Protein AF-A0A536M2X9-F1 (afdb_monomer_lite)

pLDDT: mean 80.7, std 12.83, range [34.94, 98.06]

Foldseek 3Di:
DQQWKWKWFAQPVPRDIDTDTFRWFDAPQWIKGFCPDDCPPRRLVRQQVVQWIWIQTPNDIFIWGHKDKDFCVRCVVRDDPVVSVVCVVVPGGIMIITGTDPVVVVVCPVVVVVCVVVVVVPQDQFPDLVLLLVLLLLLLLLLLLLLQLVVLQLVQCCVQQVDDPVLSCLLNLLLVLLQQLCLLVLLQCCQAAPLLVLLLVLLVQLLQLLLQLLVDNHSVSNSVSSNSNSNSNSNNNNSSLVQLPVNFDPDPRSLLSVLSSVLSNVVSNVVSNVVSVVCCVPPNSSVSSVVSNVSSVCSNVVSVNGTGTDHHDDDDDPPLLSVLSSQLRSLCSVLVVVCVPPNPPDPVSVVSNVSSVVSVVVSVVCQVVDPGHSDNCVLCVDVVSVVVVVVVVVVVVCVVVCLVVQLCCCCVVVVDDPVRSVVVCVVVSVCSNVVSVD

Secondary structure (DSSP, 8-state):
--EEEEEEEE-TTT--EEEEEEEEEEETTEEEEE--S-TT-HHHHHHHHHSEEEEEETTEEEEEE--EEE-HHHHGGGS-HHHHHHHHHTT---EEEEEBPGGGHHHHHHHHHHHHHHHT-S----S-HHHHHHHHHHHHHHHHHHHHHHHHHHHHHHHHHT--TTTTTHHHHHHHHHHHHHHHHHHHHHHHH-HHHHHHHHHHHHHHHHHHHHT--SHHHHHHHHHHHHHHHHHHHHHHHHHHHHHSPTTHHHHHHHHHHHHHHHHHHHHHHHHHHHHHHHT-HHHHHHTHHHHHHHHHHHHHHHS--PPPPS----HHHHHHHHHHHHHHHHHHHHHHHHTTT-HHHHHHHHHHHHHHHHHHHHHHH-SS-SS-GGGGGSHHHHHHHHHHHHHHHHHHHHHHHHHHIIIIIS---HHHHHHHTHHHHHHHHHHHH-

Structure (mmCIF, N/CA/C/O backbone):
data_AF-A0A536M2X9-F1
#
_entry.id   AF-A0A536M2X9-F1
#
loop_
_atom_site.group_PDB
_atom_site.id
_atom_site.type_symbol
_atom_site.label_atom_id
_atom_site.label_alt_id
_atom_site.label_comp_id
_atom_site.label_asym_id
_atom_site.label_entity_id
_atom_site.label_seq_id
_atom_site.pdbx_PDB_ins_code
_atom_site.Cartn_x
_atom_site.Cartn_y
_atom_site.Cartn_z
_atom_site.occupancy
_atom_site.B_iso_or_equiv
_atom_site.auth_seq_id
_atom_site.auth_comp_id
_atom_site.auth_asym_id
_atom_site.auth_atom_id
_atom_site.pdbx_PDB_model_num
ATOM 1 N N . MET A 1 1 ? -20.686 11.736 20.371 1.00 42.91 1 MET A N 1
ATOM 2 C CA . MET A 1 1 ? -21.160 10.499 21.026 1.00 42.91 1 MET A CA 1
ATOM 3 C C . MET A 1 1 ? -21.413 10.802 22.491 1.00 42.91 1 MET A C 1
ATOM 5 O O . MET A 1 1 ? -20.477 11.269 23.144 1.00 42.91 1 MET A O 1
ATOM 9 N N . PRO A 1 2 ? -22.636 10.567 23.000 1.00 50.44 2 PRO A N 1
ATOM 10 C CA . PRO A 1 2 ? -22.889 10.549 24.434 1.00 50.44 2 PRO A CA 1
ATOM 11 C C . PRO A 1 2 ? -22.000 9.481 25.067 1.00 50.44 2 PRO A C 1
ATOM 13 O O . PRO A 1 2 ? -21.793 8.410 24.492 1.00 50.44 2 PRO A O 1
ATOM 16 N N . VAL A 1 3 ? -21.418 9.792 26.217 1.00 57.34 3 VAL A N 1
ATOM 17 C CA . VAL A 1 3 ? -20.686 8.784 26.977 1.00 57.34 3 VAL A CA 1
ATOM 18 C C . VAL A 1 3 ? -21.724 7.786 27.485 1.00 57.34 3 VAL A C 1
ATOM 20 O O . VAL A 1 3 ? -22.757 8.167 28.034 1.00 57.34 3 VAL A O 1
ATOM 23 N N . VAL A 1 4 ? -21.484 6.502 27.237 1.00 66.81 4 VAL A N 1
ATOM 24 C CA . VAL A 1 4 ? -22.377 5.436 27.690 1.00 66.81 4 VAL A CA 1
ATOM 25 C C . VAL A 1 4 ? -22.178 5.272 29.193 1.00 66.81 4 VAL A C 1
ATOM 27 O O . VAL A 1 4 ? -21.093 4.888 29.629 1.00 66.81 4 VAL A O 1
ATOM 30 N N . GLY A 1 5 ? -23.208 5.577 29.978 1.00 74.94 5 GLY A N 1
ATOM 31 C CA . GLY A 1 5 ? -23.272 5.178 31.380 1.00 74.94 5 GLY A CA 1
ATOM 32 C C . GLY A 1 5 ? -24.003 3.843 31.519 1.00 74.94 5 GLY A C 1
ATOM 33 O O . GLY A 1 5 ? -24.807 3.471 30.666 1.00 74.94 5 GLY A O 1
ATOM 34 N N . ILE A 1 6 ? -23.722 3.103 32.584 1.00 79.81 6 ILE A N 1
ATOM 35 C CA . ILE A 1 6 ? -24.387 1.839 32.907 1.00 79.81 6 ILE A CA 1
ATOM 36 C C . ILE A 1 6 ? -25.404 2.109 34.012 1.00 79.81 6 ILE A C 1
ATOM 38 O O . ILE A 1 6 ? -25.020 2.357 35.152 1.00 79.81 6 ILE A O 1
ATOM 42 N N . LEU A 1 7 ? -26.692 2.037 33.686 1.00 81.69 7 LEU A N 1
ATOM 43 C CA . LEU A 1 7 ? -27.772 2.106 34.664 1.00 81.69 7 LEU A CA 1
ATOM 44 C C . LEU A 1 7 ? -28.045 0.708 35.228 1.00 81.69 7 LEU A C 1
ATOM 46 O O . LEU A 1 7 ? -28.453 -0.197 34.498 1.00 81.69 7 LEU A O 1
ATOM 50 N N . ARG A 1 8 ? -27.833 0.538 36.529 1.00 80.00 8 ARG A N 1
ATOM 51 C CA . ARG A 1 8 ? -28.183 -0.656 37.296 1.00 80.00 8 ARG A CA 1
ATOM 52 C C . ARG A 1 8 ? -29.549 -0.465 37.949 1.00 80.00 8 ARG A C 1
ATOM 54 O O . ARG A 1 8 ? -29.772 0.525 38.647 1.00 80.00 8 ARG A O 1
ATOM 61 N N . HIS A 1 9 ? -30.454 -1.409 37.707 1.00 79.56 9 HIS A N 1
ATOM 62 C CA . HIS A 1 9 ? -31.827 -1.405 38.224 1.00 79.56 9 HIS A CA 1
ATOM 63 C C . HIS A 1 9 ? -32.268 -2.817 38.614 1.00 79.56 9 HIS A C 1
ATOM 65 O O . HIS A 1 9 ? -31.752 -3.809 38.095 1.00 79.56 9 HIS A O 1
ATOM 71 N N . ARG A 1 10 ? -33.218 -2.921 39.546 1.00 77.00 10 ARG A N 1
ATOM 72 C CA . ARG A 1 10 ? -33.734 -4.204 40.036 1.00 77.00 10 ARG A CA 1
ATOM 73 C C . ARG A 1 10 ? -35.059 -4.536 39.357 1.00 77.00 10 ARG A C 1
ATOM 75 O O . ARG A 1 10 ? -35.979 -3.727 39.357 1.00 77.00 10 ARG A O 1
ATOM 82 N N . GLY A 1 11 ? -35.172 -5.733 38.789 1.00 76.12 11 GLY A N 1
ATOM 83 C CA . GLY A 1 11 ? -36.380 -6.187 38.106 1.00 76.12 11 GLY A CA 1
ATOM 84 C C . GLY A 1 11 ? -37.560 -6.335 39.054 1.00 76.12 11 GLY A C 1
ATOM 85 O O . GLY A 1 11 ? -37.517 -7.184 39.940 1.00 76.12 11 GLY A O 1
ATOM 86 N N . ARG A 1 12 ? -38.650 -5.594 38.818 1.00 75.00 12 ARG A N 1
ATOM 87 C CA . ARG A 1 12 ? -39.857 -5.648 39.662 1.00 75.00 12 ARG A CA 1
ATOM 88 C C . ARG A 1 12 ? -40.470 -7.052 39.764 1.00 75.00 12 ARG A C 1
ATOM 90 O O . ARG A 1 12 ? -40.949 -7.428 40.823 1.00 75.00 12 ARG A O 1
ATOM 97 N N . ARG A 1 13 ? -40.463 -7.826 38.668 1.00 72.94 13 ARG A N 1
ATOM 98 C CA . ARG A 1 13 ? -41.035 -9.191 38.621 1.00 72.94 13 ARG A CA 1
ATOM 99 C C . ARG A 1 13 ? -40.038 -10.295 38.976 1.00 72.94 13 ARG A C 1
ATOM 101 O O . ARG A 1 13 ? -40.445 -11.331 39.478 1.00 72.94 13 ARG A O 1
ATOM 108 N N . SER A 1 14 ? -38.754 -10.104 38.674 1.00 75.00 14 SER A N 1
ATOM 109 C CA . SER A 1 14 ? -37.731 -11.151 38.813 1.00 75.00 14 SER A CA 1
ATOM 110 C C . SER A 1 14 ? -36.857 -11.000 40.057 1.00 75.00 14 SER A C 1
ATOM 112 O O . SER A 1 14 ? -36.111 -11.919 40.382 1.00 75.00 14 SER A O 1
ATOM 114 N N . GLY A 1 15 ? -36.864 -9.834 40.709 1.00 71.38 15 GLY A N 1
ATOM 115 C CA . GLY A 1 15 ? -36.002 -9.510 41.847 1.00 71.38 15 GLY A CA 1
ATOM 116 C C . GLY A 1 15 ? -34.504 -9.409 41.524 1.00 71.38 15 GLY A C 1
ATOM 117 O O . GLY A 1 15 ? -33.731 -9.026 42.405 1.00 71.38 15 GLY A O 1
ATOM 118 N N . ARG A 1 16 ? -34.091 -9.724 40.286 1.00 75.44 16 ARG A N 1
ATOM 119 C CA . ARG A 1 16 ? -32.698 -9.732 39.810 1.00 75.44 16 ARG A CA 1
ATOM 120 C C . ARG A 1 16 ? -32.207 -8.329 39.457 1.00 75.44 16 ARG A C 1
ATOM 122 O O . ARG A 1 16 ? -32.993 -7.477 39.051 1.00 75.44 16 ARG A O 1
ATOM 129 N N . GLU A 1 17 ? -30.905 -8.105 39.583 1.00 77.69 17 GLU A N 1
ATOM 130 C CA . GLU A 1 17 ? -30.248 -6.866 39.159 1.00 77.69 17 GLU A CA 1
ATOM 131 C C . GLU A 1 17 ? -29.912 -6.923 37.660 1.00 77.69 17 GLU A C 1
ATOM 133 O O . GLU A 1 17 ? -29.415 -7.931 37.158 1.00 77.69 17 GLU A O 1
ATOM 138 N N . TYR A 1 18 ? -30.181 -5.835 36.942 1.00 73.69 18 TYR A N 1
ATOM 139 C CA . TYR A 1 18 ? -29.918 -5.684 35.514 1.00 73.69 18 TYR A CA 1
ATOM 140 C C . TYR A 1 18 ? -29.049 -4.454 35.272 1.00 73.69 18 TYR A C 1
ATOM 142 O O . TYR A 1 18 ? -29.246 -3.416 35.897 1.00 73.69 18 TYR A O 1
ATOM 150 N N . ALA A 1 19 ? -28.123 -4.552 34.317 1.00 79.81 19 ALA A N 1
ATOM 151 C CA . ALA A 1 19 ? -27.268 -3.454 33.879 1.00 79.81 19 ALA A CA 1
ATOM 152 C C . ALA A 1 19 ? -27.635 -3.053 32.444 1.00 79.81 19 ALA A C 1
ATOM 154 O O . ALA A 1 19 ? -27.534 -3.859 31.522 1.00 79.81 19 ALA A O 1
ATOM 155 N N . THR A 1 20 ? -28.084 -1.813 32.254 1.00 78.50 20 THR A N 1
ATOM 156 C CA . THR A 1 20 ? -28.528 -1.283 30.959 1.00 78.50 20 THR A CA 1
ATOM 157 C C . THR A 1 20 ? -27.600 -0.147 30.524 1.00 78.50 20 THR A C 1
ATOM 159 O O . THR A 1 20 ? -27.529 0.867 31.219 1.00 78.50 20 THR A O 1
ATOM 162 N N . PRO A 1 21 ? -26.860 -0.287 29.412 1.00 77.62 21 PRO A N 1
ATOM 163 C CA . PRO A 1 21 ? -26.055 0.802 28.871 1.00 77.62 21 PRO A CA 1
ATOM 164 C C . PRO A 1 21 ? -26.965 1.870 28.254 1.00 77.62 21 PRO A C 1
ATOM 166 O O . PRO A 1 21 ? -27.775 1.570 27.379 1.00 77.62 21 PRO A O 1
ATOM 169 N N . ILE A 1 22 ? -26.828 3.116 28.704 1.00 78.06 22 ILE A N 1
ATOM 170 C CA . ILE A 1 22 ? -27.657 4.243 28.271 1.00 78.06 22 ILE A CA 1
ATOM 171 C C . ILE A 1 22 ? -26.754 5.421 27.895 1.00 78.06 22 ILE A C 1
ATOM 173 O O . ILE A 1 22 ? -25.825 5.780 28.622 1.00 78.06 22 ILE A O 1
ATOM 177 N N . GLY A 1 23 ? -27.022 6.026 26.736 1.00 78.44 23 GLY A N 1
ATOM 178 C CA . GLY A 1 23 ? -26.368 7.265 26.324 1.00 78.44 23 GLY A CA 1
ATOM 179 C C . GLY A 1 23 ? -26.892 8.424 27.162 1.00 78.44 23 GLY A C 1
ATOM 180 O O . GLY A 1 23 ? -28.024 8.850 26.969 1.00 78.44 23 GLY A O 1
ATOM 181 N N . MET A 1 24 ? -26.074 8.924 28.084 1.00 82.12 24 MET A N 1
ATOM 182 C CA . MET A 1 24 ? -26.460 9.976 29.023 1.00 82.12 24 MET A CA 1
ATOM 183 C C . MET A 1 24 ? -25.430 11.107 29.027 1.00 82.12 24 MET A C 1
ATOM 185 O O . MET A 1 24 ? -24.272 10.919 28.639 1.00 82.12 24 MET A O 1
ATOM 189 N N . ARG A 1 25 ? -25.848 12.301 29.444 1.00 82.56 25 ARG A N 1
ATOM 190 C CA . ARG A 1 25 ? -24.980 13.473 29.605 1.00 82.56 25 ARG A CA 1
ATOM 191 C C . ARG A 1 25 ? -25.232 14.133 30.954 1.00 82.56 25 ARG A C 1
ATOM 193 O O . ARG A 1 25 ? -26.386 14.188 31.358 1.00 82.56 25 ARG A O 1
ATOM 200 N N . PRO A 1 26 ? -24.202 14.648 31.636 1.00 81.62 26 PRO A N 1
ATOM 201 C CA . PRO A 1 26 ? -24.413 15.442 32.837 1.00 81.62 26 PRO A CA 1
ATOM 202 C C . PRO A 1 26 ? -25.154 16.742 32.489 1.00 81.62 26 PRO A C 1
ATOM 204 O O . PRO A 1 26 ? -24.856 17.376 31.474 1.00 81.62 26 PRO A O 1
ATOM 207 N N . LEU A 1 27 ? -26.116 17.123 33.326 1.00 81.75 27 LEU A N 1
ATOM 208 C CA . LEU A 1 27 ? -26.873 18.371 33.240 1.00 81.75 27 LEU A CA 1
ATOM 209 C C . LEU A 1 27 ? -27.245 18.822 34.660 1.00 81.75 27 LEU A C 1
ATOM 211 O O . LEU A 1 27 ? -28.139 18.246 35.280 1.00 81.75 27 LEU A O 1
ATOM 215 N N . GLY A 1 28 ? -26.560 19.852 35.165 1.00 80.38 28 GLY A N 1
ATOM 216 C CA . GLY A 1 28 ? -26.766 20.367 36.522 1.00 80.38 28 GLY A CA 1
ATOM 217 C C . GLY A 1 28 ? -26.421 19.333 37.599 1.00 80.38 28 GLY A C 1
ATOM 218 O O . GLY A 1 28 ? -25.320 18.792 37.614 1.00 80.38 28 GLY A O 1
ATOM 219 N N . ASP A 1 29 ? -27.386 19.054 38.469 1.00 79.56 29 ASP A N 1
ATOM 220 C CA . ASP A 1 29 ? -27.359 18.066 39.558 1.00 79.56 29 ASP A CA 1
ATOM 221 C C . ASP A 1 29 ? -27.699 16.635 39.096 1.00 79.56 29 ASP A C 1
ATOM 223 O O . ASP A 1 29 ? -28.050 15.779 39.905 1.00 79.56 29 ASP A O 1
ATOM 227 N N . GLY A 1 30 ? -27.668 16.362 37.791 1.00 83.69 30 GLY A N 1
ATOM 228 C CA . GLY A 1 30 ? -28.224 15.134 37.241 1.00 83.69 30 GLY A CA 1
ATOM 229 C C . GLY A 1 30 ? -27.645 14.707 35.903 1.00 83.69 30 GLY A C 1
ATOM 230 O O . GLY A 1 30 ? -26.648 15.233 35.405 1.00 83.69 30 GLY A O 1
ATOM 231 N N . PHE A 1 31 ? -28.326 13.743 35.297 1.00 85.56 31 PHE A N 1
ATOM 232 C CA . PHE A 1 31 ? -28.067 13.247 33.956 1.00 85.56 31 PHE A CA 1
ATOM 233 C C . PHE A 1 31 ? -29.295 13.447 33.075 1.00 85.56 31 PHE A C 1
ATOM 235 O O . PHE A 1 31 ? -30.423 13.307 33.537 1.00 85.56 31 PHE A O 1
ATOM 242 N N . VAL A 1 32 ? -29.078 13.733 31.795 1.00 86.19 32 VAL A N 1
ATOM 243 C CA . VAL A 1 32 ? -30.119 13.803 30.771 1.00 86.19 32 VAL A CA 1
ATOM 244 C C . VAL A 1 32 ? -29.879 12.758 29.686 1.00 86.19 32 VAL A C 1
ATOM 246 O O . VAL A 1 32 ? -28.742 12.493 29.281 1.00 86.19 32 VAL A O 1
ATOM 249 N N . ILE A 1 33 ? -30.964 12.144 29.230 1.00 87.88 33 ILE A N 1
ATOM 250 C CA . ILE A 1 33 ? -30.994 11.025 28.291 1.00 87.88 33 ILE A CA 1
ATOM 251 C C . ILE A 1 33 ? -32.016 11.358 27.192 1.00 87.88 33 ILE A C 1
ATOM 253 O O . ILE A 1 33 ? -33.126 11.774 27.520 1.00 87.88 33 ILE A O 1
ATOM 257 N N . PRO A 1 34 ? -31.699 11.192 25.895 1.00 83.19 34 PRO A N 1
ATOM 258 C CA . PRO A 1 34 ? -32.703 11.315 24.840 1.00 83.19 34 PRO A CA 1
ATOM 259 C C . PRO A 1 34 ? -33.749 10.203 24.983 1.00 83.19 34 PRO A C 1
ATOM 261 O O . PRO A 1 34 ? -33.394 9.035 25.167 1.00 83.19 34 PRO A O 1
ATOM 264 N N . ARG A 1 35 ? -35.041 10.538 24.896 1.00 82.56 35 ARG A N 1
ATOM 265 C CA . ARG A 1 35 ? -36.128 9.563 25.064 1.00 82.56 35 ARG A CA 1
ATOM 266 C C . ARG A 1 35 ? -36.262 8.693 23.810 1.00 82.56 35 ARG A C 1
ATOM 268 O O . ARG A 1 35 ? -37.104 8.917 22.954 1.00 82.56 35 ARG A O 1
ATOM 275 N N . THR A 1 36 ? -35.402 7.685 23.697 1.00 72.50 36 THR A N 1
ATOM 276 C CA . THR A 1 36 ? -35.399 6.701 22.598 1.00 72.50 36 THR A CA 1
ATOM 277 C C . THR A 1 36 ? -36.269 5.475 22.876 1.00 72.50 36 THR A C 1
ATOM 279 O O . THR A 1 36 ? -36.295 4.547 22.072 1.00 72.50 36 THR A O 1
ATOM 282 N N . PHE A 1 37 ? -36.930 5.420 24.033 1.00 71.12 37 PHE A N 1
ATOM 283 C CA . PHE A 1 37 ? -37.656 4.244 24.504 1.00 71.12 37 PHE A CA 1
ATOM 284 C C . PHE A 1 37 ? -39.073 4.622 24.939 1.00 71.12 37 PHE A C 1
ATOM 286 O O . PHE A 1 37 ? -39.286 5.700 25.491 1.00 71.12 37 PHE A O 1
ATOM 293 N N . SER A 1 38 ? -40.030 3.718 24.718 1.00 68.94 38 SER A N 1
ATOM 294 C CA . SER A 1 38 ? -41.401 3.859 25.220 1.00 68.94 38 SER A CA 1
ATOM 295 C C . SER A 1 38 ? -41.457 3.781 26.748 1.00 68.94 38 SER A C 1
ATOM 297 O O . SER A 1 38 ? -40.594 3.142 27.353 1.00 68.94 38 SER A O 1
ATOM 299 N N . ASP A 1 39 ? -42.549 4.254 27.349 1.00 71.88 39 ASP A N 1
ATOM 300 C CA . ASP A 1 39 ? -42.816 4.112 28.793 1.00 71.88 39 ASP A CA 1
ATOM 301 C C . ASP A 1 39 ? -42.829 2.663 29.281 1.00 71.88 39 ASP A C 1
ATOM 303 O O . ASP A 1 39 ? -42.610 2.395 30.457 1.00 71.88 39 ASP A O 1
ATOM 307 N N . ASN A 1 40 ? -42.984 1.698 28.378 1.00 74.56 40 ASN A N 1
ATOM 308 C CA . ASN A 1 40 ? -42.920 0.273 28.692 1.00 74.56 40 ASN A CA 1
ATOM 309 C C . ASN A 1 40 ? -41.487 -0.280 28.817 1.00 74.56 40 ASN A C 1
ATOM 311 O O . ASN A 1 40 ? -41.309 -1.484 29.001 1.00 74.56 40 ASN A O 1
ATOM 315 N N . ALA A 1 41 ? -40.450 0.557 28.701 1.00 78.81 41 ALA A N 1
ATOM 316 C CA . ALA A 1 41 ? -39.071 0.108 28.839 1.00 78.81 41 ALA A CA 1
ATOM 317 C C . ALA A 1 41 ? -38.829 -0.500 30.230 1.00 78.81 41 ALA A C 1
ATOM 319 O O . ALA A 1 41 ? -39.082 0.129 31.257 1.00 78.81 41 ALA A O 1
ATOM 320 N N . ALA A 1 42 ? -38.292 -1.724 30.263 1.00 77.44 42 ALA A N 1
ATOM 321 C CA . ALA A 1 42 ? -38.127 -2.485 31.502 1.00 77.44 42 ALA A CA 1
ATOM 322 C C . ALA A 1 42 ? -37.301 -1.731 32.557 1.00 77.44 42 ALA A C 1
ATOM 324 O O . ALA A 1 42 ? -37.676 -1.703 33.723 1.00 77.44 42 ALA A O 1
ATOM 325 N N . TRP A 1 43 ? -36.209 -1.074 32.150 1.00 80.62 43 TRP A N 1
ATOM 326 C CA . TRP A 1 43 ? -35.385 -0.281 33.063 1.00 80.62 43 TRP A CA 1
ATOM 327 C C . TRP A 1 43 ? -36.147 0.918 33.642 1.00 80.62 43 TRP A C 1
ATOM 329 O O . TRP A 1 43 ? -36.006 1.203 34.826 1.00 80.62 43 TRP A O 1
ATOM 339 N N . TYR A 1 44 ? -36.978 1.585 32.834 1.00 82.06 44 TYR A N 1
ATOM 340 C CA . TYR A 1 44 ? -37.736 2.769 33.242 1.00 82.06 44 TYR A CA 1
ATOM 341 C C . TYR A 1 44 ? -38.774 2.396 34.303 1.00 82.06 44 TYR A C 1
ATOM 343 O O . TYR A 1 44 ? -38.804 2.987 35.378 1.00 82.06 44 TYR A O 1
ATOM 351 N N . GLN A 1 45 ? -39.539 1.332 34.052 1.00 82.69 45 GLN A N 1
ATOM 352 C CA . GLN A 1 45 ? -40.521 0.803 35.003 1.00 82.69 45 GLN A CA 1
ATOM 353 C C . GLN A 1 45 ? -39.876 0.282 36.292 1.00 82.69 45 GLN A C 1
ATOM 355 O O . GLN A 1 45 ? -40.445 0.428 37.372 1.00 82.69 45 GLN A O 1
ATOM 360 N N . ASN A 1 46 ? -38.684 -0.308 36.196 1.00 82.81 46 ASN A N 1
ATOM 361 C CA . ASN A 1 46 ? -37.954 -0.807 37.358 1.00 82.81 46 ASN A CA 1
ATOM 362 C C . ASN A 1 46 ? -37.425 0.328 38.242 1.00 82.81 46 ASN A C 1
ATOM 364 O O . ASN A 1 46 ? -37.599 0.268 39.454 1.00 82.81 46 ASN A O 1
ATOM 368 N N . VAL A 1 47 ? -36.821 1.367 37.653 1.00 81.69 47 VAL A N 1
ATOM 369 C CA . VAL A 1 47 ? -36.347 2.541 38.409 1.00 81.69 47 VAL A CA 1
ATOM 370 C C . VAL A 1 47 ? -37.525 3.307 39.007 1.00 81.69 47 VAL A C 1
ATOM 372 O O . VAL A 1 47 ? -37.487 3.660 40.180 1.00 81.69 47 VAL A O 1
ATOM 375 N N . LYS A 1 48 ? -38.609 3.487 38.243 1.00 82.50 48 LYS A N 1
ATOM 376 C CA . LYS A 1 48 ? -39.833 4.139 38.720 1.00 82.50 48 LYS A CA 1
ATOM 377 C C . LYS A 1 48 ? -40.476 3.400 39.897 1.00 82.50 48 LYS A C 1
ATOM 379 O O . LYS A 1 48 ? -40.862 4.021 40.875 1.00 82.50 48 LYS A O 1
ATOM 384 N N . ALA A 1 49 ? -40.557 2.069 39.835 1.00 80.19 49 ALA A N 1
ATOM 385 C CA . ALA A 1 49 ? -41.123 1.266 40.920 1.00 80.19 49 ALA A CA 1
ATOM 386 C C . ALA A 1 49 ? -40.226 1.202 42.169 1.00 80.19 49 ALA A C 1
ATOM 388 O O . ALA A 1 49 ? -40.740 1.030 43.269 1.00 80.19 49 ALA A O 1
ATOM 389 N N . ALA A 1 50 ? -38.905 1.296 42.000 1.00 76.69 50 ALA A N 1
ATOM 390 C CA . ALA A 1 50 ? -37.950 1.284 43.106 1.00 76.69 50 ALA A CA 1
ATOM 391 C C . ALA A 1 50 ? -37.771 2.662 43.766 1.00 76.69 50 ALA A C 1
ATOM 393 O O . ALA A 1 50 ? -37.251 2.728 44.873 1.00 76.69 50 ALA A O 1
ATOM 394 N N . GLY A 1 51 ? -38.153 3.751 43.089 1.00 75.19 51 GLY A N 1
ATOM 395 C CA . GLY A 1 51 ? -37.915 5.131 43.532 1.00 75.19 51 GLY A CA 1
ATOM 396 C C . GLY A 1 51 ? -36.455 5.592 43.400 1.00 75.19 51 GLY A C 1
ATOM 397 O O . GLY A 1 51 ? -36.172 6.781 43.523 1.00 75.19 51 GLY A O 1
ATOM 398 N N . GLU A 1 52 ? -35.533 4.674 43.099 1.00 77.19 52 GLU A N 1
ATOM 399 C CA . GLU A 1 52 ? -34.107 4.939 42.931 1.00 77.19 52 GLU A CA 1
ATOM 400 C C . GLU A 1 52 ? -33.465 4.047 41.852 1.00 77.19 52 GLU A C 1
ATOM 402 O O . GLU A 1 52 ? -33.914 2.937 41.548 1.00 77.19 52 GLU A O 1
ATOM 407 N N . GLY A 1 53 ? -32.370 4.535 41.270 1.00 79.38 53 GLY A N 1
ATOM 408 C CA . GLY A 1 53 ? -31.507 3.804 40.345 1.00 79.38 53 GLY A CA 1
ATOM 409 C C . GLY A 1 53 ? -30.032 4.079 40.624 1.00 79.38 53 GLY A C 1
ATOM 410 O O . GLY A 1 53 ? -29.682 5.061 41.275 1.00 79.38 53 GLY A O 1
ATOM 411 N N . ARG A 1 54 ? -29.134 3.220 40.125 1.00 81.69 54 ARG A N 1
ATOM 412 C CA . ARG A 1 54 ? -27.682 3.440 40.243 1.00 81.69 54 ARG A CA 1
ATOM 413 C C . ARG A 1 54 ? -27.054 3.606 38.874 1.00 81.69 54 ARG A C 1
ATOM 415 O O . ARG A 1 54 ? -27.098 2.693 38.057 1.00 81.69 54 ARG A O 1
ATOM 422 N N . ILE A 1 55 ? -26.427 4.741 38.621 1.00 80.62 55 ILE A N 1
ATOM 423 C CA . ILE A 1 55 ? -25.725 5.023 37.373 1.00 80.62 55 ILE A CA 1
ATOM 424 C C . ILE A 1 55 ? -24.231 4.851 37.591 1.00 80.62 55 ILE A C 1
ATOM 426 O O . ILE A 1 55 ? -23.667 5.405 38.520 1.00 80.62 55 ILE A O 1
ATOM 430 N N . THR A 1 56 ? -23.569 4.119 36.703 1.00 76.25 56 THR A N 1
ATOM 431 C CA . THR A 1 56 ? -22.111 4.137 36.584 1.00 76.25 56 THR A CA 1
ATOM 432 C C . THR A 1 56 ? -21.734 4.951 35.357 1.00 76.25 56 THR A C 1
ATOM 434 O O . THR A 1 56 ? -21.984 4.511 34.237 1.00 76.25 56 THR A O 1
ATOM 437 N N . TYR A 1 57 ? -21.142 6.124 35.534 1.00 73.56 57 TYR A N 1
ATOM 438 C CA . TYR A 1 57 ? -20.756 7.009 34.436 1.00 73.56 57 TYR A CA 1
ATOM 439 C C . TYR A 1 57 ? -19.278 7.368 34.566 1.00 73.56 57 TYR A C 1
ATOM 441 O O . TYR A 1 57 ? -18.842 7.832 35.614 1.00 73.56 57 TYR A O 1
ATOM 449 N N . LEU A 1 58 ? -18.490 7.097 33.518 1.00 71.00 58 LEU A N 1
ATOM 450 C CA . LEU A 1 58 ? -17.026 7.266 33.528 1.00 71.00 58 LEU A CA 1
ATOM 451 C C . LEU A 1 58 ? -16.333 6.603 34.740 1.00 71.00 58 LEU A C 1
ATOM 453 O O . LEU A 1 58 ? -15.379 7.142 35.287 1.00 71.00 58 LEU A O 1
ATOM 457 N N . GLY A 1 59 ? -16.823 5.432 35.163 1.00 60.72 59 GLY A N 1
ATOM 458 C CA . GLY A 1 59 ? -16.265 4.679 36.295 1.00 60.72 59 GLY A CA 1
ATOM 459 C C . GLY A 1 59 ? -16.717 5.152 37.681 1.00 60.72 59 GLY A C 1
ATOM 460 O O . GLY A 1 59 ? -16.338 4.529 38.665 1.00 60.72 59 GLY A O 1
ATOM 461 N N . ARG A 1 60 ? -17.549 6.199 37.772 1.00 61.25 60 ARG A N 1
ATOM 462 C CA . ARG A 1 60 ? -18.113 6.710 39.033 1.00 61.25 60 ARG A CA 1
ATOM 463 C C . ARG A 1 60 ? -19.552 6.247 39.222 1.00 61.25 60 ARG A C 1
ATOM 465 O O . ARG A 1 60 ? -20.293 6.169 38.243 1.00 61.25 60 ARG A O 1
ATOM 472 N N . HIS A 1 61 ? -19.935 5.943 40.459 1.00 76.44 61 HIS A N 1
ATOM 473 C CA . HIS A 1 61 ? -21.271 5.469 40.815 1.00 76.44 61 HIS A CA 1
ATOM 474 C C . HIS A 1 61 ? -22.110 6.611 41.394 1.00 76.44 61 HIS A C 1
ATOM 476 O O . HIS A 1 61 ? -21.657 7.310 42.288 1.00 76.44 61 HIS A O 1
ATOM 482 N N . TYR A 1 62 ? -23.328 6.773 40.890 1.00 78.50 62 TYR A N 1
ATOM 483 C CA . TYR A 1 62 ? -24.282 7.797 41.297 1.00 78.50 62 TYR A CA 1
ATOM 484 C C . TYR A 1 62 ? -25.591 7.124 41.672 1.00 78.50 62 TYR A C 1
ATOM 486 O O . TYR A 1 62 ? -26.088 6.289 40.908 1.00 78.50 62 TYR A O 1
ATOM 494 N N . ARG A 1 63 ? -26.183 7.499 42.803 1.00 80.19 63 ARG A N 1
ATOM 495 C CA . ARG A 1 63 ? -27.590 7.184 43.058 1.00 80.19 63 ARG A CA 1
ATOM 496 C C . ARG A 1 63 ? -28.460 8.277 42.460 1.00 80.19 63 ARG A C 1
ATOM 498 O O . ARG A 1 63 ? -28.215 9.460 42.682 1.00 80.19 63 ARG A O 1
ATOM 505 N N . VAL A 1 64 ? -29.448 7.867 41.677 1.00 82.69 64 VAL A N 1
ATOM 506 C CA . VAL A 1 64 ? -30.375 8.772 41.005 1.00 82.69 64 VAL A CA 1
ATOM 507 C C . VAL A 1 64 ? -31.810 8.503 41.413 1.00 82.69 64 VAL A C 1
ATOM 509 O O . VAL A 1 64 ? -32.183 7.355 41.653 1.00 82.69 64 VAL A O 1
ATOM 512 N N . VAL A 1 65 ? -32.602 9.567 41.468 1.00 81.75 65 VAL A N 1
ATOM 513 C CA . VAL A 1 65 ? -34.042 9.507 41.741 1.00 81.75 65 VAL A CA 1
ATOM 514 C C . VAL A 1 65 ? -34.845 9.275 40.461 1.00 81.75 65 VAL A C 1
ATOM 516 O O . VAL A 1 65 ? -34.285 9.196 39.361 1.00 81.75 65 VAL A O 1
ATOM 519 N N . GLU A 1 66 ? -36.162 9.149 40.623 1.00 76.50 66 GLU A N 1
ATOM 520 C CA . GLU A 1 66 ? -37.111 8.871 39.549 1.00 76.50 66 GLU A CA 1
ATOM 521 C C . GLU A 1 66 ? -36.877 9.745 38.295 1.00 76.50 66 GLU A C 1
ATOM 523 O O . GLU A 1 66 ? -36.702 10.964 38.402 1.00 76.50 66 GLU A O 1
ATOM 528 N N . PRO A 1 67 ? -36.859 9.135 37.095 1.00 81.81 67 PRO A N 1
ATOM 529 C CA . PRO A 1 67 ? -36.695 9.859 35.844 1.00 81.81 67 PRO A CA 1
ATOM 530 C C . PRO A 1 67 ? -37.888 10.768 35.513 1.00 81.81 67 PRO A C 1
ATOM 532 O O . PRO A 1 67 ? -39.021 10.307 35.380 1.00 81.81 67 PRO A O 1
ATOM 535 N N . GLU A 1 68 ? -37.599 12.040 35.255 1.00 84.19 68 GLU A N 1
ATOM 536 C CA . GLU A 1 68 ? -38.559 13.084 34.888 1.00 84.19 68 GLU A CA 1
ATOM 537 C C . GLU A 1 68 ? -38.457 13.407 33.390 1.00 84.19 68 GLU A C 1
ATOM 539 O O . GLU A 1 68 ? -37.354 13.520 32.847 1.00 84.19 68 GLU A O 1
ATOM 544 N N . VAL A 1 69 ? -39.588 13.549 32.694 1.00 84.50 69 VAL A N 1
ATOM 545 C CA . VAL A 1 69 ? -39.589 13.950 31.277 1.00 84.50 69 VAL A CA 1
ATOM 546 C C . VAL A 1 69 ? -39.360 15.455 31.194 1.00 84.50 69 VAL A C 1
ATOM 548 O O . VAL A 1 69 ? -40.094 16.229 31.798 1.00 84.50 69 VAL A O 1
ATOM 551 N N . VAL A 1 70 ? -38.345 15.866 30.437 1.00 84.88 70 VAL A N 1
ATOM 552 C CA . VAL A 1 70 ? -37.989 17.270 30.222 1.00 84.88 70 VAL A CA 1
ATOM 553 C C . VAL A 1 70 ? -38.025 17.618 28.740 1.00 84.88 70 VAL A C 1
ATOM 555 O O . VAL A 1 70 ? -37.794 16.780 27.861 1.00 84.88 70 VAL A O 1
ATOM 558 N N . ASP A 1 71 ? -38.318 18.882 28.467 1.00 83.06 71 ASP A N 1
ATOM 559 C CA . ASP A 1 71 ? -38.430 19.397 27.114 1.00 83.06 71 ASP A CA 1
ATOM 560 C C . ASP A 1 71 ? -37.060 19.626 26.450 1.00 83.06 71 ASP A C 1
ATOM 562 O O . ASP A 1 71 ? -35.981 19.572 27.057 1.00 83.06 71 ASP A O 1
ATOM 566 N N . TYR A 1 72 ? -37.106 19.902 25.149 1.00 79.44 72 TYR A N 1
ATOM 567 C CA . TYR A 1 72 ? -35.920 20.216 24.363 1.00 79.44 72 TYR A CA 1
ATOM 568 C C . TYR A 1 72 ? -35.161 21.434 24.904 1.00 79.44 72 TYR A C 1
ATOM 570 O O . TYR A 1 72 ? -33.929 21.440 24.887 1.00 79.44 72 TYR A O 1
ATOM 578 N N . ALA A 1 73 ? -35.868 22.470 25.369 1.00 80.38 73 ALA A N 1
ATOM 579 C CA . ALA A 1 73 ? -35.242 23.698 25.851 1.00 80.38 73 ALA A CA 1
ATOM 580 C C . ALA A 1 73 ? -34.344 23.425 27.068 1.00 80.38 73 ALA A C 1
ATOM 582 O O . ALA A 1 73 ? -33.217 23.923 27.118 1.00 80.38 73 ALA A O 1
ATOM 583 N N . THR A 1 74 ? -34.804 22.557 27.970 1.00 80.81 74 THR A N 1
ATOM 584 C CA . THR A 1 74 ? -34.084 22.125 29.172 1.00 80.81 74 THR A CA 1
ATOM 585 C C . THR A 1 74 ? -32.897 21.217 28.839 1.00 80.81 74 THR A C 1
ATOM 587 O O . THR A 1 74 ? -31.842 21.330 29.459 1.00 80.81 74 THR A O 1
ATOM 590 N N . ALA A 1 75 ? -33.021 20.338 27.838 1.00 80.19 75 ALA A N 1
ATOM 591 C CA . ALA A 1 75 ? -31.952 19.413 27.441 1.00 80.19 75 ALA A CA 1
ATOM 592 C C . ALA A 1 75 ? -30.878 20.046 26.536 1.00 80.19 75 ALA A C 1
ATOM 594 O O . ALA A 1 75 ? -29.737 19.576 26.501 1.00 80.19 75 ALA A O 1
ATOM 595 N N . LYS A 1 76 ? -31.217 21.125 25.817 1.00 81.12 76 LYS A N 1
ATOM 596 C CA . LYS A 1 76 ? -30.350 21.820 24.849 1.00 81.12 76 LYS A CA 1
ATOM 597 C C . LYS A 1 76 ? -28.922 22.115 25.346 1.00 81.12 76 LYS A C 1
ATOM 599 O O . LYS A 1 76 ? -28.008 21.954 24.538 1.00 81.12 76 LYS A O 1
ATOM 604 N N . PRO A 1 77 ? -28.670 22.510 26.612 1.00 83.00 77 PRO A N 1
ATOM 605 C CA . PRO A 1 77 ? -27.313 22.782 27.096 1.00 83.00 77 PRO A CA 1
ATOM 606 C C . PRO A 1 77 ? -26.412 21.540 27.175 1.00 83.00 77 PRO A C 1
ATOM 608 O O . PRO A 1 77 ? -25.193 21.667 27.096 1.00 83.00 77 PRO A O 1
ATOM 611 N N . ALA A 1 78 ? -26.985 20.340 27.318 1.00 80.56 78 ALA A N 1
ATOM 612 C CA . ALA A 1 78 ? -26.221 19.106 27.513 1.00 80.56 78 ALA A CA 1
ATOM 613 C C . ALA A 1 78 ? -25.704 18.475 26.208 1.00 80.56 78 ALA A C 1
ATOM 615 O O . ALA A 1 78 ? -24.831 17.600 26.246 1.00 80.56 78 ALA A O 1
ATOM 616 N N . PHE A 1 79 ? -26.239 18.890 25.054 1.00 78.88 79 PHE A N 1
ATOM 617 C CA . PHE A 1 79 ? -25.968 18.265 23.761 1.00 78.88 79 PHE A CA 1
ATOM 618 C C . PHE A 1 79 ? -25.412 19.266 22.733 1.00 78.88 79 PHE A C 1
ATOM 620 O O . PHE A 1 79 ? -25.890 20.396 22.628 1.00 78.88 79 PHE A O 1
ATOM 627 N N . PRO A 1 80 ? -24.431 18.863 21.905 1.00 78.62 80 PRO A N 1
ATOM 628 C CA . PRO A 1 80 ? -23.997 19.657 20.760 1.00 78.62 80 PRO A CA 1
ATOM 629 C C . PRO A 1 80 ? -25.138 19.885 19.755 1.00 78.62 80 PRO A C 1
ATOM 631 O O . PRO A 1 80 ? -25.942 18.986 19.508 1.00 78.62 80 PRO A O 1
ATOM 634 N N . ARG A 1 81 ? -25.143 21.046 19.079 1.00 76.88 81 ARG A N 1
ATOM 635 C CA . ARG A 1 81 ? -26.185 21.423 18.096 1.00 76.88 81 ARG A CA 1
ATOM 636 C C . ARG A 1 81 ? -26.435 20.362 17.013 1.00 76.88 81 ARG A C 1
ATOM 638 O O . ARG A 1 81 ? -27.576 20.177 16.610 1.00 76.88 81 ARG A O 1
ATOM 645 N N . TYR A 1 82 ? -25.396 19.659 16.563 1.00 76.50 82 TYR A N 1
ATOM 646 C CA . TYR A 1 82 ? -25.530 18.620 15.536 1.00 76.50 82 TYR A CA 1
ATOM 647 C C . TYR A 1 82 ? -26.214 17.340 16.050 1.00 76.50 82 TYR A C 1
ATOM 649 O O . TYR A 1 82 ? -26.959 16.723 15.296 1.00 76.50 82 TYR A O 1
ATOM 657 N N . GLU A 1 83 ? -26.011 16.947 17.318 1.00 75.25 83 GLU A N 1
ATOM 658 C CA . GLU A 1 83 ? -26.689 15.771 17.899 1.00 75.25 83 GLU A CA 1
ATOM 659 C C . GLU A 1 83 ? -28.182 16.075 18.087 1.00 75.25 83 GLU A C 1
ATOM 661 O O . GLU A 1 83 ? -29.025 15.263 17.726 1.00 75.25 83 GLU A O 1
ATOM 666 N N . LEU A 1 84 ? -28.514 17.288 18.545 1.00 79.25 84 LEU A N 1
ATOM 667 C CA . LEU A 1 84 ? -29.899 17.757 18.660 1.00 79.25 84 LEU A CA 1
ATOM 668 C C . LEU A 1 84 ? -30.625 17.778 17.305 1.00 79.25 84 LEU A C 1
ATOM 670 O O . LEU A 1 84 ? -31.783 17.372 17.217 1.00 79.25 84 LEU A O 1
ATOM 674 N N . ALA A 1 85 ? -29.941 18.206 16.238 1.00 78.69 85 ALA A N 1
ATOM 675 C CA . ALA A 1 85 ? -30.483 18.156 14.881 1.00 78.69 85 ALA A CA 1
ATOM 676 C C . ALA A 1 85 ? -30.724 16.710 14.414 1.00 78.69 85 ALA A C 1
ATOM 678 O O . ALA A 1 85 ? -31.773 16.412 13.846 1.00 78.69 85 ALA A O 1
ATOM 679 N N . GLN A 1 86 ? -29.789 15.800 14.704 1.00 79.25 86 GLN A N 1
ATOM 680 C CA . GLN A 1 86 ? -29.936 14.381 14.388 1.00 79.25 86 GLN A CA 1
ATOM 681 C C . GLN A 1 86 ? -31.118 13.748 15.132 1.00 79.25 86 GLN A C 1
ATOM 683 O O . GLN A 1 86 ? -31.898 13.037 14.507 1.00 79.25 86 GLN A O 1
ATOM 688 N N . PHE A 1 87 ? -31.280 14.025 16.431 1.00 82.25 87 PHE A N 1
ATOM 689 C CA . PHE A 1 87 ? -32.409 13.543 17.235 1.00 82.25 87 PHE A CA 1
ATOM 690 C C . PHE A 1 87 ? -33.749 14.021 16.679 1.00 82.25 87 PHE A C 1
ATOM 692 O O . PHE A 1 87 ? -34.668 13.219 16.518 1.00 82.25 87 PHE A O 1
ATOM 699 N N . ARG A 1 88 ? -33.828 15.291 16.277 1.00 80.00 88 ARG A N 1
ATOM 700 C CA . ARG A 1 88 ? -35.036 15.865 15.681 1.00 80.00 88 ARG A CA 1
ATOM 701 C C . ARG A 1 88 ? -35.399 15.219 14.341 1.00 80.00 88 ARG A C 1
ATOM 703 O O . ARG A 1 88 ? -36.571 14.955 14.097 1.00 80.00 88 ARG A O 1
ATOM 710 N N . LEU A 1 89 ? -34.404 14.918 13.502 1.00 78.25 89 LEU A N 1
ATOM 711 C CA . LEU A 1 89 ? -34.604 14.238 12.213 1.00 78.25 89 LEU A CA 1
ATOM 712 C C . LEU A 1 89 ? -35.154 12.813 12.362 1.00 78.25 89 LEU A C 1
ATOM 714 O O . LEU A 1 89 ? -35.854 12.339 11.475 1.00 78.25 89 LEU A O 1
ATOM 718 N N . ILE A 1 90 ? -34.860 12.143 13.478 1.00 75.06 90 ILE A N 1
ATOM 719 C CA . ILE A 1 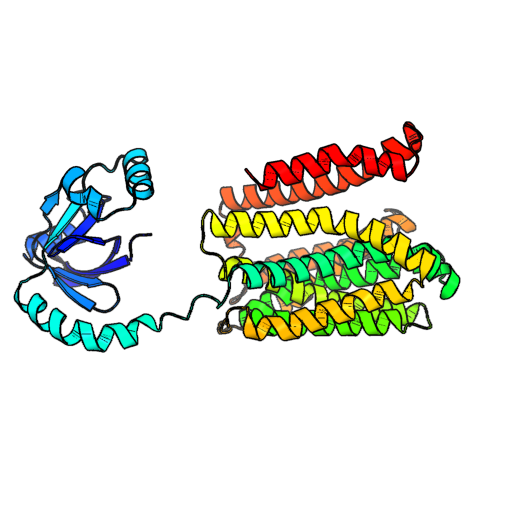90 ? -35.377 10.802 13.791 1.00 75.06 90 ILE A CA 1
ATOM 720 C C . ILE A 1 90 ? -36.581 10.834 14.748 1.00 75.06 90 ILE A C 1
ATOM 722 O O . ILE A 1 90 ? -36.954 9.800 15.294 1.00 75.06 90 ILE A O 1
ATOM 726 N N . GLY A 1 91 ? -37.193 12.008 14.951 1.00 77.19 91 GLY A N 1
ATOM 727 C CA . GLY A 1 91 ? -38.437 12.174 15.710 1.00 77.19 91 GLY A CA 1
ATOM 728 C C . GLY A 1 91 ? -38.293 12.249 17.235 1.00 77.19 91 GLY A C 1
ATOM 729 O O . GLY A 1 91 ? -39.300 12.225 17.935 1.00 77.19 91 GLY A O 1
ATOM 730 N N . ILE A 1 92 ? -37.077 12.364 17.776 1.00 80.50 92 ILE A N 1
ATOM 731 C CA . ILE A 1 92 ? -36.841 12.476 19.223 1.00 80.50 92 ILE A CA 1
ATOM 732 C C . ILE A 1 92 ? -36.873 13.954 19.625 1.00 80.50 92 ILE A C 1
ATOM 734 O O . ILE A 1 92 ? -35.914 14.694 19.399 1.00 80.50 92 ILE A O 1
ATOM 738 N N . ASN A 1 93 ? -37.976 14.371 20.248 1.00 78.50 93 ASN A N 1
ATOM 739 C CA . ASN A 1 93 ? -38.178 15.744 20.730 1.00 78.50 93 ASN A CA 1
ATOM 740 C C . ASN A 1 93 ? -38.253 15.855 22.262 1.00 78.50 93 ASN A C 1
ATOM 742 O O . ASN A 1 93 ? -38.269 16.963 22.794 1.00 78.50 93 ASN A O 1
ATOM 746 N N . GLU A 1 94 ? -38.252 14.721 22.960 1.00 83.06 94 GLU A N 1
ATOM 747 C CA . GLU A 1 94 ? -38.362 14.639 24.414 1.00 83.06 94 GLU A CA 1
ATOM 748 C C . GLU A 1 94 ? -37.108 14.014 25.024 1.00 83.06 94 GLU A C 1
ATOM 750 O O . GLU A 1 94 ? -36.439 13.161 24.427 1.00 83.06 94 GLU A O 1
ATOM 755 N N . TYR A 1 95 ? -36.800 14.438 26.244 1.00 85.12 95 TYR A N 1
ATOM 756 C CA . TYR A 1 95 ? -35.631 14.002 26.989 1.00 85.12 95 TYR A CA 1
ATOM 757 C C . TYR A 1 95 ? -36.055 13.573 28.385 1.00 85.12 95 TYR A C 1
ATOM 759 O O . TYR A 1 95 ? -37.151 13.865 28.850 1.00 85.12 95 TYR A O 1
ATOM 767 N N . MET A 1 96 ? -35.180 12.846 29.058 1.00 85.88 96 MET A N 1
ATOM 768 C CA . MET A 1 96 ? -35.428 12.325 30.387 1.00 85.88 96 MET A CA 1
ATOM 769 C C . MET A 1 96 ? -34.287 12.736 31.298 1.00 85.88 96 MET A C 1
ATOM 771 O O . MET A 1 96 ? -33.125 12.484 30.979 1.00 85.88 96 MET A O 1
ATOM 775 N N . ARG A 1 97 ? -34.615 13.381 32.413 1.00 86.62 97 ARG A N 1
ATOM 776 C CA . ARG A 1 97 ? -33.665 13.839 33.421 1.00 86.62 97 ARG A CA 1
ATOM 777 C C . ARG A 1 97 ? -33.732 12.940 34.648 1.00 86.62 97 ARG A C 1
ATOM 779 O O . ARG A 1 97 ? -34.808 12.600 35.118 1.00 86.62 97 ARG A O 1
ATOM 786 N N . MET A 1 98 ? -32.573 12.587 35.182 1.00 86.38 98 MET A N 1
ATOM 787 C CA . MET A 1 98 ? -32.403 11.851 36.432 1.00 86.38 98 MET A CA 1
ATOM 788 C C . MET A 1 98 ? -31.548 12.699 37.368 1.00 86.38 98 MET A C 1
ATOM 790 O O . MET A 1 98 ? -30.412 13.017 37.017 1.00 86.38 98 MET A O 1
ATOM 794 N N . ARG A 1 99 ? -32.070 13.091 38.532 1.00 85.06 99 ARG A N 1
ATOM 795 C CA . ARG A 1 99 ? -31.322 13.888 39.522 1.00 85.06 99 ARG A CA 1
ATOM 796 C C . ARG A 1 99 ? -30.483 12.980 40.426 1.00 85.06 99 ARG A C 1
ATOM 798 O O . ARG A 1 99 ? -30.923 11.878 40.745 1.00 85.06 99 ARG A O 1
ATOM 805 N N . VAL A 1 100 ? -29.284 13.416 40.803 1.00 82.62 100 VAL A N 1
ATOM 806 C CA . VAL A 1 100 ? -28.380 12.712 41.731 1.00 82.62 100 VAL A CA 1
ATOM 807 C C . VAL A 1 100 ? -28.751 13.065 43.175 1.00 82.62 100 VAL A C 1
ATOM 809 O O . VAL A 1 100 ? -29.126 14.202 43.456 1.00 82.62 100 VAL A O 1
ATOM 812 N N . LEU A 1 101 ? -28.669 12.097 44.094 1.00 73.62 101 LEU A N 1
ATOM 813 C CA . LEU A 1 101 ? -28.969 12.325 45.512 1.00 73.62 101 LEU A CA 1
ATOM 814 C C . LEU A 1 101 ? -27.898 13.210 46.207 1.00 73.62 101 LEU A C 1
ATOM 816 O O . LEU A 1 101 ? -26.708 13.038 45.931 1.00 73.62 101 LEU A O 1
ATOM 820 N N . PRO A 1 102 ? -28.286 14.118 47.131 1.00 56.44 102 PRO A N 1
ATOM 821 C CA . PRO A 1 102 ? -27.392 15.127 47.722 1.00 56.44 102 PRO A CA 1
ATOM 822 C C . PRO A 1 102 ? -26.176 14.591 48.499 1.00 56.44 102 PRO A C 1
ATOM 824 O O . PRO A 1 102 ? -25.136 15.248 48.504 1.00 56.44 102 PRO A O 1
ATOM 827 N N . ASP A 1 103 ? -26.271 13.405 49.114 1.00 57.00 103 ASP A N 1
ATOM 828 C CA . ASP A 1 103 ? -25.197 12.827 49.948 1.00 57.00 103 ASP A CA 1
ATOM 829 C C . ASP A 1 103 ? -23.888 12.570 49.173 1.00 57.00 103 ASP A C 1
ATOM 831 O O . ASP A 1 103 ? -22.803 12.605 49.752 1.00 57.00 103 ASP A O 1
ATOM 835 N N . ASP A 1 104 ? -23.969 12.376 47.851 1.00 52.50 104 ASP A N 1
ATOM 836 C CA . ASP A 1 104 ? -22.811 12.091 46.992 1.00 52.50 104 ASP A CA 1
ATOM 837 C C . ASP A 1 104 ? -22.162 13.386 46.432 1.00 52.50 104 ASP A C 1
ATOM 839 O O . ASP A 1 104 ? -21.071 13.354 45.855 1.00 52.50 104 ASP A O 1
ATOM 843 N N . VAL A 1 105 ? -22.789 14.559 46.606 1.00 50.47 105 VAL A N 1
ATOM 844 C CA . VAL A 1 105 ? -22.333 15.832 46.007 1.00 50.47 105 VAL A CA 1
ATOM 845 C C . VAL A 1 105 ? -21.103 16.404 46.730 1.00 50.47 105 VAL A C 1
ATOM 847 O O . VAL A 1 105 ? -20.202 16.934 46.076 1.00 50.47 105 VAL A O 1
ATOM 850 N N . ASN A 1 106 ? -21.002 16.234 48.054 1.00 41.47 106 ASN A N 1
ATOM 851 C CA . ASN A 1 106 ? -19.924 16.825 48.862 1.00 41.47 106 ASN A CA 1
ATOM 852 C C . ASN A 1 106 ? -18.599 16.041 48.810 1.00 41.47 106 ASN A C 1
ATOM 854 O O . ASN A 1 106 ? -17.540 16.662 48.752 1.00 41.47 106 ASN A O 1
ATOM 858 N N . GLN A 1 107 ? -18.623 14.705 48.701 1.00 46.75 107 GLN A N 1
ATOM 859 C CA . GLN A 1 107 ? -17.399 13.909 48.459 1.00 46.75 107 GLN A CA 1
ATOM 860 C C . GLN A 1 107 ? -16.757 14.226 47.097 1.00 46.75 107 GLN A C 1
ATOM 862 O O . GLN A 1 107 ? -15.551 14.064 46.899 1.00 46.75 107 GLN A O 1
ATOM 867 N N . THR A 1 108 ? -17.562 14.737 46.161 1.00 45.44 108 THR A N 1
ATOM 868 C CA . THR A 1 108 ? -17.132 15.055 44.803 1.00 45.44 108 THR A CA 1
ATOM 869 C C . THR A 1 108 ? -16.199 16.274 44.763 1.00 45.44 108 THR A C 1
ATOM 871 O O . THR A 1 108 ? -15.294 16.298 43.934 1.00 45.44 108 THR A O 1
ATOM 874 N N . GLN A 1 109 ? -16.342 17.273 45.648 1.00 42.78 109 GLN A N 1
ATOM 875 C CA . GLN A 1 109 ? -15.537 18.507 45.575 1.00 42.78 109 GLN A CA 1
ATOM 876 C C . GLN A 1 109 ? -14.092 18.352 46.082 1.00 42.78 109 GLN A C 1
ATOM 878 O O . GLN A 1 109 ? -13.187 18.908 45.460 1.00 42.78 109 GLN A O 1
ATOM 883 N N . GLU A 1 110 ? -13.835 17.557 47.123 1.00 38.66 110 GLU A N 1
ATOM 884 C CA . GLU A 1 110 ? -12.464 17.321 47.618 1.00 38.66 110 GLU A CA 1
ATOM 885 C C . GLU A 1 110 ? -11.685 16.319 46.747 1.00 38.66 110 GLU A C 1
ATOM 887 O O . GLU A 1 110 ? -10.499 16.517 46.470 1.00 38.66 110 GLU A O 1
ATOM 892 N N . GLN A 1 111 ? -12.352 15.295 46.198 1.00 41.72 111 GLN A N 1
ATOM 893 C CA . GLN A 1 111 ? -11.737 14.380 45.224 1.00 41.72 111 GLN A CA 1
ATOM 894 C C . GLN A 1 111 ? -11.520 15.028 43.846 1.00 41.72 111 GLN A C 1
ATOM 896 O O . GLN A 1 111 ? -10.635 14.600 43.102 1.00 41.72 111 GLN A O 1
ATOM 901 N N . ASN A 1 112 ? -12.249 16.101 43.509 1.00 42.12 112 ASN A N 1
ATOM 902 C CA . ASN A 1 112 ? -12.073 16.828 42.248 1.00 42.12 112 ASN A CA 1
ATOM 903 C C . ASN A 1 112 ? -10.662 17.425 42.074 1.00 42.12 112 ASN A C 1
ATOM 905 O O . ASN A 1 112 ? -10.206 17.540 40.938 1.00 42.12 112 ASN A O 1
ATOM 909 N N . VAL A 1 113 ? -9.930 17.774 43.140 1.00 43.06 113 VAL A N 1
ATOM 910 C CA . VAL A 1 113 ? -8.580 18.372 43.010 1.00 43.06 113 VAL A CA 1
ATOM 911 C C . VAL A 1 113 ? -7.492 17.306 42.817 1.00 43.06 113 VAL A C 1
ATOM 913 O O . VAL A 1 113 ? -6.537 17.516 42.065 1.00 43.06 113 VAL A O 1
ATOM 916 N N . VAL A 1 114 ? -7.654 16.137 43.442 1.00 40.47 114 VAL A N 1
ATOM 917 C CA . VAL A 1 114 ? -6.666 15.044 43.406 1.00 40.47 114 VAL A CA 1
ATOM 918 C C . VAL A 1 114 ? -6.808 14.205 42.131 1.00 40.47 114 VAL A C 1
ATOM 920 O O . VAL A 1 114 ? -5.814 13.848 41.499 1.00 40.47 114 VAL A O 1
ATOM 923 N N . ASP A 1 115 ? -8.042 13.956 41.692 1.00 42.12 115 ASP A N 1
ATOM 924 C CA . ASP A 1 115 ? -8.355 13.008 40.617 1.00 42.12 115 ASP A CA 1
ATOM 925 C C . ASP A 1 115 ? -8.273 13.643 39.210 1.00 42.12 115 ASP A C 1
ATOM 927 O O . ASP A 1 115 ? -8.016 12.964 38.213 1.00 42.12 115 ASP A O 1
ATOM 931 N N . THR A 1 116 ? -8.375 14.978 39.117 1.00 40.72 116 THR A N 1
ATOM 932 C CA . THR A 1 116 ? -8.176 15.724 37.857 1.00 40.72 116 THR A CA 1
ATOM 933 C C . THR A 1 116 ? -6.743 15.586 37.329 1.00 40.72 116 THR A C 1
ATOM 935 O O . THR A 1 116 ? -6.534 15.536 36.117 1.00 40.72 116 THR A O 1
ATOM 938 N N . LYS A 1 117 ? -5.739 15.434 38.205 1.00 37.72 117 LYS A N 1
ATOM 939 C CA . LYS A 1 117 ? -4.352 15.165 37.779 1.00 37.72 117 LYS A CA 1
ATOM 940 C C . LYS A 1 117 ? -4.151 13.731 37.267 1.00 37.72 117 LYS A C 1
ATOM 942 O O . LYS A 1 117 ? -3.288 13.515 36.418 1.00 37.72 117 LYS A O 1
ATOM 947 N N . SER A 1 118 ? -4.966 12.783 37.727 1.00 34.94 118 SER A N 1
ATOM 948 C CA . SER A 1 118 ? -4.820 11.347 37.445 1.00 34.94 118 SER A CA 1
ATOM 949 C C . SER A 1 118 ? -5.651 10.890 36.239 1.00 34.94 118 SER A C 1
ATOM 951 O O . SER A 1 118 ? -5.164 10.133 35.404 1.00 34.94 118 SER A O 1
ATOM 953 N N . ALA A 1 119 ? -6.872 11.405 36.065 1.00 39.56 119 ALA A N 1
ATOM 954 C CA . ALA A 1 119 ? -7.769 11.021 34.968 1.00 39.56 119 ALA A CA 1
ATOM 955 C C . ALA A 1 119 ? -7.462 11.722 33.625 1.00 39.56 119 ALA A C 1
ATOM 957 O O . ALA A 1 119 ? -7.846 11.227 32.562 1.00 39.56 119 ALA A O 1
ATOM 958 N N . ILE A 1 120 ? -6.716 12.837 33.633 1.00 43.78 120 ILE A N 1
ATOM 959 C CA . ILE A 1 120 ? -6.212 13.490 32.406 1.00 43.78 120 ILE A CA 1
ATOM 960 C C . ILE A 1 120 ? -5.025 12.712 31.790 1.00 43.78 120 ILE A C 1
ATOM 962 O O . ILE A 1 120 ? -4.643 12.972 30.650 1.00 43.78 120 ILE A O 1
ATOM 966 N N . GLN A 1 121 ? -4.532 11.638 32.427 1.00 36.53 121 GLN A N 1
ATOM 967 C CA . GLN A 1 121 ? -3.685 10.627 31.764 1.00 36.53 121 GLN A CA 1
ATOM 968 C C . GLN A 1 121 ? -4.449 9.740 30.753 1.00 36.53 121 GLN A C 1
ATOM 970 O O . GLN A 1 121 ? -4.021 8.638 30.406 1.00 36.53 121 GLN A O 1
ATOM 975 N N . LEU A 1 122 ? -5.552 10.233 30.186 1.00 39.34 122 LEU A N 1
ATOM 976 C CA . LEU A 1 122 ? -6.072 9.765 28.906 1.00 39.34 122 LEU A CA 1
ATOM 977 C C . LEU A 1 122 ? -5.012 10.011 27.825 1.00 39.34 122 LEU A C 1
ATOM 979 O O . LEU A 1 122 ? -4.924 11.103 27.270 1.00 39.34 122 LEU A O 1
ATOM 983 N N . LYS A 1 123 ? -4.195 8.975 27.582 1.00 43.62 123 LYS A N 1
ATOM 984 C CA . LYS A 1 123 ? -3.307 8.733 26.432 1.00 43.62 123 LYS A CA 1
ATOM 985 C C . LYS A 1 123 ? -3.129 9.983 25.566 1.00 43.62 123 LYS A C 1
ATOM 987 O O . LYS A 1 123 ? -3.944 10.232 24.678 1.00 43.62 123 LYS A O 1
ATOM 992 N N . SER A 1 124 ? -2.091 10.762 25.878 1.00 40.72 124 SER A N 1
ATOM 993 C CA . SER A 1 124 ? -1.830 12.078 25.296 1.00 40.72 124 SER A CA 1
ATOM 994 C C . SER A 1 124 ? -2.153 12.088 23.796 1.00 40.72 124 SER A C 1
ATOM 996 O O . SER A 1 124 ? -1.647 11.212 23.079 1.00 40.72 124 SER A O 1
ATOM 998 N N . PRO A 1 125 ? -2.986 13.027 23.297 1.00 46.47 125 PRO A N 1
ATOM 999 C CA . PRO A 1 125 ? -3.141 13.200 21.860 1.00 46.47 125 PRO A CA 1
ATOM 1000 C C . PRO A 1 125 ? -1.740 13.334 21.247 1.00 46.47 125 PRO A C 1
ATOM 1002 O O . PRO A 1 125 ? -0.848 13.889 21.900 1.00 46.47 125 PRO A O 1
ATOM 1005 N N . PRO A 1 126 ? -1.493 12.774 20.049 1.00 52.88 126 PRO A N 1
ATOM 1006 C CA . PRO A 1 126 ? -0.173 12.840 19.439 1.00 52.88 126 PRO A CA 1
ATOM 1007 C C . PRO A 1 126 ? 0.299 14.291 19.453 1.00 52.88 126 PRO A C 1
ATOM 1009 O O . PRO A 1 126 ? -0.452 15.199 19.096 1.00 52.88 126 PRO A O 1
ATOM 1012 N N . ARG A 1 127 ? 1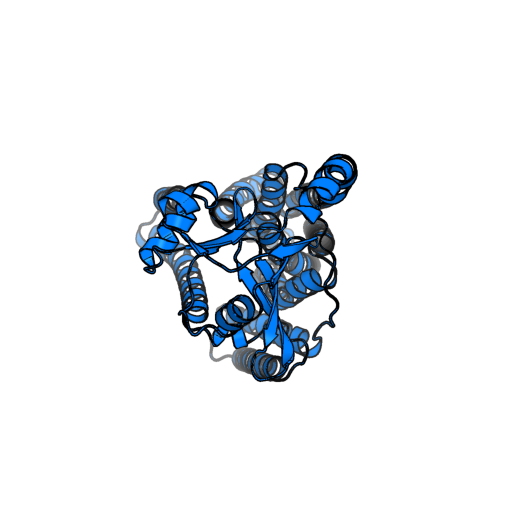.546 14.482 19.892 1.00 58.53 127 ARG A N 1
ATOM 1013 C CA . ARG A 1 127 ? 2.165 15.778 20.213 1.00 58.53 127 ARG A CA 1
ATOM 1014 C C . ARG A 1 127 ? 2.134 16.779 19.040 1.00 58.53 127 ARG A C 1
ATOM 1016 O O . ARG A 1 127 ? 2.420 17.946 19.255 1.00 58.53 127 ARG A O 1
ATOM 1023 N N . ASN A 1 128 ? 1.759 16.327 17.831 1.00 77.12 128 ASN A N 1
ATOM 1024 C CA . ASN A 1 128 ? 1.287 17.127 16.695 1.00 77.12 128 ASN A CA 1
ATOM 1025 C C . ASN A 1 128 ? 0.524 16.254 15.667 1.00 77.12 128 ASN A C 1
ATOM 1027 O O . ASN A 1 128 ? 1.142 15.492 14.922 1.00 77.12 128 ASN A O 1
ATOM 1031 N N . LEU A 1 129 ? -0.808 16.390 15.567 1.00 83.81 129 LEU A N 1
ATOM 1032 C CA . LEU A 1 129 ? -1.642 15.683 14.568 1.00 83.81 129 LEU A CA 1
ATOM 1033 C C . LEU A 1 129 ? -1.203 15.961 13.119 1.00 83.81 129 LEU A C 1
ATOM 1035 O O . LEU A 1 129 ? -1.240 15.066 12.277 1.00 83.81 129 LEU A O 1
ATOM 1039 N N . ASN A 1 130 ? -0.736 17.179 12.844 1.00 86.69 130 ASN A N 1
ATOM 1040 C CA . ASN A 1 130 ? -0.256 17.573 11.519 1.00 86.69 130 ASN A CA 1
ATOM 1041 C C . ASN A 1 130 ? 1.015 16.813 11.128 1.00 86.69 130 ASN A C 1
ATOM 1043 O O . ASN A 1 130 ? 1.105 16.306 10.016 1.00 86.69 130 ASN A O 1
ATOM 1047 N N . LEU A 1 131 ? 1.966 16.654 12.056 1.00 89.62 131 LEU A N 1
ATOM 1048 C CA . LEU A 1 131 ? 3.168 15.855 11.805 1.00 89.62 131 LEU A CA 1
ATOM 1049 C C . LEU A 1 131 ? 2.811 14.385 11.569 1.00 89.62 131 LEU A C 1
ATOM 1051 O O . LEU A 1 131 ? 3.427 13.738 10.728 1.00 89.62 131 LEU A O 1
ATOM 1055 N N . ALA A 1 132 ? 1.805 13.853 12.272 1.00 90.88 132 ALA A N 1
ATOM 1056 C CA . ALA A 1 132 ? 1.352 12.481 12.051 1.00 90.88 132 ALA A CA 1
ATOM 1057 C C . ALA A 1 132 ? 0.769 12.306 10.648 1.00 90.88 132 ALA A C 1
ATOM 1059 O O . ALA A 1 132 ? 1.082 11.321 9.981 1.00 90.88 132 ALA A O 1
ATOM 1060 N N . LEU A 1 133 ? -0.014 13.285 10.180 1.00 91.81 133 LEU A N 1
ATOM 1061 C CA . LEU A 1 133 ? -0.501 13.300 8.804 1.00 91.81 133 LEU A CA 1
ATOM 1062 C C . LEU A 1 133 ? 0.656 13.338 7.808 1.00 91.81 133 LEU A C 1
ATOM 1064 O O . LEU A 1 133 ? 0.649 12.544 6.879 1.00 91.81 133 LEU A O 1
ATOM 1068 N N . VAL A 1 134 ? 1.651 14.205 8.020 1.00 93.38 134 VAL A N 1
ATOM 1069 C CA . VAL A 1 134 ? 2.825 14.327 7.140 1.00 93.38 134 VAL A CA 1
ATOM 1070 C C . VAL A 1 134 ? 3.601 13.016 7.066 1.00 93.38 134 VAL A C 1
ATOM 1072 O O . VAL A 1 134 ? 3.903 12.568 5.970 1.00 93.38 134 VAL A O 1
ATOM 1075 N N . VAL A 1 135 ? 3.875 12.357 8.195 1.00 94.88 135 VAL A N 1
ATOM 1076 C CA . VAL A 1 135 ? 4.588 11.065 8.214 1.00 94.88 135 VAL A CA 1
ATOM 1077 C C . VAL A 1 135 ? 3.801 9.988 7.463 1.00 94.88 135 VAL A C 1
ATOM 1079 O O . VAL A 1 135 ? 4.373 9.233 6.681 1.00 94.88 135 VAL A O 1
ATOM 1082 N N . ILE A 1 136 ? 2.485 9.916 7.667 1.00 94.69 136 ILE A N 1
ATOM 1083 C CA . ILE A 1 136 ? 1.642 8.920 6.994 1.00 94.69 136 ILE A CA 1
ATOM 1084 C C . ILE A 1 136 ? 1.511 9.223 5.495 1.00 94.69 136 ILE A C 1
ATOM 1086 O O . ILE A 1 136 ? 1.605 8.316 4.672 1.00 94.69 136 ILE A O 1
ATOM 1090 N N . ALA A 1 137 ? 1.311 10.490 5.140 1.00 93.81 137 ALA A N 1
ATOM 1091 C CA . ALA A 1 137 ? 1.248 10.951 3.762 1.00 93.81 137 ALA A CA 1
ATOM 1092 C C . ALA A 1 137 ? 2.575 10.703 3.040 1.00 93.81 137 ALA A C 1
ATOM 1094 O O . ALA A 1 137 ? 2.571 10.215 1.921 1.00 93.81 137 ALA A O 1
ATOM 1095 N N . LEU A 1 138 ? 3.709 10.955 3.692 1.00 95.44 138 LEU A N 1
ATOM 1096 C CA . LEU A 1 138 ? 5.032 10.711 3.129 1.00 95.44 138 LEU A CA 1
ATOM 1097 C C . LEU A 1 138 ? 5.297 9.215 2.908 1.00 95.44 138 LEU A C 1
ATOM 1099 O O . LEU A 1 138 ? 5.878 8.853 1.892 1.00 95.44 138 LEU A O 1
ATOM 1103 N N . ALA A 1 139 ? 4.822 8.341 3.801 1.00 96.31 139 ALA A N 1
ATOM 1104 C CA . ALA A 1 139 ? 4.867 6.895 3.575 1.00 96.31 139 ALA A CA 1
ATOM 1105 C C . ALA A 1 139 ? 4.041 6.474 2.354 1.00 96.31 139 ALA A C 1
ATOM 1107 O O . ALA A 1 139 ? 4.492 5.655 1.558 1.00 96.31 139 ALA A O 1
ATOM 1108 N N . GLN A 1 140 ? 2.855 7.060 2.179 1.00 94.88 140 GLN A N 1
ATOM 1109 C CA . GLN A 1 140 ? 2.028 6.798 1.005 1.00 94.88 140 GLN A CA 1
ATOM 1110 C C . GLN A 1 140 ? 2.665 7.331 -0.278 1.00 94.88 140 GLN A C 1
ATOM 1112 O O . GLN A 1 140 ? 2.681 6.631 -1.288 1.00 94.88 140 GLN A O 1
ATOM 1117 N N . LEU A 1 141 ? 3.219 8.544 -0.221 1.00 92.69 141 LEU A N 1
ATOM 1118 C CA . LEU A 1 141 ? 3.953 9.145 -1.324 1.00 92.69 141 LEU A CA 1
ATOM 1119 C C . LEU A 1 141 ? 5.106 8.236 -1.729 1.00 92.69 141 LEU A C 1
ATOM 1121 O O . LEU A 1 141 ? 5.193 7.896 -2.891 1.00 92.69 141 LEU A O 1
ATOM 1125 N N . MET A 1 142 ? 5.930 7.789 -0.781 1.00 94.88 142 MET A N 1
ATOM 1126 C CA . MET A 1 142 ? 7.064 6.893 -1.026 1.00 94.88 142 MET A CA 1
ATOM 1127 C C . MET A 1 142 ? 6.662 5.619 -1.784 1.00 94.88 142 MET A C 1
ATOM 1129 O O . MET A 1 142 ? 7.318 5.256 -2.755 1.00 94.88 142 MET A O 1
ATOM 1133 N N . VAL A 1 143 ? 5.567 4.963 -1.383 1.00 93.50 143 VAL A N 1
ATOM 1134 C CA . VAL A 1 143 ? 5.084 3.733 -2.039 1.00 93.50 143 VAL A CA 1
ATOM 1135 C C . VAL A 1 143 ? 4.597 4.002 -3.466 1.00 93.50 143 VAL A C 1
ATOM 1137 O O . VAL A 1 143 ? 4.934 3.252 -4.376 1.00 93.50 143 VAL A O 1
ATOM 1140 N N . VAL A 1 144 ? 3.819 5.066 -3.680 1.00 88.38 144 VAL A N 1
ATOM 1141 C CA . VAL A 1 144 ? 3.272 5.397 -5.009 1.00 88.38 144 VAL A CA 1
ATOM 1142 C C . VAL A 1 144 ? 4.349 5.945 -5.947 1.00 88.38 144 VAL A C 1
ATOM 1144 O O . VAL A 1 144 ? 4.396 5.586 -7.124 1.00 88.38 144 VAL A O 1
ATOM 1147 N N . LEU A 1 145 ? 5.222 6.798 -5.415 1.00 88.69 145 LEU A N 1
ATOM 1148 C CA . LEU A 1 145 ? 6.347 7.402 -6.115 1.00 88.69 145 LEU A CA 1
ATOM 1149 C C . LEU A 1 145 ? 7.274 6.319 -6.676 1.00 88.69 145 LEU A C 1
ATOM 1151 O O . LEU A 1 145 ? 7.638 6.387 -7.845 1.00 88.69 145 LEU A O 1
ATOM 1155 N N . ASP A 1 146 ? 7.604 5.300 -5.879 1.00 93.75 146 ASP A N 1
ATOM 1156 C CA . ASP A 1 146 ? 8.465 4.189 -6.296 1.00 93.75 146 ASP A CA 1
ATOM 1157 C C . ASP A 1 146 ? 7.954 3.484 -7.557 1.00 93.75 146 ASP A C 1
ATOM 1159 O O . ASP A 1 146 ? 8.702 3.307 -8.518 1.00 93.75 146 ASP A O 1
ATOM 1163 N N . VAL A 1 147 ? 6.663 3.141 -7.587 1.00 87.56 147 VAL A N 1
ATOM 1164 C CA . VAL A 1 147 ? 6.058 2.473 -8.745 1.00 87.56 147 VAL A CA 1
ATOM 1165 C C . VAL A 1 147 ? 6.176 3.349 -9.991 1.00 87.56 147 VAL A C 1
ATOM 1167 O O . VAL A 1 147 ? 6.571 2.864 -11.050 1.00 87.56 147 VAL A O 1
ATOM 1170 N N . ALA A 1 148 ? 5.867 4.640 -9.879 1.00 82.00 148 ALA A N 1
ATOM 1171 C CA . ALA A 1 148 ? 5.902 5.556 -11.014 1.00 82.00 148 ALA A CA 1
ATOM 1172 C C . ALA A 1 148 ? 7.328 5.802 -11.531 1.00 82.00 148 ALA A C 1
ATOM 1174 O O . ALA A 1 148 ? 7.569 5.698 -12.734 1.00 82.00 148 ALA A O 1
ATOM 1175 N N . ILE A 1 149 ? 8.280 6.085 -10.635 1.00 87.50 149 ILE A N 1
ATOM 1176 C CA . ILE A 1 149 ? 9.662 6.384 -11.016 1.00 87.50 149 ILE A CA 1
ATOM 1177 C C . ILE A 1 149 ? 10.317 5.161 -11.688 1.00 87.50 149 ILE A C 1
ATOM 1179 O O . ILE A 1 149 ? 10.980 5.311 -12.714 1.00 87.50 149 ILE A O 1
ATOM 1183 N N . VAL A 1 150 ? 10.110 3.946 -11.160 1.00 89.25 150 VAL A N 1
ATOM 1184 C CA . VAL A 1 150 ? 10.702 2.722 -11.732 1.00 89.25 150 VAL A CA 1
ATOM 1185 C C . VAL A 1 150 ? 10.199 2.458 -13.152 1.00 89.25 150 VAL A C 1
ATOM 1187 O O . VAL A 1 150 ? 11.003 2.085 -14.000 1.00 89.25 150 VAL A O 1
ATOM 1190 N N . ASN A 1 151 ? 8.916 2.708 -13.443 1.00 84.31 151 ASN A N 1
ATOM 1191 C CA . ASN A 1 151 ? 8.363 2.542 -14.794 1.00 84.31 151 ASN A CA 1
ATOM 1192 C C . ASN A 1 151 ? 9.056 3.445 -15.829 1.00 84.31 151 ASN A C 1
ATOM 1194 O O . ASN A 1 151 ? 9.369 2.989 -16.926 1.00 84.31 151 ASN A O 1
ATOM 1198 N N . VAL A 1 152 ? 9.360 4.697 -15.471 1.00 79.88 152 VAL A N 1
ATOM 1199 C CA . VAL A 1 152 ? 10.105 5.624 -16.349 1.00 79.88 152 VAL A CA 1
ATOM 1200 C C . VAL A 1 152 ? 11.542 5.153 -16.576 1.00 79.88 152 VAL A C 1
ATOM 1202 O O . VAL A 1 152 ? 12.117 5.371 -17.640 1.00 79.88 152 VAL A O 1
ATOM 1205 N N . ALA A 1 153 ? 12.119 4.481 -15.584 1.00 83.88 153 ALA A N 1
ATOM 1206 C CA . ALA A 1 153 ? 13.501 4.030 -15.602 1.00 83.88 153 ALA A CA 1
ATOM 1207 C C . ALA A 1 153 ? 13.733 2.729 -16.379 1.00 83.88 153 ALA A C 1
ATOM 1209 O O . ALA A 1 153 ? 14.887 2.422 -16.687 1.00 83.88 153 ALA A O 1
ATOM 1210 N N . LEU A 1 154 ? 12.677 1.956 -16.672 1.00 86.06 154 LEU A N 1
ATOM 1211 C CA . LEU A 1 154 ? 12.783 0.616 -17.265 1.00 86.06 154 LEU A CA 1
ATOM 1212 C C . LEU A 1 154 ? 13.689 0.566 -18.507 1.00 86.06 154 LEU A C 1
ATOM 1214 O O . LEU A 1 154 ? 14.564 -0.299 -18.537 1.00 86.06 154 LEU A O 1
ATOM 1218 N N . PRO A 1 155 ? 13.603 1.494 -19.483 1.00 83.81 155 PRO A N 1
ATOM 1219 C CA . PRO A 1 155 ? 14.489 1.457 -20.650 1.00 83.81 155 PRO A CA 1
ATOM 1220 C C . PRO A 1 155 ? 15.973 1.648 -20.296 1.00 83.81 155 PRO A C 1
ATOM 1222 O O . PRO A 1 155 ? 16.856 1.070 -20.930 1.00 83.81 155 PRO A O 1
ATOM 1225 N N . SER A 1 156 ? 16.281 2.456 -19.279 1.00 84.56 156 SER A N 1
ATOM 1226 C CA . SER A 1 156 ? 17.658 2.664 -18.812 1.00 84.56 156 SER A CA 1
ATOM 1227 C C . SER A 1 156 ? 18.167 1.474 -17.997 1.00 84.56 156 SER A C 1
ATOM 1229 O O . SER A 1 156 ? 19.291 1.033 -18.221 1.00 84.56 156 SER A O 1
ATOM 1231 N N . ILE A 1 157 ? 17.319 0.893 -17.140 1.00 88.31 157 ILE A N 1
ATOM 1232 C CA . ILE A 1 157 ? 17.599 -0.364 -16.427 1.00 88.31 157 ILE A CA 1
ATOM 1233 C C . ILE A 1 157 ? 17.924 -1.475 -17.428 1.00 88.31 157 ILE A C 1
ATOM 1235 O O . ILE A 1 157 ? 18.899 -2.204 -17.248 1.00 88.31 157 ILE A O 1
ATOM 1239 N N . GLN A 1 158 ? 17.134 -1.581 -18.500 1.00 86.31 158 GLN A N 1
ATOM 1240 C CA . GLN A 1 158 ? 17.321 -2.607 -19.514 1.00 86.31 158 GLN A CA 1
ATOM 1241 C C . GLN A 1 158 ? 18.687 -2.508 -20.186 1.00 86.31 158 GLN A C 1
ATOM 1243 O O . GLN A 1 158 ? 19.390 -3.511 -20.295 1.00 86.31 158 GLN A O 1
ATOM 1248 N N . ARG A 1 159 ? 19.061 -1.296 -20.615 1.00 86.56 159 ARG A N 1
ATOM 1249 C CA . ARG A 1 159 ? 20.329 -1.039 -21.306 1.00 86.56 159 ARG A CA 1
ATOM 1250 C C . ARG A 1 159 ? 21.538 -1.273 -20.405 1.00 86.56 159 ARG A C 1
ATOM 1252 O O . ARG A 1 159 ? 22.492 -1.894 -20.853 1.00 86.56 159 ARG A O 1
ATOM 1259 N N . GLU A 1 160 ? 21.499 -0.801 -19.160 1.00 87.25 160 GLU A N 1
ATOM 1260 C CA . GLU A 1 160 ? 22.651 -0.879 -18.251 1.00 87.25 160 GLU A CA 1
ATOM 1261 C C . GLU A 1 160 ? 22.853 -2.254 -17.600 1.00 87.25 160 GLU A C 1
ATOM 1263 O O . GLU A 1 160 ? 23.983 -2.609 -17.280 1.00 87.25 160 GLU A O 1
ATOM 1268 N N . LEU A 1 161 ? 21.784 -3.020 -17.367 1.00 88.94 161 LEU A N 1
ATOM 1269 C CA . LEU A 1 161 ? 21.873 -4.371 -16.792 1.00 88.94 161 LEU A CA 1
ATOM 1270 C C . LEU A 1 161 ? 21.743 -5.479 -17.844 1.00 88.94 161 LEU A C 1
ATOM 1272 O O . LEU A 1 161 ? 21.683 -6.652 -17.480 1.00 88.94 161 LEU A O 1
ATOM 1276 N N . HIS A 1 162 ? 21.687 -5.109 -19.128 1.00 85.31 162 HIS A N 1
ATOM 1277 C CA . HIS A 1 162 ? 21.523 -6.020 -20.261 1.00 85.31 162 HIS A CA 1
ATOM 1278 C C . HIS A 1 162 ? 20.361 -7.011 -20.069 1.00 85.31 162 HIS A C 1
ATOM 1280 O O . HIS A 1 162 ? 20.493 -8.205 -20.336 1.00 85.31 162 HIS A O 1
ATOM 1286 N N . PHE A 1 163 ? 19.215 -6.521 -19.581 1.00 80.69 163 PHE A N 1
ATOM 1287 C CA . PHE A 1 163 ? 18.022 -7.354 -19.416 1.00 80.69 163 PHE A CA 1
ATOM 1288 C C . PHE A 1 163 ? 17.571 -7.919 -20.763 1.00 80.69 163 PHE A C 1
ATOM 1290 O O . PHE A 1 163 ? 17.424 -7.179 -21.743 1.00 80.69 163 PHE A O 1
ATOM 1297 N N . ALA A 1 164 ? 17.236 -9.209 -20.779 1.00 79.69 164 ALA A N 1
ATOM 1298 C CA . ALA A 1 164 ? 16.424 -9.764 -21.848 1.00 79.69 164 ALA A CA 1
ATOM 1299 C C . ALA A 1 164 ? 15.081 -9.016 -21.906 1.00 79.69 164 ALA A C 1
ATOM 1301 O O . ALA A 1 164 ? 14.516 -8.652 -20.872 1.00 79.69 164 ALA A O 1
ATOM 1302 N N . ALA A 1 165 ? 14.559 -8.781 -23.112 1.00 68.75 165 ALA A N 1
ATOM 1303 C CA . ALA A 1 165 ? 13.318 -8.025 -23.302 1.00 68.75 165 ALA A CA 1
ATOM 1304 C C . ALA A 1 165 ? 12.123 -8.655 -22.562 1.00 68.75 165 ALA A C 1
ATOM 1306 O O . ALA A 1 165 ? 11.281 -7.940 -22.030 1.00 68.75 165 ALA A O 1
ATOM 1307 N N . THR A 1 166 ? 12.099 -9.986 -22.460 1.00 71.31 166 THR A N 1
ATOM 1308 C CA . THR A 1 166 ? 11.089 -10.757 -21.721 1.00 71.31 166 THR A CA 1
ATOM 1309 C C . THR A 1 166 ? 11.216 -10.634 -20.204 1.00 71.31 166 THR A C 1
ATOM 1311 O O . THR A 1 166 ? 10.246 -10.859 -19.485 1.00 71.31 166 THR A O 1
ATOM 1314 N N . ASP A 1 167 ? 12.400 -10.273 -19.705 1.00 78.81 167 ASP A N 1
ATOM 1315 C CA . ASP A 1 167 ? 12.696 -10.281 -18.274 1.00 78.81 167 ASP A CA 1
ATOM 1316 C C . ASP A 1 167 ? 12.500 -8.908 -17.624 1.00 78.81 167 ASP A C 1
ATOM 1318 O O . ASP A 1 167 ? 12.364 -8.808 -16.406 1.00 78.81 167 ASP A O 1
ATOM 1322 N N . LEU A 1 168 ? 12.464 -7.835 -18.418 1.00 80.94 168 LEU A N 1
ATOM 1323 C CA . LEU A 1 168 ? 12.378 -6.466 -17.911 1.00 80.94 168 LEU A CA 1
ATOM 1324 C C . LEU A 1 168 ? 11.098 -6.217 -17.099 1.00 80.94 168 LEU A C 1
ATOM 1326 O O . LEU A 1 168 ? 11.130 -5.538 -16.070 1.00 80.94 168 LEU A O 1
ATOM 1330 N N . GLU A 1 169 ? 9.980 -6.815 -17.512 1.00 80.56 169 GLU A N 1
ATOM 1331 C CA . GLU A 1 169 ? 8.701 -6.698 -16.805 1.00 80.56 169 GLU A CA 1
ATOM 1332 C C . GLU A 1 169 ? 8.756 -7.279 -15.385 1.00 80.56 169 GLU A C 1
ATOM 1334 O O . GLU A 1 169 ? 8.019 -6.836 -14.497 1.00 80.56 169 GLU A O 1
ATOM 1339 N N . TRP A 1 170 ? 9.673 -8.215 -15.112 1.00 87.62 170 TRP A N 1
ATOM 1340 C CA . TRP A 1 170 ? 9.840 -8.784 -13.775 1.00 87.62 170 TRP A CA 1
ATOM 1341 C C . TRP A 1 170 ? 10.313 -7.774 -12.733 1.00 87.62 170 TRP A C 1
ATOM 1343 O O . TRP A 1 170 ? 10.041 -7.970 -11.549 1.00 87.62 170 TRP A O 1
ATOM 1353 N N . VAL A 1 171 ? 10.928 -6.660 -13.139 1.00 89.00 171 VAL A N 1
ATOM 1354 C CA . VAL A 1 171 ? 11.283 -5.559 -12.226 1.00 89.00 171 VAL A CA 1
ATOM 1355 C C . VAL A 1 171 ? 10.029 -4.966 -11.564 1.00 89.00 171 VAL A C 1
ATOM 1357 O O . VAL A 1 171 ? 10.038 -4.627 -10.374 1.00 89.00 171 VAL A O 1
ATOM 1360 N N . VAL A 1 172 ? 8.926 -4.878 -12.312 1.00 87.44 172 VAL A N 1
ATOM 1361 C CA . VAL A 1 172 ? 7.633 -4.386 -11.815 1.00 87.44 172 VAL A CA 1
ATOM 1362 C C . VAL A 1 172 ? 6.823 -5.530 -11.208 1.00 87.44 172 VAL A C 1
ATOM 1364 O O . VAL A 1 172 ? 6.320 -5.402 -10.088 1.00 87.44 172 VAL A O 1
ATOM 1367 N N . ASN A 1 173 ? 6.750 -6.671 -11.896 1.00 85.62 173 ASN A N 1
ATOM 1368 C CA . ASN A 1 173 ? 5.914 -7.796 -11.482 1.00 85.62 173 ASN A CA 1
ATOM 1369 C C . ASN A 1 173 ? 6.383 -8.426 -10.166 1.00 85.62 173 ASN A C 1
ATOM 1371 O O . ASN A 1 173 ? 5.547 -8.716 -9.315 1.00 85.62 173 ASN A O 1
ATOM 1375 N N . ALA A 1 174 ? 7.690 -8.582 -9.929 1.00 90.69 174 ALA A N 1
ATOM 1376 C CA . ALA A 1 174 ? 8.186 -9.150 -8.672 1.00 90.69 174 ALA A CA 1
ATOM 1377 C C . ALA A 1 174 ? 7.804 -8.291 -7.457 1.00 90.69 174 ALA A C 1
ATOM 1379 O O . ALA A 1 174 ? 7.388 -8.819 -6.423 1.00 90.69 174 ALA A O 1
ATOM 1380 N N . TYR A 1 175 ? 7.873 -6.963 -7.603 1.00 92.75 175 TYR A N 1
ATOM 1381 C CA . TYR A 1 175 ? 7.379 -6.032 -6.593 1.00 92.75 175 TYR A CA 1
ATOM 1382 C C . TYR A 1 175 ? 5.864 -6.167 -6.403 1.00 92.75 175 TYR A C 1
ATOM 1384 O O . TYR A 1 175 ? 5.408 -6.307 -5.272 1.00 92.75 175 TYR A O 1
ATOM 1392 N N . ALA A 1 176 ? 5.087 -6.149 -7.491 1.00 87.44 176 ALA A N 1
ATOM 1393 C CA . ALA A 1 176 ? 3.626 -6.189 -7.436 1.00 87.44 176 ALA A CA 1
ATOM 1394 C C . ALA A 1 176 ? 3.098 -7.494 -6.821 1.00 87.44 176 ALA A C 1
ATOM 1396 O O . ALA A 1 176 ? 2.186 -7.461 -5.995 1.00 87.44 176 ALA A O 1
ATOM 1397 N N . ILE A 1 177 ? 3.705 -8.631 -7.171 1.00 86.94 177 ILE A N 1
ATOM 1398 C CA . ILE A 1 177 ? 3.385 -9.954 -6.626 1.00 86.94 177 ILE A CA 1
ATOM 1399 C C . ILE A 1 177 ? 3.668 -9.984 -5.121 1.00 86.94 177 ILE A C 1
ATOM 1401 O O . ILE A 1 177 ? 2.786 -10.336 -4.338 1.00 86.94 177 ILE A O 1
ATOM 1405 N N . ALA A 1 178 ? 4.864 -9.563 -4.694 1.00 91.00 178 ALA A N 1
ATOM 1406 C CA . ALA A 1 178 ? 5.211 -9.523 -3.275 1.00 91.00 178 ALA A CA 1
ATOM 1407 C C . ALA A 1 178 ? 4.310 -8.550 -2.494 1.00 91.00 178 ALA A C 1
ATOM 1409 O O . ALA A 1 178 ? 3.806 -8.896 -1.426 1.00 91.00 178 ALA A O 1
ATOM 1410 N N . PHE A 1 179 ? 4.065 -7.359 -3.044 1.00 89.88 179 PHE A N 1
ATOM 1411 C CA . PHE A 1 179 ? 3.242 -6.331 -2.419 1.00 89.88 179 PHE A CA 1
ATOM 1412 C C . PHE A 1 179 ? 1.778 -6.766 -2.281 1.00 89.88 179 PHE A C 1
ATOM 1414 O O . PHE A 1 179 ? 1.231 -6.757 -1.178 1.00 89.88 179 PHE A O 1
ATOM 1421 N N . GLY A 1 180 ? 1.150 -7.173 -3.385 1.00 83.56 180 GLY A N 1
ATOM 1422 C CA . GLY A 1 180 ? -0.254 -7.573 -3.424 1.00 83.56 180 GLY A CA 1
ATOM 1423 C C . GLY A 1 180 ? -0.516 -8.864 -2.655 1.00 83.56 180 GLY A C 1
ATOM 1424 O O . GLY A 1 180 ? -1.445 -8.919 -1.848 1.00 83.56 180 GLY A O 1
ATOM 1425 N N . GLY A 1 181 ? 0.335 -9.878 -2.837 1.00 83.69 181 GLY A N 1
ATOM 1426 C CA . GLY A 1 181 ? 0.199 -11.165 -2.159 1.00 83.69 181 GLY A CA 1
ATOM 1427 C C . GLY A 1 181 ? 0.315 -11.039 -0.641 1.00 83.69 181 GLY A C 1
ATOM 1428 O O . GLY A 1 181 ? -0.475 -11.620 0.102 1.00 83.69 181 GLY A O 1
ATOM 1429 N N . LEU A 1 182 ? 1.265 -10.247 -0.141 1.00 88.12 182 LEU A N 1
ATOM 1430 C CA . LEU A 1 182 ? 1.503 -10.126 1.301 1.00 88.12 182 LEU A CA 1
ATOM 1431 C C . LEU A 1 182 ? 0.698 -9.001 1.962 1.00 88.12 182 LEU A C 1
ATOM 1433 O O . LEU A 1 182 ? 0.819 -8.809 3.170 1.00 88.12 182 LEU A O 1
ATOM 1437 N N . LEU A 1 183 ? -0.141 -8.270 1.222 1.00 87.38 183 LEU A N 1
ATOM 1438 C CA . LEU A 1 183 ? -0.861 -7.097 1.729 1.00 87.38 183 LEU A CA 1
ATOM 1439 C C . LEU A 1 183 ? -1.738 -7.425 2.951 1.00 87.38 183 LEU A C 1
ATOM 1441 O O . LEU A 1 183 ? -1.701 -6.734 3.972 1.00 87.38 183 LEU A O 1
ATOM 1445 N N . LEU A 1 184 ? -2.514 -8.511 2.867 1.00 84.69 184 LEU A N 1
ATOM 1446 C CA . LEU A 1 184 ? -3.380 -8.962 3.963 1.00 84.69 184 LEU A CA 1
ATOM 1447 C C . LEU A 1 184 ? -2.560 -9.445 5.163 1.00 84.69 184 LEU A C 1
ATOM 1449 O O . LEU A 1 184 ? -2.893 -9.137 6.311 1.00 84.69 184 LEU A O 1
ATOM 1453 N N . PHE A 1 185 ? -1.456 -10.146 4.897 1.00 85.38 185 PHE A N 1
ATOM 1454 C CA . PHE A 1 185 ? -0.513 -10.577 5.922 1.00 85.38 185 PHE A CA 1
ATOM 1455 C C . PHE A 1 185 ? 0.102 -9.374 6.657 1.00 85.38 185 PHE A C 1
ATOM 1457 O O . PHE A 1 185 ? 0.088 -9.325 7.889 1.00 85.38 185 PHE A O 1
ATOM 1464 N N . GLY A 1 186 ? 0.569 -8.359 5.928 1.00 86.50 186 GLY A N 1
ATOM 1465 C CA . GLY A 1 186 ? 1.120 -7.124 6.486 1.00 86.50 186 GLY A CA 1
ATOM 1466 C C . GLY A 1 186 ? 0.103 -6.323 7.306 1.00 86.50 186 GLY A C 1
ATOM 1467 O O . GLY A 1 186 ? 0.414 -5.842 8.398 1.00 86.50 186 GLY A O 1
ATOM 1468 N N . GLY A 1 187 ? -1.151 -6.251 6.852 1.00 85.81 187 GLY A N 1
ATOM 1469 C CA . GLY A 1 187 ? -2.238 -5.654 7.632 1.00 85.81 187 GLY A CA 1
ATOM 1470 C C . GLY A 1 187 ? -2.480 -6.385 8.956 1.00 85.81 187 GLY A C 1
ATOM 1471 O O . GLY A 1 187 ? -2.562 -5.757 10.017 1.00 85.81 187 GLY A O 1
ATOM 1472 N N . ARG A 1 188 ? -2.517 -7.724 8.922 1.00 85.44 188 ARG A N 1
ATOM 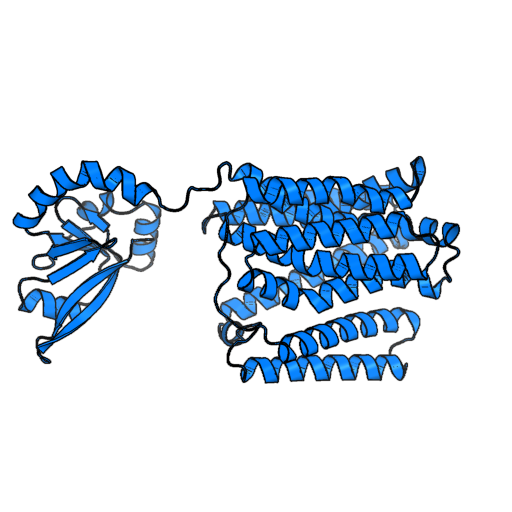1473 C CA . ARG A 1 188 ? -2.743 -8.545 10.118 1.00 85.44 188 ARG A CA 1
ATOM 1474 C C . ARG A 1 188 ? -1.593 -8.469 11.115 1.00 85.44 188 ARG A C 1
ATOM 1476 O O . ARG A 1 188 ? -1.844 -8.355 12.316 1.00 85.44 188 ARG A O 1
ATOM 1483 N N . THR A 1 189 ? -0.346 -8.532 10.650 1.00 87.06 189 THR A N 1
ATOM 1484 C CA . THR A 1 189 ? 0.826 -8.391 11.528 1.00 87.06 189 THR A CA 1
ATOM 1485 C C . THR A 1 189 ? 0.818 -7.032 12.226 1.00 87.06 189 THR A C 1
ATOM 1487 O O . THR A 1 189 ? 1.114 -6.959 13.419 1.00 87.06 189 THR A O 1
ATOM 1490 N N . GLY A 1 190 ? 0.373 -5.970 11.546 1.00 85.00 190 GLY A N 1
ATOM 1491 C CA . GLY A 1 190 ? 0.138 -4.656 12.146 1.00 85.00 190 GLY A CA 1
ATOM 1492 C C . GLY A 1 190 ? -0.857 -4.666 13.310 1.00 85.00 190 GLY A C 1
ATOM 1493 O O . GLY A 1 190 ? -0.617 -4.028 14.338 1.00 85.00 190 GLY A O 1
ATOM 1494 N N . ASP A 1 191 ? -1.957 -5.404 13.187 1.00 84.31 191 ASP A N 1
ATOM 1495 C CA . ASP A 1 191 ? -2.963 -5.519 14.248 1.00 84.31 191 ASP A CA 1
ATOM 1496 C C . ASP A 1 191 ? -2.501 -6.383 15.437 1.00 84.31 191 ASP A C 1
ATOM 1498 O O . ASP A 1 191 ? -2.877 -6.104 16.580 1.00 84.31 191 ASP A O 1
ATOM 1502 N N . LEU A 1 192 ? -1.675 -7.406 15.187 1.00 84.75 192 LEU A N 1
ATOM 1503 C CA . LEU A 1 192 ? -1.176 -8.336 16.210 1.00 84.75 192 LEU A CA 1
ATOM 1504 C C . LEU A 1 192 ? 0.049 -7.812 16.963 1.00 84.75 192 LEU A C 1
ATOM 1506 O O . LEU A 1 192 ? 0.120 -7.928 18.180 1.00 84.75 192 LEU A O 1
ATOM 1510 N N . PHE A 1 193 ? 1.016 -7.230 16.255 1.00 86.44 193 PHE A N 1
ATOM 1511 C CA . PHE A 1 193 ? 2.305 -6.820 16.824 1.00 86.44 193 PHE A CA 1
ATOM 1512 C C . PHE A 1 193 ? 2.410 -5.308 17.070 1.00 86.44 193 PHE A C 1
ATOM 1514 O O . PHE A 1 193 ? 3.427 -4.822 17.574 1.00 86.44 193 PHE A O 1
ATOM 1521 N N . GLY A 1 194 ? 1.355 -4.563 16.732 1.00 89.31 194 GLY A N 1
ATOM 1522 C CA . GLY A 1 194 ? 1.258 -3.121 16.917 1.00 89.31 194 GLY A CA 1
ATOM 1523 C C . GLY A 1 194 ? 1.599 -2.344 15.645 1.00 89.31 194 GLY A C 1
ATOM 1524 O O . GLY A 1 194 ? 2.701 -2.425 15.097 1.00 89.31 194 GLY A O 1
ATOM 1525 N N . ARG A 1 195 ? 0.651 -1.502 15.220 1.00 89.75 195 ARG A N 1
ATOM 1526 C CA . ARG A 1 195 ? 0.685 -0.799 13.927 1.00 89.75 195 ARG A CA 1
ATOM 1527 C C . ARG A 1 195 ? 1.908 0.101 13.762 1.00 89.75 195 ARG A C 1
ATOM 1529 O O . ARG A 1 195 ? 2.510 0.110 12.701 1.00 89.75 195 ARG A O 1
ATOM 1536 N N . ARG A 1 196 ? 2.328 0.803 14.823 1.00 93.19 196 ARG A N 1
ATOM 1537 C CA . ARG A 1 196 ? 3.525 1.665 14.795 1.00 93.19 196 ARG A CA 1
ATOM 1538 C C . ARG A 1 196 ? 4.820 0.873 14.623 1.00 93.19 196 ARG A C 1
ATOM 1540 O O . ARG A 1 196 ? 5.709 1.320 13.912 1.00 93.19 196 ARG A O 1
ATOM 1547 N N . ARG A 1 197 ? 4.938 -0.283 15.285 1.00 93.38 197 ARG A N 1
ATOM 1548 C CA . ARG A 1 197 ? 6.129 -1.136 15.178 1.00 93.38 197 ARG A CA 1
ATOM 1549 C C . ARG A 1 197 ? 6.237 -1.704 13.768 1.00 93.38 197 ARG A C 1
ATOM 1551 O O . ARG A 1 197 ? 7.300 -1.623 13.167 1.00 93.38 197 ARG A O 1
ATOM 1558 N N . MET A 1 198 ? 5.128 -2.215 13.241 1.00 95.19 198 MET A N 1
ATOM 1559 C CA . MET A 1 198 ? 5.092 -2.776 11.892 1.00 95.19 198 MET A CA 1
ATOM 1560 C C . MET A 1 198 ? 5.249 -1.713 10.805 1.00 95.19 198 MET A C 1
ATOM 1562 O O . MET A 1 198 ? 5.936 -1.974 9.831 1.00 95.19 198 MET A O 1
ATOM 1566 N N . PHE A 1 199 ? 4.754 -0.491 11.009 1.00 96.19 199 PHE A N 1
ATOM 1567 C CA . PHE A 1 199 ? 5.055 0.641 10.128 1.00 96.19 199 PHE A CA 1
ATOM 1568 C C . PHE A 1 199 ? 6.565 0.896 10.009 1.00 96.19 199 PHE A C 1
ATOM 1570 O O . PHE A 1 199 ? 7.082 1.027 8.906 1.00 96.19 199 PHE A O 1
ATOM 1577 N N . ILE A 1 200 ? 7.291 0.913 11.135 1.00 96.88 200 ILE A N 1
ATOM 1578 C CA . ILE A 1 200 ? 8.750 1.115 11.138 1.00 96.88 200 ILE A CA 1
ATOM 1579 C C . ILE A 1 200 ? 9.465 -0.060 10.461 1.00 96.88 200 ILE A C 1
ATOM 1581 O O . ILE A 1 200 ? 10.351 0.163 9.645 1.00 96.88 200 ILE A O 1
ATOM 1585 N N . ILE A 1 201 ? 9.070 -1.300 10.766 1.00 97.00 201 ILE A N 1
ATOM 1586 C CA . ILE A 1 201 ? 9.648 -2.499 10.138 1.00 97.00 201 ILE A CA 1
ATOM 1587 C C . ILE A 1 201 ? 9.415 -2.480 8.623 1.00 97.00 201 ILE A C 1
ATOM 1589 O O . ILE A 1 201 ? 10.356 -2.693 7.867 1.00 97.00 201 ILE A O 1
ATOM 1593 N N . GLY A 1 202 ? 8.193 -2.174 8.182 1.00 97.06 202 GLY A N 1
ATOM 1594 C CA . GLY A 1 202 ? 7.847 -2.057 6.768 1.00 97.06 202 GLY A CA 1
ATOM 1595 C C . GLY A 1 202 ? 8.650 -0.963 6.066 1.00 97.06 202 GLY A C 1
ATOM 1596 O O . GLY A 1 202 ? 9.201 -1.214 5.000 1.00 97.06 202 GLY A O 1
ATOM 1597 N N . ALA A 1 203 ? 8.794 0.213 6.690 1.00 97.81 203 ALA A N 1
ATOM 1598 C CA . ALA A 1 203 ? 9.612 1.306 6.162 1.00 97.81 203 ALA A CA 1
ATOM 1599 C C . ALA A 1 203 ? 11.087 0.903 6.018 1.00 97.81 203 ALA A C 1
ATOM 1601 O O . ALA A 1 203 ? 11.668 1.089 4.954 1.00 97.81 203 ALA A O 1
ATOM 1602 N N . LEU A 1 204 ? 11.678 0.293 7.049 1.00 98.00 204 LEU A N 1
ATOM 1603 C CA . LEU A 1 204 ? 13.071 -0.159 7.011 1.00 98.00 204 LEU A CA 1
ATOM 1604 C C . LEU A 1 204 ? 13.289 -1.273 5.984 1.00 98.00 204 LEU A C 1
ATOM 1606 O O . LEU A 1 204 ? 14.286 -1.250 5.270 1.00 98.00 204 LEU A O 1
ATOM 1610 N N . MET A 1 205 ? 12.359 -2.224 5.877 1.00 97.75 205 MET A N 1
ATOM 1611 C CA . MET A 1 205 ? 12.442 -3.316 4.908 1.00 97.75 205 MET A CA 1
ATOM 1612 C C . MET A 1 205 ? 12.301 -2.806 3.471 1.00 97.75 205 MET A C 1
ATOM 1614 O O . MET A 1 205 ? 13.066 -3.212 2.599 1.00 97.75 205 MET A O 1
ATOM 1618 N N . PHE A 1 206 ? 11.381 -1.867 3.234 1.00 98.06 206 PHE A N 1
ATOM 1619 C CA . PHE A 1 206 ? 11.254 -1.188 1.947 1.00 98.06 206 PHE A CA 1
ATOM 1620 C C . PHE A 1 206 ? 12.541 -0.432 1.609 1.00 98.06 206 PHE A C 1
ATOM 1622 O O . PHE A 1 206 ? 13.072 -0.579 0.513 1.00 98.06 206 PHE A O 1
ATOM 1629 N N . THR A 1 207 ? 13.079 0.343 2.553 1.00 97.81 207 THR A N 1
ATOM 1630 C CA . THR A 1 207 ? 14.333 1.085 2.378 1.00 97.81 207 THR A CA 1
ATOM 1631 C C . THR A 1 207 ? 15.516 0.170 2.101 1.00 97.81 207 THR A C 1
ATOM 1633 O O . THR A 1 207 ? 16.300 0.476 1.210 1.00 97.81 207 THR A O 1
ATOM 1636 N N . ALA A 1 208 ? 15.641 -0.951 2.810 1.00 97.88 208 ALA A N 1
ATOM 1637 C CA . ALA A 1 208 ? 16.706 -1.921 2.580 1.00 97.88 208 ALA A CA 1
ATOM 1638 C C . ALA A 1 208 ? 16.595 -2.559 1.187 1.00 97.88 208 ALA A C 1
ATOM 1640 O O . ALA A 1 208 ? 17.595 -2.641 0.478 1.00 97.88 208 ALA A O 1
ATOM 1641 N N . GLY A 1 209 ? 15.383 -2.940 0.764 1.00 97.44 209 GLY A N 1
ATOM 1642 C CA . GLY A 1 209 ? 15.132 -3.442 -0.590 1.00 97.44 209 GLY A CA 1
ATOM 1643 C C . GLY A 1 209 ? 15.462 -2.403 -1.664 1.00 97.44 209 GLY A C 1
ATOM 1644 O O . GLY A 1 209 ? 16.142 -2.714 -2.636 1.00 97.44 209 GLY A O 1
ATOM 1645 N N . SER A 1 210 ? 15.078 -1.146 -1.441 1.00 96.75 210 SER A N 1
ATOM 1646 C CA . SER A 1 210 ? 15.397 -0.038 -2.343 1.00 96.75 210 SER A CA 1
ATOM 1647 C C . SER A 1 210 ? 16.906 0.234 -2.397 1.00 96.75 210 SER A C 1
ATOM 1649 O O . SER A 1 210 ? 17.482 0.368 -3.468 1.00 96.75 210 SER A O 1
ATOM 1651 N N . MET A 1 211 ? 17.600 0.229 -1.258 1.00 97.62 211 MET A N 1
ATOM 1652 C CA . MET A 1 211 ? 19.057 0.370 -1.217 1.00 97.62 211 MET A CA 1
ATOM 1653 C C . MET A 1 211 ? 19.757 -0.771 -1.969 1.00 97.62 211 MET A C 1
ATOM 1655 O O . MET A 1 211 ? 20.655 -0.511 -2.765 1.00 97.62 211 MET A O 1
ATOM 1659 N N . ALA A 1 212 ? 19.315 -2.017 -1.770 1.00 97.12 212 ALA A N 1
ATOM 1660 C CA . ALA A 1 212 ? 19.825 -3.173 -2.503 1.00 97.12 212 ALA A CA 1
ATOM 1661 C C . ALA A 1 212 ? 19.569 -3.053 -4.015 1.00 97.12 212 ALA A C 1
ATOM 1663 O O . ALA A 1 212 ? 20.460 -3.340 -4.808 1.00 97.12 212 ALA A O 1
ATOM 1664 N N . GLY A 1 213 ? 18.393 -2.560 -4.417 1.00 95.25 213 GLY A N 1
ATOM 1665 C CA . GLY A 1 213 ? 18.049 -2.322 -5.820 1.00 95.25 213 GLY A CA 1
ATOM 1666 C C . GLY A 1 213 ? 18.936 -1.267 -6.482 1.00 95.25 213 GLY A C 1
ATOM 1667 O O . GLY A 1 213 ? 19.354 -1.446 -7.621 1.00 95.25 213 GLY A O 1
ATOM 1668 N N . GLY A 1 214 ? 19.291 -0.198 -5.764 1.00 94.56 214 GLY A N 1
ATOM 1669 C CA . GLY A 1 214 ? 20.230 0.815 -6.264 1.00 94.56 214 GLY A CA 1
ATOM 1670 C C . GLY A 1 214 ? 21.663 0.295 -6.414 1.00 94.56 214 GLY A C 1
ATOM 1671 O O . GLY A 1 214 ? 22.409 0.773 -7.266 1.00 94.56 214 GLY A O 1
ATOM 1672 N N . LEU A 1 215 ? 22.038 -0.715 -5.626 1.00 96.19 215 LEU A N 1
ATOM 1673 C CA . LEU A 1 215 ? 23.332 -1.400 -5.703 1.00 96.19 215 LEU A CA 1
ATOM 1674 C C . LEU A 1 215 ? 23.331 -2.576 -6.691 1.00 96.19 215 LEU A C 1
ATOM 1676 O O . LEU A 1 215 ? 24.342 -3.268 -6.813 1.00 96.19 215 LEU A O 1
ATOM 1680 N N . ALA A 1 216 ? 22.223 -2.819 -7.395 1.00 94.81 216 ALA A N 1
ATOM 1681 C CA . ALA A 1 216 ? 22.111 -3.973 -8.266 1.00 94.81 216 ALA A CA 1
ATOM 1682 C C . ALA A 1 216 ? 23.096 -3.906 -9.446 1.00 94.81 216 ALA A C 1
ATOM 1684 O O . ALA A 1 216 ? 23.205 -2.907 -10.169 1.00 94.81 216 ALA A O 1
ATOM 1685 N N . THR A 1 217 ? 23.808 -5.016 -9.636 1.00 92.38 217 THR A N 1
ATOM 1686 C CA . THR A 1 217 ? 24.781 -5.243 -10.715 1.00 92.38 217 THR A CA 1
ATOM 1687 C C . THR A 1 217 ? 24.292 -6.259 -11.746 1.00 92.38 217 THR A C 1
ATOM 1689 O O . THR A 1 217 ? 24.912 -6.402 -12.792 1.00 92.38 217 THR A O 1
ATOM 1692 N N . SER A 1 218 ? 23.180 -6.950 -11.478 1.00 91.88 218 SER A N 1
ATOM 1693 C CA . SER A 1 218 ? 22.569 -7.923 -12.386 1.00 91.88 218 SER A CA 1
ATOM 1694 C C . SER A 1 218 ? 21.043 -7.854 -12.345 1.00 91.88 218 SER A C 1
ATOM 1696 O O . SER A 1 218 ? 20.450 -7.374 -11.371 1.00 91.88 218 SER A O 1
ATOM 1698 N N . SER A 1 219 ? 20.403 -8.366 -13.397 1.00 90.38 219 SER A N 1
ATOM 1699 C CA . SER A 1 219 ? 18.945 -8.446 -13.522 1.00 90.38 219 SER A CA 1
ATOM 1700 C C . SER A 1 219 ? 18.302 -9.225 -12.374 1.00 90.38 219 SER A C 1
ATOM 1702 O O . SER A 1 219 ? 17.403 -8.717 -11.704 1.00 90.38 219 SER A O 1
ATOM 1704 N N . THR A 1 220 ? 18.820 -10.416 -12.073 1.00 91.44 220 THR A N 1
ATOM 1705 C CA . THR A 1 220 ? 18.334 -11.265 -10.977 1.00 91.44 220 THR A CA 1
ATOM 1706 C C . THR A 1 220 ? 18.456 -10.577 -9.622 1.00 91.44 220 THR A C 1
ATOM 1708 O O . THR A 1 220 ? 17.537 -10.656 -8.805 1.00 91.44 220 THR A O 1
ATOM 1711 N N . PHE A 1 221 ? 19.563 -9.866 -9.378 1.00 95.19 221 PHE A N 1
ATOM 1712 C CA . PHE A 1 221 ? 19.742 -9.134 -8.127 1.00 95.19 221 PHE A CA 1
ATOM 1713 C C . PHE A 1 221 ? 18.711 -8.002 -8.002 1.00 95.19 221 PHE A C 1
ATOM 1715 O O . PHE A 1 221 ? 18.069 -7.871 -6.958 1.00 95.19 221 PHE A O 1
ATOM 1722 N N . LEU A 1 222 ? 18.466 -7.250 -9.079 1.00 95.00 222 LEU A N 1
ATOM 1723 C CA . LEU A 1 222 ? 17.434 -6.214 -9.084 1.00 95.00 222 LEU A CA 1
ATOM 1724 C C . LEU A 1 222 ? 16.035 -6.798 -8.830 1.00 95.00 222 LEU A C 1
ATOM 1726 O O . LEU A 1 222 ? 15.303 -6.275 -7.994 1.00 95.00 222 LEU A O 1
ATOM 1730 N N . ILE A 1 223 ? 15.673 -7.902 -9.491 1.00 94.31 223 ILE A N 1
ATOM 1731 C CA . ILE A 1 223 ? 14.378 -8.578 -9.299 1.00 94.31 223 ILE A CA 1
ATOM 1732 C C . ILE A 1 223 ? 14.204 -9.023 -7.838 1.00 94.31 223 ILE A C 1
ATOM 1734 O O . ILE A 1 223 ? 13.157 -8.777 -7.233 1.00 94.31 223 ILE A O 1
ATOM 1738 N N . ALA A 1 224 ? 15.232 -9.630 -7.237 1.00 95.38 224 ALA A N 1
ATOM 1739 C CA . ALA A 1 224 ? 15.194 -10.056 -5.839 1.00 95.38 224 ALA A CA 1
ATOM 1740 C C . ALA A 1 224 ? 15.047 -8.864 -4.877 1.00 95.38 224 ALA A C 1
ATOM 1742 O O . ALA A 1 224 ? 14.246 -8.913 -3.938 1.00 95.38 224 ALA A O 1
ATOM 1743 N N . ALA A 1 225 ? 15.763 -7.767 -5.140 1.00 96.94 225 ALA A N 1
ATOM 1744 C CA . ALA A 1 225 ? 15.639 -6.532 -4.373 1.00 96.94 225 ALA A CA 1
ATOM 1745 C C . ALA A 1 225 ? 14.222 -5.937 -4.471 1.00 96.94 225 ALA A C 1
ATOM 1747 O O . ALA A 1 225 ? 13.649 -5.544 -3.454 1.00 96.94 225 ALA A O 1
ATOM 1748 N N . ARG A 1 226 ? 13.611 -5.954 -5.665 1.00 96.19 226 ARG A N 1
ATOM 1749 C CA . ARG A 1 226 ? 12.222 -5.518 -5.894 1.00 96.19 226 ARG A CA 1
ATOM 1750 C C . ARG A 1 226 ? 11.209 -6.375 -5.147 1.00 96.19 226 ARG A C 1
ATOM 1752 O O . ARG A 1 226 ? 10.289 -5.828 -4.540 1.00 96.19 226 ARG A O 1
ATOM 1759 N N . ALA A 1 227 ? 11.391 -7.694 -5.135 1.00 94.75 227 ALA A N 1
ATOM 1760 C CA . ALA A 1 227 ? 10.547 -8.589 -4.351 1.00 94.75 227 ALA A CA 1
ATOM 1761 C C . ALA A 1 227 ? 10.640 -8.261 -2.850 1.00 94.75 227 ALA A C 1
ATOM 1763 O O . ALA A 1 227 ? 9.614 -8.056 -2.201 1.00 94.75 227 ALA A O 1
ATOM 1764 N N . ALA A 1 228 ? 11.857 -8.122 -2.309 1.00 96.38 228 ALA A N 1
ATOM 1765 C CA . ALA A 1 228 ? 12.078 -7.753 -0.908 1.00 96.38 228 ALA A CA 1
ATOM 1766 C C . ALA A 1 228 ? 11.463 -6.385 -0.558 1.00 96.38 228 ALA A C 1
ATOM 1768 O O . ALA A 1 228 ? 10.830 -6.225 0.489 1.00 96.38 228 ALA A O 1
ATOM 1769 N N . GLN A 1 229 ? 11.588 -5.412 -1.461 1.00 96.88 229 GLN A N 1
ATOM 1770 C CA . GLN A 1 229 ? 10.975 -4.094 -1.331 1.00 96.88 229 GLN A CA 1
ATOM 1771 C C . GLN A 1 229 ? 9.439 -4.174 -1.310 1.00 96.88 229 GLN A C 1
ATOM 1773 O O . GLN A 1 229 ? 8.799 -3.510 -0.490 1.00 96.88 229 GLN A O 1
ATOM 1778 N N . GLY A 1 230 ? 8.844 -5.032 -2.146 1.00 95.75 230 GLY A N 1
ATOM 1779 C CA . GLY A 1 230 ? 7.405 -5.306 -2.159 1.00 95.75 230 GLY A CA 1
ATOM 1780 C C . GLY A 1 230 ? 6.892 -5.881 -0.835 1.00 95.75 230 GLY A C 1
ATOM 1781 O O . GLY A 1 230 ? 5.834 -5.470 -0.360 1.00 95.75 230 GLY A O 1
ATOM 1782 N N . VAL A 1 231 ? 7.669 -6.742 -0.162 1.00 95.62 231 VAL A N 1
ATOM 1783 C CA . VAL A 1 231 ? 7.331 -7.214 1.197 1.00 95.62 231 VAL A CA 1
ATOM 1784 C C . VAL A 1 231 ? 7.282 -6.050 2.194 1.00 95.62 231 VAL A C 1
ATOM 1786 O O . VAL A 1 231 ? 6.348 -5.951 2.992 1.00 95.62 231 VAL A O 1
ATOM 1789 N N . GLY A 1 232 ? 8.252 -5.133 2.129 1.00 96.56 232 GLY A N 1
ATOM 1790 C CA . GLY A 1 232 ? 8.247 -3.918 2.948 1.00 96.56 232 GLY A CA 1
ATOM 1791 C C . GLY A 1 232 ? 7.008 -3.054 2.696 1.00 96.56 232 GLY A C 1
ATOM 1792 O O . GLY A 1 232 ? 6.351 -2.620 3.646 1.00 96.56 232 GLY A O 1
ATOM 1793 N N . ALA A 1 233 ? 6.630 -2.880 1.425 1.00 96.38 233 ALA A N 1
ATOM 1794 C CA . ALA A 1 233 ? 5.427 -2.149 1.021 1.00 96.38 233 ALA A CA 1
ATOM 1795 C C . ALA A 1 233 ? 4.147 -2.796 1.573 1.00 96.38 233 ALA A C 1
ATOM 1797 O O . ALA A 1 233 ? 3.265 -2.094 2.076 1.00 96.38 233 ALA A O 1
ATOM 1798 N N . ALA A 1 234 ? 4.077 -4.132 1.551 1.00 94.50 234 ALA A N 1
ATOM 1799 C CA . ALA A 1 234 ? 2.925 -4.907 2.011 1.00 94.50 234 ALA A CA 1
ATOM 1800 C C . ALA A 1 234 ? 2.642 -4.720 3.502 1.00 94.50 234 ALA A C 1
ATOM 1802 O O . ALA A 1 234 ? 1.497 -4.811 3.935 1.00 94.50 234 ALA A O 1
ATOM 1803 N N . ILE A 1 235 ? 3.676 -4.428 4.291 1.00 95.62 235 ILE A N 1
ATOM 1804 C CA . ILE A 1 235 ? 3.553 -4.108 5.713 1.00 95.62 235 ILE A CA 1
ATOM 1805 C C . ILE A 1 235 ? 3.286 -2.608 5.898 1.00 95.62 235 ILE A C 1
ATOM 1807 O O . ILE A 1 235 ? 2.405 -2.215 6.669 1.00 95.62 235 ILE A O 1
ATOM 1811 N N . LEU A 1 236 ? 4.030 -1.757 5.188 1.00 96.50 236 LEU A N 1
ATOM 1812 C CA . LEU A 1 236 ? 3.992 -0.304 5.350 1.00 96.50 236 LEU A CA 1
ATOM 1813 C C . LEU A 1 236 ? 2.629 0.298 4.979 1.00 96.50 236 LEU A C 1
ATOM 1815 O O . LEU A 1 236 ? 2.052 1.037 5.776 1.00 96.50 236 LEU A O 1
ATOM 1819 N N . ALA A 1 237 ? 2.083 -0.033 3.808 1.00 93.50 237 ALA A N 1
ATOM 1820 C CA . ALA A 1 237 ? 0.853 0.574 3.298 1.00 93.50 237 ALA A CA 1
ATOM 1821 C C . ALA A 1 237 ? -0.379 0.347 4.209 1.00 93.50 237 ALA A C 1
ATOM 1823 O O . ALA A 1 237 ? -1.002 1.329 4.635 1.00 93.50 237 ALA A O 1
ATOM 1824 N N . PRO A 1 238 ? -0.738 -0.895 4.599 1.00 91.19 238 PRO A N 1
ATOM 1825 C CA . PRO A 1 238 ? -1.909 -1.112 5.448 1.00 91.19 238 PRO A CA 1
ATOM 1826 C C . PRO A 1 238 ? -1.704 -0.583 6.871 1.00 91.19 238 PRO A C 1
ATOM 1828 O O . PRO A 1 238 ? -2.663 -0.117 7.497 1.00 91.19 238 PRO A O 1
ATOM 1831 N N . THR A 1 239 ? -0.473 -0.607 7.397 1.00 93.31 239 THR A N 1
ATOM 1832 C CA . THR A 1 239 ? -0.184 -0.043 8.723 1.00 93.31 239 THR A CA 1
ATOM 1833 C C . THR A 1 239 ? -0.270 1.480 8.725 1.00 93.31 239 THR A C 1
ATOM 1835 O O . THR A 1 239 ? -0.809 2.034 9.684 1.00 93.31 239 THR A O 1
ATOM 1838 N N . ALA A 1 240 ? 0.152 2.153 7.649 1.00 94.12 240 ALA A N 1
ATOM 1839 C CA . ALA A 1 240 ? 0.017 3.596 7.463 1.00 94.12 240 ALA A CA 1
ATOM 1840 C C . ALA A 1 240 ? -1.458 4.033 7.466 1.00 94.12 240 ALA A C 1
ATOM 1842 O O . ALA A 1 240 ? -1.854 4.880 8.273 1.00 94.12 240 ALA A O 1
ATOM 1843 N N . LEU A 1 241 ? -2.300 3.391 6.648 1.00 91.06 241 LEU A N 1
ATOM 1844 C CA . LEU A 1 241 ? -3.739 3.676 6.599 1.00 91.06 241 LEU A CA 1
ATOM 1845 C C . LEU A 1 241 ? -4.426 3.380 7.942 1.00 91.06 241 LEU A C 1
ATOM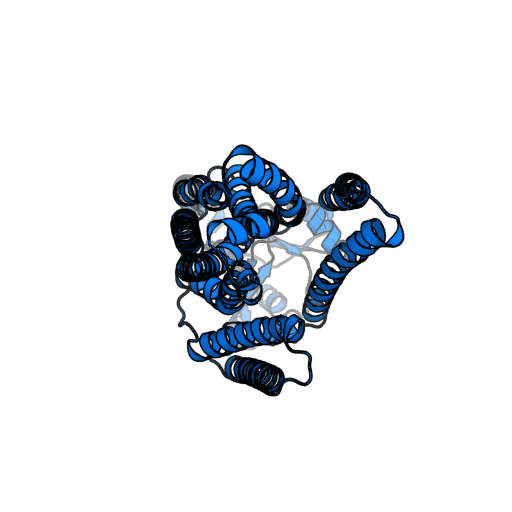 1847 O O . LEU A 1 241 ? -5.261 4.147 8.432 1.00 91.06 241 LEU A O 1
ATOM 1851 N N . SER A 1 242 ? -4.030 2.287 8.592 1.00 88.88 242 SER A N 1
ATOM 1852 C CA . SER A 1 242 ? -4.549 1.906 9.905 1.00 88.88 242 SER A CA 1
ATOM 1853 C C . SER A 1 242 ? -4.132 2.869 11.020 1.00 88.88 242 SER A C 1
ATOM 1855 O O . SER A 1 242 ? -4.894 3.077 11.970 1.00 88.88 242 SER A O 1
ATOM 1857 N N . LEU A 1 243 ? -2.933 3.449 10.937 1.00 90.19 243 LEU A N 1
ATOM 1858 C CA . LEU A 1 243 ? -2.462 4.501 11.838 1.00 90.19 243 LEU A CA 1
ATOM 1859 C C . LEU A 1 243 ? -3.197 5.813 11.586 1.00 90.19 243 LEU A C 1
ATOM 1861 O O . LEU A 1 243 ? -3.551 6.475 12.557 1.00 90.19 243 LEU A O 1
ATOM 1865 N N . LEU A 1 244 ? -3.509 6.152 10.333 1.00 90.88 244 LEU A N 1
ATOM 1866 C CA . LEU A 1 244 ? -4.337 7.312 9.992 1.00 90.88 244 LEU A CA 1
ATOM 1867 C C . LEU A 1 244 ? -5.709 7.197 10.652 1.00 90.88 244 LEU A C 1
ATOM 1869 O O . LEU A 1 244 ? -6.117 8.067 11.420 1.00 90.88 244 LEU A O 1
ATOM 1873 N N . ALA A 1 245 ? -6.387 6.071 10.434 1.00 86.56 245 ALA A N 1
ATOM 1874 C CA . ALA A 1 245 ? -7.709 5.828 10.997 1.00 86.56 245 ALA A CA 1
ATOM 1875 C C . ALA A 1 245 ? -7.720 5.786 12.537 1.00 86.56 245 ALA A C 1
ATOM 1877 O O . ALA A 1 245 ? -8.743 6.103 13.141 1.00 86.56 245 ALA A O 1
ATOM 1878 N N . ALA A 1 246 ? -6.609 5.388 13.168 1.00 85.00 246 ALA A N 1
ATOM 1879 C CA . ALA A 1 246 ? -6.458 5.384 14.624 1.00 85.00 246 ALA A CA 1
ATOM 1880 C C . ALA A 1 246 ? -6.060 6.754 15.201 1.00 85.00 246 ALA A C 1
ATOM 1882 O O . ALA A 1 246 ? -6.363 7.040 16.356 1.00 85.00 246 ALA A O 1
ATOM 1883 N N . THR A 1 247 ? -5.376 7.584 14.413 1.00 85.31 247 THR A N 1
ATOM 1884 C CA . THR A 1 247 ? -4.868 8.896 14.831 1.00 85.31 247 THR A CA 1
ATOM 1885 C C . THR A 1 247 ? -5.935 9.979 14.715 1.00 85.31 247 THR A C 1
ATOM 1887 O O . THR A 1 247 ? -6.061 10.818 15.605 1.00 85.31 247 THR A O 1
ATOM 1890 N N . PHE A 1 248 ? -6.733 9.948 13.646 1.00 82.75 248 PHE A N 1
ATOM 1891 C CA . PHE A 1 248 ? -7.766 10.948 13.387 1.00 82.75 248 PHE A CA 1
ATOM 1892 C C . PHE A 1 248 ? -9.139 10.467 13.855 1.00 82.75 248 PHE A C 1
ATOM 1894 O O . PHE A 1 248 ? -9.617 9.397 13.467 1.00 82.75 248 PHE A O 1
ATOM 1901 N N . ARG A 1 249 ? -9.806 11.283 14.680 1.00 78.44 249 ARG A N 1
ATOM 1902 C CA . ARG A 1 249 ? -11.150 10.977 15.191 1.00 78.44 249 ARG A CA 1
ATOM 1903 C C . ARG A 1 249 ? -12.159 10.926 14.042 1.00 78.44 249 ARG A C 1
ATOM 1905 O O . ARG A 1 249 ? -12.058 11.677 13.073 1.00 78.44 249 ARG A O 1
ATOM 1912 N N . GLN A 1 250 ? -13.147 10.040 14.172 1.00 72.25 250 GLN A N 1
ATOM 1913 C CA . GLN A 1 250 ? -14.214 9.893 13.180 1.00 72.25 250 GLN A CA 1
ATOM 1914 C C . GLN A 1 250 ? -14.950 11.227 12.961 1.00 72.25 250 GLN A C 1
ATOM 1916 O O . GLN A 1 250 ? -15.178 11.963 13.919 1.00 72.25 250 GLN A O 1
ATOM 1921 N N . GLY A 1 251 ? -15.319 11.518 11.710 1.00 75.62 251 GLY A N 1
ATOM 1922 C CA . GLY A 1 251 ? -15.916 12.790 11.291 1.00 75.62 251 GLY A CA 1
ATOM 1923 C C . GLY A 1 251 ? -14.985 13.583 10.369 1.00 75.62 251 GLY A C 1
ATOM 1924 O O . GLY A 1 251 ? -14.118 13.005 9.712 1.00 75.62 251 GLY A O 1
ATOM 1925 N N . ALA A 1 252 ? -15.146 14.908 10.345 1.00 74.50 252 ALA A N 1
ATOM 1926 C CA . ALA A 1 252 ? -14.448 15.802 9.415 1.00 74.50 252 ALA A CA 1
ATOM 1927 C C . ALA A 1 252 ? -12.912 15.668 9.452 1.00 74.50 252 ALA A C 1
ATOM 1929 O O . ALA A 1 252 ? -12.269 15.671 8.406 1.00 74.50 252 ALA A O 1
ATOM 1930 N N . GLN A 1 253 ? -12.313 15.481 10.636 1.00 75.50 253 GLN A N 1
ATOM 1931 C CA . GLN A 1 253 ? -10.856 15.348 10.775 1.00 75.50 253 GLN A CA 1
ATOM 1932 C C . GLN A 1 253 ? -10.302 14.121 10.040 1.00 75.50 253 GLN A C 1
ATOM 1934 O O . GLN A 1 253 ? -9.319 14.234 9.309 1.00 75.50 253 GLN A O 1
ATOM 1939 N N . ARG A 1 254 ? -10.934 12.951 10.199 1.00 82.62 254 ARG A N 1
ATOM 1940 C CA . ARG A 1 254 ? -10.513 11.733 9.495 1.00 82.62 254 ARG A CA 1
ATOM 1941 C C . ARG A 1 254 ? -10.825 11.800 8.006 1.00 82.62 254 ARG A C 1
ATOM 1943 O O . ARG A 1 254 ? -10.009 11.329 7.226 1.00 82.62 254 ARG A O 1
ATOM 1950 N N . ASN A 1 255 ? -11.954 12.388 7.615 1.00 76.56 255 ASN A N 1
ATOM 1951 C CA . ASN A 1 255 ? -12.289 12.550 6.199 1.00 76.56 255 ASN A CA 1
ATOM 1952 C C . ASN A 1 255 ? -11.253 13.430 5.493 1.00 76.56 255 ASN A C 1
ATOM 1954 O O . ASN A 1 255 ? -10.728 13.025 4.467 1.00 76.56 255 ASN A O 1
ATOM 1958 N N . ARG A 1 256 ? -10.855 14.555 6.101 1.00 77.31 256 ARG A N 1
ATOM 1959 C CA . ARG A 1 256 ? -9.783 15.411 5.573 1.00 77.31 256 ARG A CA 1
ATOM 1960 C C . ARG A 1 256 ? -8.442 14.679 5.498 1.00 77.31 256 ARG A C 1
ATOM 1962 O O . ARG A 1 256 ? -7.739 14.794 4.502 1.00 77.31 256 ARG A O 1
ATOM 1969 N N . ALA A 1 257 ? -8.092 13.903 6.523 1.00 82.19 257 ALA A N 1
ATOM 1970 C CA . ALA A 1 257 ? -6.866 13.107 6.513 1.00 82.19 257 ALA A CA 1
ATOM 1971 C C . ALA A 1 257 ? -6.877 12.033 5.407 1.00 82.19 257 ALA A C 1
ATOM 1973 O O . ALA A 1 257 ? -5.881 11.866 4.709 1.00 82.19 257 ALA A O 1
ATOM 1974 N N . LEU A 1 258 ? -8.006 11.343 5.210 1.00 82.06 258 LEU A N 1
ATOM 1975 C CA . LEU A 1 258 ? -8.204 10.397 4.107 1.00 82.06 258 LEU A CA 1
ATOM 1976 C C . LEU A 1 258 ? -8.189 11.097 2.742 1.00 82.06 258 LEU A C 1
ATOM 1978 O O . LEU A 1 258 ? -7.648 10.539 1.792 1.00 82.06 258 LEU A O 1
ATOM 1982 N N . GLY A 1 259 ? -8.720 12.318 2.655 1.00 77.50 259 GLY A N 1
ATOM 1983 C CA . GLY A 1 259 ? -8.643 13.171 1.471 1.00 77.50 259 GLY A CA 1
ATOM 1984 C C . GLY A 1 259 ? -7.196 13.484 1.098 1.00 77.50 259 GLY A C 1
ATOM 1985 O O . GLY A 1 259 ? -6.792 13.217 -0.026 1.00 77.50 259 GLY A O 1
ATOM 1986 N N . VAL A 1 260 ? -6.375 13.927 2.059 1.00 82.81 260 VAL A N 1
ATOM 1987 C CA . VAL A 1 260 ? -4.930 14.153 1.846 1.00 82.81 260 VAL A CA 1
ATOM 1988 C C . VAL A 1 260 ? -4.217 12.861 1.446 1.00 82.81 260 VAL A C 1
ATOM 1990 O O . VAL A 1 260 ? -3.450 12.857 0.491 1.00 82.81 260 VAL A O 1
ATOM 1993 N N . TYR A 1 261 ? -4.491 11.751 2.133 1.00 85.69 261 TYR A N 1
ATOM 1994 C CA . TYR A 1 261 ? -3.913 10.446 1.798 1.00 85.69 261 TYR A CA 1
ATOM 1995 C C . TYR A 1 261 ? -4.256 10.011 0.362 1.00 85.69 261 TYR A C 1
ATOM 1997 O O . TYR A 1 261 ? -3.394 9.518 -0.368 1.00 85.69 261 TYR A O 1
ATOM 2005 N N . SER A 1 262 ? -5.496 10.245 -0.070 1.00 77.94 262 SER A N 1
ATOM 2006 C CA . SER A 1 262 ? -5.965 9.936 -1.426 1.00 77.94 262 SER A CA 1
ATOM 2007 C C . SER A 1 262 ? -5.364 10.885 -2.465 1.00 77.94 262 SER A C 1
ATOM 2009 O O . SER A 1 262 ? -4.897 10.428 -3.503 1.00 77.94 262 SER A O 1
ATOM 2011 N N . ALA A 1 263 ? -5.286 12.184 -2.165 1.00 76.50 263 ALA A N 1
ATOM 2012 C CA . ALA A 1 263 ? -4.661 13.185 -3.028 1.00 76.50 263 ALA A CA 1
ATOM 2013 C C . ALA A 1 263 ? -3.171 12.895 -3.246 1.00 76.50 263 ALA A C 1
ATOM 2015 O O . ALA A 1 263 ? -2.687 12.974 -4.369 1.00 76.50 263 ALA A O 1
ATOM 2016 N N . VAL A 1 264 ? -2.453 12.483 -2.198 1.00 84.06 264 VAL A N 1
ATOM 2017 C CA . VAL A 1 264 ? -1.059 12.031 -2.304 1.00 84.06 264 VAL A CA 1
ATOM 2018 C C . VAL A 1 264 ? -0.952 10.745 -3.119 1.00 84.06 264 VAL A C 1
ATOM 2020 O O . VAL A 1 264 ? -0.021 10.600 -3.903 1.00 84.06 264 VAL A O 1
ATOM 2023 N N . SER A 1 265 ? -1.917 9.833 -2.986 1.00 80.62 265 SER A N 1
ATOM 2024 C CA . SER A 1 265 ? -1.942 8.606 -3.787 1.00 80.62 265 SER A CA 1
ATOM 2025 C C . SER A 1 265 ? -2.155 8.883 -5.278 1.00 80.62 265 SER A C 1
ATOM 2027 O O . SER A 1 265 ? -1.529 8.240 -6.109 1.00 80.62 265 SER A O 1
ATOM 2029 N N . ALA A 1 266 ? -3.008 9.848 -5.625 1.00 70.81 266 ALA A N 1
ATOM 2030 C CA . ALA A 1 266 ? -3.248 10.237 -7.013 1.00 70.81 266 ALA A CA 1
ATOM 2031 C C . ALA A 1 266 ? -2.105 11.103 -7.578 1.00 70.81 266 ALA A C 1
ATOM 2033 O O . ALA A 1 266 ? -1.581 10.831 -8.655 1.00 70.81 266 ALA A O 1
ATOM 2034 N N . GLY A 1 267 ? -1.682 12.130 -6.835 1.00 71.50 267 GLY A N 1
ATOM 2035 C CA . GLY A 1 267 ? -0.651 13.079 -7.259 1.00 71.50 267 GLY A CA 1
ATOM 2036 C C . GLY A 1 267 ? 0.767 12.506 -7.234 1.00 71.50 267 GLY A C 1
ATOM 2037 O O . GLY A 1 267 ? 1.602 12.900 -8.046 1.00 71.50 267 GLY A O 1
ATOM 2038 N N . GLY A 1 268 ? 1.038 11.541 -6.350 1.00 76.12 268 GLY A N 1
ATOM 2039 C CA . GLY A 1 268 ? 2.347 10.901 -6.218 1.00 76.12 268 GLY 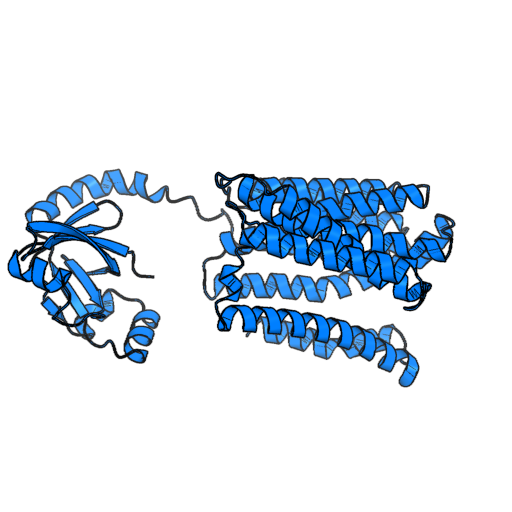A CA 1
ATOM 2040 C C . GLY A 1 268 ? 2.810 10.210 -7.498 1.00 76.12 268 GLY A C 1
ATOM 2041 O O . GLY A 1 268 ? 4.000 10.236 -7.797 1.00 76.12 268 GLY A O 1
ATOM 2042 N N . GLY A 1 269 ? 1.875 9.678 -8.295 1.00 71.81 269 GLY A N 1
ATOM 2043 C CA . GLY A 1 269 ? 2.183 9.096 -9.600 1.00 71.81 269 GLY A CA 1
ATOM 2044 C C . GLY A 1 269 ? 2.745 10.134 -10.573 1.00 71.81 269 GLY A C 1
ATOM 2045 O O . GLY A 1 269 ? 3.812 9.928 -11.142 1.00 71.81 269 GLY A O 1
ATOM 2046 N N . GLY A 1 270 ? 2.086 11.290 -10.702 1.00 69.75 270 GLY A N 1
ATOM 2047 C CA . GLY A 1 270 ? 2.552 12.384 -11.562 1.00 69.75 270 GLY A CA 1
ATOM 2048 C C . GLY A 1 270 ? 3.892 12.971 -11.109 1.00 69.75 270 GLY A C 1
ATOM 2049 O O . GLY A 1 270 ? 4.793 13.155 -11.926 1.00 69.75 270 GLY A O 1
ATOM 2050 N N . ILE A 1 271 ? 4.058 13.190 -9.798 1.00 75.88 271 ILE A N 1
ATOM 2051 C CA . ILE A 1 271 ? 5.339 13.624 -9.214 1.00 75.88 271 ILE A CA 1
ATOM 2052 C C . ILE A 1 271 ? 6.435 12.597 -9.524 1.00 75.88 271 ILE A C 1
ATOM 2054 O O . ILE A 1 271 ? 7.539 12.979 -9.902 1.00 75.88 271 ILE A O 1
ATOM 2058 N N . GLY A 1 272 ? 6.125 11.303 -9.417 1.00 77.88 272 GLY A N 1
ATOM 2059 C CA . GLY A 1 272 ? 7.054 10.222 -9.725 1.00 77.88 272 GLY A CA 1
ATOM 2060 C C . GLY A 1 272 ? 7.456 10.176 -11.192 1.00 77.88 272 GLY A C 1
ATOM 2061 O O . GLY A 1 272 ? 8.637 10.054 -11.486 1.00 77.88 272 GLY A O 1
ATOM 2062 N N . LEU A 1 273 ? 6.527 10.360 -12.127 1.00 74.69 273 LEU A N 1
ATOM 2063 C CA . LEU A 1 273 ? 6.876 10.404 -13.550 1.00 74.69 273 LEU A CA 1
ATOM 2064 C C . LEU A 1 273 ? 7.853 11.553 -13.860 1.00 74.69 273 LEU A C 1
ATOM 2066 O O . LEU A 1 273 ? 8.864 11.345 -14.532 1.00 74.69 273 LEU A O 1
ATOM 2070 N N . LEU A 1 274 ? 7.592 12.747 -13.317 1.00 76.62 274 LEU A N 1
ATOM 2071 C CA . LEU A 1 274 ? 8.453 13.919 -13.506 1.00 76.62 274 LEU A CA 1
ATOM 2072 C C . LEU A 1 274 ? 9.822 13.739 -12.842 1.00 76.62 274 LEU A C 1
ATOM 2074 O O . LEU A 1 274 ? 10.855 13.894 -13.495 1.00 76.62 274 LEU A O 1
ATOM 2078 N N . MET A 1 275 ? 9.841 13.377 -11.555 1.00 78.69 275 MET A N 1
ATOM 2079 C CA . MET A 1 275 ? 11.083 13.135 -10.821 1.00 78.69 275 MET A CA 1
ATOM 2080 C C . MET A 1 275 ? 11.891 12.000 -11.444 1.00 78.69 275 MET A C 1
ATOM 2082 O O . MET A 1 275 ? 13.111 12.098 -11.520 1.00 78.69 275 MET A O 1
ATOM 2086 N N . GLY A 1 276 ? 11.233 10.946 -11.923 1.00 77.25 276 GLY A N 1
ATOM 2087 C CA . GLY A 1 276 ? 11.899 9.827 -12.571 1.00 77.25 276 GLY A CA 1
ATOM 2088 C C . GLY A 1 276 ? 12.538 10.188 -13.890 1.00 77.25 276 GLY A C 1
ATOM 2089 O O . GLY A 1 276 ? 13.678 9.790 -14.111 1.00 77.25 276 GLY A O 1
ATOM 2090 N N . GLY A 1 277 ? 11.884 11.007 -14.713 1.00 73.69 277 GLY A N 1
ATOM 2091 C CA . GLY A 1 277 ? 12.506 11.543 -15.921 1.00 73.69 277 GLY A CA 1
ATOM 2092 C C . GLY A 1 277 ? 13.765 12.347 -15.594 1.00 73.69 277 GLY A C 1
ATOM 2093 O O . GLY A 1 277 ? 14.825 12.089 -16.156 1.00 73.69 277 GLY A O 1
ATOM 2094 N N . VAL A 1 278 ? 13.680 13.264 -14.625 1.00 82.69 278 VAL A N 1
ATOM 2095 C CA . VAL A 1 278 ? 14.821 14.095 -14.203 1.00 82.69 278 VAL A CA 1
ATOM 2096 C C . VAL A 1 278 ? 15.961 13.239 -13.642 1.00 82.69 278 VAL A C 1
ATOM 2098 O O . VAL A 1 278 ? 17.095 13.350 -14.100 1.00 82.69 278 VAL A O 1
ATOM 2101 N N . ILE A 1 279 ? 15.684 12.351 -12.686 1.00 86.38 279 ILE A N 1
ATOM 2102 C CA . ILE A 1 279 ? 16.716 11.519 -12.052 1.00 86.38 279 ILE A CA 1
ATOM 2103 C C . ILE A 1 279 ? 17.352 10.566 -13.072 1.00 86.38 279 ILE A C 1
ATOM 2105 O O . ILE A 1 279 ? 18.572 10.420 -13.088 1.00 86.38 279 ILE A O 1
ATOM 2109 N N . THR A 1 280 ? 16.558 9.944 -13.948 1.00 82.19 280 THR A N 1
ATOM 2110 C CA . THR A 1 280 ? 17.090 9.025 -14.968 1.00 82.19 280 THR A CA 1
ATOM 2111 C C . THR A 1 280 ? 17.967 9.757 -15.981 1.00 82.19 280 THR A C 1
ATOM 2113 O O . THR A 1 280 ? 18.999 9.220 -16.371 1.00 82.19 280 THR A O 1
ATOM 2116 N N . ASN A 1 281 ? 17.576 10.966 -16.398 1.00 77.56 281 ASN A N 1
ATOM 2117 C CA . ASN A 1 281 ? 18.278 11.714 -17.443 1.00 77.56 281 ASN A CA 1
ATOM 2118 C C . ASN A 1 281 ? 19.553 12.411 -16.948 1.00 77.56 281 ASN A C 1
ATOM 2120 O O . ASN A 1 281 ? 20.519 12.488 -17.701 1.00 77.56 281 ASN A O 1
ATOM 2124 N N . TYR A 1 282 ? 19.559 12.941 -15.720 1.00 84.06 282 TYR A N 1
ATOM 2125 C CA . TYR A 1 282 ? 20.676 13.753 -15.208 1.00 84.06 282 TYR A CA 1
ATOM 2126 C C . TYR A 1 282 ? 21.599 13.018 -14.234 1.00 84.06 282 TYR A C 1
ATOM 2128 O O . TYR A 1 282 ? 22.707 1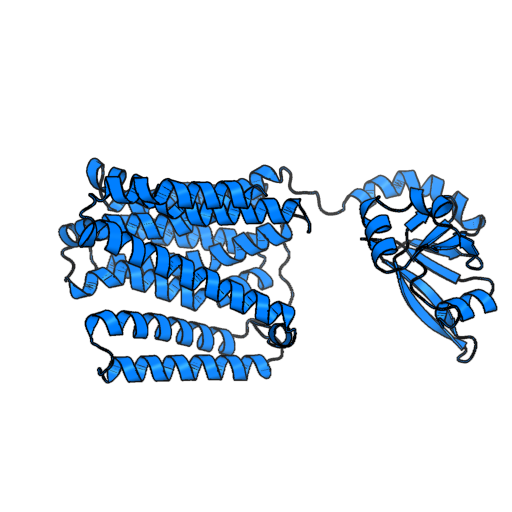3.486 -13.980 1.00 84.06 282 TYR A O 1
ATOM 2136 N N . LEU A 1 283 ? 21.149 11.906 -13.652 1.00 87.75 283 LEU A N 1
ATOM 2137 C CA . LEU A 1 283 ? 21.932 11.119 -12.703 1.00 87.75 283 LEU A CA 1
ATOM 2138 C C . LEU A 1 283 ? 22.127 9.701 -13.253 1.00 87.75 283 LEU A C 1
ATOM 2140 O O . LEU A 1 283 ? 22.996 9.452 -14.078 1.00 87.75 283 LEU A O 1
ATOM 2144 N N . SER A 1 284 ? 21.338 8.754 -12.761 1.00 89.06 284 SER A N 1
ATOM 2145 C CA . SER A 1 284 ? 21.304 7.359 -13.192 1.00 89.06 284 SER A CA 1
ATOM 2146 C C . SER A 1 284 ? 20.015 6.751 -12.657 1.00 89.06 284 SER A C 1
ATOM 2148 O O . SER A 1 284 ? 19.506 7.176 -11.613 1.00 89.06 284 SER A O 1
ATOM 2150 N N . TRP A 1 285 ? 19.519 5.700 -13.308 1.00 91.06 285 TRP A N 1
ATOM 2151 C CA . TRP A 1 285 ? 18.381 4.938 -12.797 1.00 91.06 285 TRP A CA 1
ATOM 2152 C C . TRP A 1 285 ? 18.629 4.390 -11.382 1.00 91.06 285 TRP A C 1
ATOM 2154 O O . TRP A 1 285 ? 17.681 4.175 -10.641 1.00 91.06 285 TRP A O 1
ATOM 2164 N N . ARG A 1 286 ? 19.882 4.205 -10.942 1.00 94.44 286 ARG A N 1
ATOM 2165 C CA . ARG A 1 286 ? 20.175 3.746 -9.570 1.00 94.44 286 ARG A CA 1
ATOM 2166 C C . ARG A 1 286 ? 19.682 4.723 -8.501 1.00 94.44 286 ARG A C 1
ATOM 2168 O O . ARG A 1 286 ? 19.213 4.308 -7.443 1.00 94.44 286 ARG A O 1
ATOM 2175 N N . TRP A 1 287 ? 19.721 6.024 -8.786 1.00 93.75 287 TRP A N 1
ATOM 2176 C CA . TRP A 1 287 ? 19.299 7.069 -7.847 1.00 93.75 287 TRP A CA 1
ATOM 2177 C C . TRP A 1 287 ? 17.796 7.075 -7.570 1.00 93.75 287 TRP A C 1
ATOM 2179 O O . TRP A 1 287 ? 17.368 7.528 -6.511 1.00 93.75 287 TRP A O 1
ATOM 2189 N N . ILE A 1 288 ? 17.005 6.490 -8.465 1.00 91.44 288 ILE A N 1
ATOM 2190 C CA . ILE A 1 288 ? 15.570 6.248 -8.274 1.00 91.44 288 ILE A CA 1
ATOM 2191 C C . ILE A 1 288 ? 15.342 5.295 -7.113 1.00 91.44 288 ILE A C 1
ATOM 2193 O O . ILE A 1 288 ? 14.433 5.490 -6.316 1.00 91.44 288 ILE A O 1
ATOM 2197 N N . MET A 1 289 ? 16.199 4.287 -6.983 1.00 94.12 289 MET A N 1
ATOM 2198 C CA . MET A 1 289 ? 16.142 3.362 -5.864 1.00 94.12 289 MET A CA 1
ATOM 2199 C C . MET A 1 289 ? 16.701 4.012 -4.593 1.00 94.12 289 MET A C 1
ATOM 2201 O O . MET A 1 289 ? 16.168 3.816 -3.499 1.00 94.12 289 MET A O 1
ATOM 2205 N N . PHE A 1 290 ? 17.732 4.851 -4.706 1.00 95.19 290 PHE A N 1
ATOM 2206 C CA . PHE A 1 290 ? 18.289 5.541 -3.543 1.00 95.19 290 PHE A CA 1
ATOM 2207 C C . PHE A 1 290 ? 17.392 6.649 -2.978 1.00 95.19 290 PHE A C 1
ATOM 2209 O O . PHE A 1 290 ? 17.475 6.904 -1.780 1.00 95.19 290 PHE A O 1
ATOM 2216 N N . VAL A 1 291 ? 16.491 7.261 -3.760 1.00 93.19 291 VAL A N 1
ATOM 2217 C CA . VAL A 1 291 ? 15.605 8.349 -3.284 1.00 93.19 291 VAL A CA 1
ATOM 2218 C C . VAL A 1 291 ? 14.702 7.921 -2.120 1.00 93.19 291 VAL A C 1
ATOM 2220 O O . VAL A 1 291 ? 14.384 8.710 -1.232 1.00 93.19 291 VAL A O 1
ATOM 2223 N N . ASN A 1 292 ? 14.342 6.640 -2.076 1.00 94.50 292 ASN A N 1
ATOM 2224 C CA . ASN A 1 292 ? 13.515 6.048 -1.029 1.00 94.50 292 ASN A CA 1
ATOM 2225 C C . ASN A 1 292 ? 14.268 5.862 0.297 1.00 94.50 292 ASN A C 1
ATOM 2227 O O . ASN A 1 292 ? 13.645 5.744 1.354 1.00 94.50 292 ASN A O 1
ATOM 2231 N N . VAL A 1 293 ? 15.603 5.818 0.266 1.00 95.94 293 VAL A N 1
ATOM 2232 C CA . VAL A 1 293 ? 16.439 5.594 1.451 1.00 95.94 293 VAL A CA 1
ATOM 2233 C C . VAL A 1 293 ? 16.313 6.731 2.469 1.00 95.94 293 VAL A C 1
ATOM 2235 O O . VAL A 1 293 ? 15.916 6.444 3.602 1.00 95.94 293 VAL A O 1
ATOM 2238 N N . PRO A 1 294 ? 16.558 8.012 2.121 1.00 96.12 294 PRO A N 1
ATOM 2239 C CA . PRO A 1 294 ? 16.391 9.104 3.076 1.00 96.12 294 PRO A CA 1
ATOM 2240 C C . PRO A 1 294 ? 14.941 9.229 3.556 1.00 96.12 294 PRO A C 1
ATOM 2242 O O . PRO A 1 294 ? 14.714 9.495 4.737 1.00 96.12 294 PRO A O 1
ATOM 2245 N N . ILE A 1 295 ? 13.958 8.977 2.682 1.00 95.69 295 ILE A N 1
ATOM 2246 C CA . ILE A 1 295 ? 12.537 9.043 3.041 1.00 95.69 295 ILE A CA 1
ATOM 2247 C C . ILE A 1 295 ? 12.201 7.976 4.084 1.00 95.69 295 ILE A C 1
ATOM 2249 O O . ILE A 1 295 ? 11.675 8.303 5.147 1.00 95.69 295 ILE A O 1
ATOM 2253 N N . GLY A 1 296 ? 12.531 6.708 3.839 1.00 96.00 296 GLY A N 1
ATOM 2254 C CA . GLY A 1 296 ? 12.180 5.640 4.772 1.00 96.00 296 GLY A CA 1
ATOM 2255 C C . GLY A 1 296 ? 12.966 5.683 6.082 1.00 96.00 296 GLY A C 1
ATOM 2256 O O . GLY A 1 296 ? 12.397 5.374 7.131 1.00 96.00 296 GLY A O 1
ATOM 2257 N N . LEU A 1 297 ? 14.212 6.176 6.075 1.00 97.06 297 LEU A N 1
ATOM 2258 C CA . LEU A 1 297 ? 14.931 6.497 7.312 1.00 97.06 297 LEU A CA 1
ATOM 2259 C C . LEU A 1 297 ? 14.200 7.589 8.102 1.00 97.06 297 LEU A C 1
ATOM 2261 O O . LEU A 1 297 ? 13.935 7.412 9.292 1.00 97.06 297 LEU A O 1
ATOM 2265 N N . LEU A 1 298 ? 13.798 8.683 7.447 1.00 96.81 298 LEU A N 1
ATOM 2266 C CA . LEU A 1 298 ? 13.017 9.745 8.082 1.00 96.81 298 LEU A CA 1
ATOM 2267 C C . LEU A 1 298 ? 11.719 9.193 8.683 1.00 96.81 298 LEU A C 1
ATOM 2269 O O . LEU A 1 298 ? 11.414 9.492 9.839 1.00 96.81 298 LEU A O 1
ATOM 2273 N N . LEU A 1 299 ? 10.990 8.339 7.960 1.00 96.25 299 LEU A N 1
ATOM 2274 C CA . LEU A 1 299 ? 9.785 7.678 8.470 1.00 96.25 299 LEU A CA 1
ATOM 2275 C C . LEU A 1 299 ? 10.081 6.826 9.711 1.00 96.25 299 LEU A C 1
ATOM 2277 O O . LEU A 1 299 ? 9.374 6.946 10.715 1.00 96.25 299 LEU A O 1
ATOM 2281 N N . ALA A 1 300 ? 11.137 6.010 9.675 1.00 94.88 300 ALA A N 1
ATOM 2282 C CA . ALA A 1 300 ? 11.542 5.154 10.787 1.00 94.88 300 ALA A CA 1
ATOM 2283 C C . ALA A 1 300 ? 11.928 5.962 12.039 1.00 94.88 300 ALA A C 1
ATOM 2285 O O . ALA A 1 300 ? 11.563 5.581 13.154 1.00 94.88 300 ALA A O 1
ATOM 2286 N N . PHE A 1 301 ? 12.598 7.108 11.874 1.00 95.06 301 PHE A N 1
ATOM 2287 C CA . PHE A 1 301 ? 12.989 7.988 12.980 1.00 95.06 301 PHE A CA 1
ATOM 2288 C C . PHE A 1 301 ? 11.850 8.886 13.486 1.00 95.06 301 PHE A C 1
ATOM 2290 O O . PHE A 1 301 ? 11.771 9.171 14.688 1.00 95.06 301 PHE A O 1
ATOM 2297 N N . ALA A 1 302 ? 10.957 9.349 12.611 1.00 93.19 302 ALA A N 1
ATOM 2298 C CA . ALA A 1 302 ? 9.844 10.222 12.981 1.00 93.19 302 ALA A CA 1
ATOM 2299 C C . ALA A 1 302 ? 8.691 9.442 13.634 1.00 93.19 302 ALA A C 1
ATOM 2301 O O . ALA A 1 302 ? 8.073 9.926 14.589 1.00 93.19 302 ALA A O 1
ATOM 2302 N N . ALA A 1 303 ? 8.427 8.212 13.182 1.00 91.38 303 ALA A N 1
ATOM 2303 C CA . ALA A 1 303 ? 7.304 7.401 13.643 1.00 91.38 303 ALA A CA 1
ATOM 2304 C C . ALA A 1 303 ? 7.234 7.210 15.175 1.00 91.38 303 ALA A C 1
ATOM 2306 O O . ALA A 1 303 ? 6.154 7.416 15.734 1.00 91.38 303 ALA A O 1
ATOM 2307 N N . PRO A 1 304 ? 8.323 6.891 15.909 1.00 89.88 304 PRO A N 1
ATOM 2308 C CA . PRO A 1 304 ? 8.284 6.753 17.367 1.00 89.88 304 PRO A CA 1
ATOM 2309 C C . PRO A 1 304 ? 7.866 8.024 18.114 1.00 89.88 304 PRO A C 1
ATOM 2311 O O . PRO A 1 304 ? 7.257 7.920 19.181 1.00 89.88 304 PRO A O 1
ATOM 2314 N N . ARG A 1 305 ? 8.202 9.200 17.564 1.00 87.38 305 ARG A N 1
ATOM 2315 C CA . ARG A 1 305 ? 7.977 10.518 18.181 1.00 87.38 305 ARG A CA 1
ATOM 2316 C C . ARG A 1 305 ? 6.588 11.075 17.887 1.00 87.38 305 ARG A C 1
ATOM 2318 O O . ARG A 1 305 ? 6.038 11.810 18.702 1.00 87.38 305 ARG A O 1
ATOM 2325 N N . VAL A 1 306 ? 6.047 10.743 16.718 1.00 86.25 306 VAL A N 1
ATOM 2326 C CA . VAL A 1 306 ? 4.851 11.386 16.166 1.00 86.25 306 VAL A CA 1
ATOM 2327 C C . VAL A 1 306 ? 3.629 10.463 16.191 1.00 86.25 306 VAL A C 1
ATOM 2329 O O . VAL A 1 306 ? 2.512 10.926 16.423 1.00 86.25 306 VAL A O 1
ATOM 2332 N N . LEU A 1 307 ? 3.817 9.157 15.978 1.00 85.81 307 LEU A N 1
ATOM 2333 C CA . LEU A 1 307 ? 2.717 8.204 15.843 1.00 85.81 307 LEU A CA 1
ATOM 2334 C C . LEU A 1 307 ? 2.351 7.551 17.178 1.00 85.81 307 LEU A C 1
ATOM 2336 O O . LEU A 1 307 ? 3.205 7.202 18.005 1.00 85.81 307 LEU A O 1
ATOM 2340 N N . ILE A 1 308 ? 1.049 7.323 17.352 1.00 80.75 308 ILE A N 1
ATOM 2341 C CA . ILE A 1 308 ? 0.476 6.731 18.561 1.00 80.75 308 ILE A CA 1
ATOM 2342 C C . ILE A 1 308 ? 1.011 5.307 18.748 1.00 80.75 308 ILE A C 1
ATOM 2344 O O . ILE A 1 308 ? 1.000 4.481 17.831 1.00 80.75 308 ILE A O 1
ATOM 2348 N N . ARG A 1 309 ? 1.443 4.987 19.973 1.00 75.94 309 ARG A N 1
ATOM 2349 C CA . ARG A 1 309 ? 1.765 3.610 20.360 1.00 75.94 309 ARG A CA 1
ATOM 2350 C C . ARG A 1 309 ? 0.458 2.819 20.507 1.00 75.94 309 ARG A C 1
ATOM 2352 O O . ARG A 1 309 ? -0.303 3.006 21.461 1.00 75.94 309 ARG A O 1
ATOM 2359 N N . GLY A 1 310 ? 0.176 1.972 19.523 1.00 65.81 310 GLY A N 1
ATOM 2360 C CA . GLY A 1 310 ? -0.853 0.939 19.618 1.00 65.81 310 GLY A CA 1
ATOM 2361 C C . GLY A 1 310 ? -0.262 -0.322 20.236 1.00 65.81 310 GLY A C 1
ATOM 2362 O O . GLY A 1 310 ? 0.798 -0.767 19.795 1.00 65.81 310 GLY A O 1
ATOM 2363 N N . GLU A 1 311 ? -0.926 -0.875 21.245 1.00 63.50 311 GLU A N 1
ATOM 2364 C CA . GLU A 1 311 ? -0.629 -2.224 21.723 1.00 63.50 311 GLU A CA 1
ATOM 2365 C C . GLU A 1 311 ? -1.242 -3.229 20.750 1.00 63.50 311 GLU A C 1
ATOM 2367 O O . GLU A 1 311 ? -2.334 -3.010 20.215 1.00 63.50 311 GLU A O 1
ATOM 2372 N N . GLY A 1 312 ? -0.492 -4.291 20.465 1.00 62.97 312 GLY A N 1
ATOM 2373 C CA . GLY A 1 312 ? -0.987 -5.409 19.680 1.00 62.97 312 GLY A CA 1
ATOM 2374 C C . GLY A 1 312 ? -2.175 -6.064 20.377 1.00 62.97 312 GLY A C 1
ATOM 2375 O O . GLY A 1 312 ? -2.210 -6.140 21.605 1.00 62.97 312 GLY A O 1
ATOM 2376 N N . LYS A 1 313 ? -3.170 -6.518 19.614 1.00 66.44 313 LYS A N 1
ATOM 2377 C CA . LYS A 1 313 ? -4.277 -7.282 20.200 1.00 66.44 313 LYS A CA 1
ATOM 2378 C C . LYS A 1 313 ? -3.857 -8.743 20.379 1.00 66.44 313 LYS A C 1
ATOM 2380 O O . LYS A 1 313 ? -3.257 -9.295 19.456 1.00 66.44 313 LYS A O 1
ATOM 2385 N N . PRO A 1 314 ? -4.217 -9.397 21.498 1.00 59.06 314 PRO A N 1
ATOM 2386 C CA . PRO A 1 314 ? -3.992 -10.827 21.647 1.00 59.06 314 PRO A CA 1
ATOM 2387 C C . PRO A 1 314 ? -4.733 -11.584 20.538 1.00 59.06 314 PRO A C 1
ATOM 2389 O O . PRO A 1 314 ? -5.911 -11.341 20.266 1.00 59.06 314 PRO A O 1
ATOM 2392 N N . GLY A 1 315 ? -4.018 -12.477 19.862 1.00 67.94 315 GLY A N 1
ATOM 2393 C CA . GLY A 1 315 ? -4.539 -13.254 18.747 1.00 67.94 315 GLY A CA 1
ATOM 2394 C C . GLY A 1 315 ? -3.437 -14.048 18.061 1.00 67.94 315 GLY A C 1
ATOM 2395 O O . GLY A 1 315 ? -2.254 -13.745 18.204 1.00 67.94 315 GLY A O 1
ATOM 2396 N N . ARG A 1 316 ? -3.830 -15.082 17.317 1.00 71.38 316 ARG A N 1
ATOM 2397 C CA . ARG A 1 316 ? -2.918 -15.857 16.472 1.00 71.38 316 ARG A CA 1
ATOM 2398 C C . ARG A 1 316 ? -3.019 -15.396 15.024 1.00 71.38 316 ARG A C 1
ATOM 2400 O O . ARG A 1 316 ? -4.056 -14.881 14.591 1.00 71.38 316 ARG A O 1
ATOM 2407 N N . LEU A 1 317 ? -1.919 -15.567 14.303 1.00 71.31 317 LEU A N 1
ATOM 2408 C CA . LEU A 1 317 ? -1.877 -15.376 12.863 1.00 71.31 317 LEU A CA 1
ATOM 2409 C C . LEU A 1 317 ? -2.467 -16.634 12.218 1.00 71.31 317 LEU A C 1
ATOM 2411 O O . LEU A 1 317 ? -2.023 -17.741 12.524 1.00 71.31 317 LEU A O 1
ATOM 2415 N N . ASP A 1 318 ? -3.497 -16.469 11.390 1.00 75.25 318 ASP A N 1
ATOM 2416 C CA . ASP A 1 318 ? -4.045 -17.564 10.590 1.00 75.25 318 ASP A CA 1
ATOM 2417 C C . ASP A 1 318 ? -3.059 -17.857 9.454 1.00 75.25 318 ASP A C 1
ATOM 2419 O O . ASP A 1 318 ? -3.140 -17.274 8.376 1.00 75.25 318 ASP A O 1
ATOM 2423 N N . LEU A 1 319 ? -2.041 -18.671 9.750 1.00 78.62 319 LEU A N 1
ATOM 2424 C CA . LEU A 1 319 ? -1.006 -19.050 8.787 1.00 78.62 319 LEU A CA 1
ATOM 2425 C C . LEU A 1 319 ? -1.604 -19.722 7.540 1.00 78.62 319 LEU A C 1
ATOM 2427 O O . LEU A 1 319 ? -1.233 -19.313 6.443 1.00 78.62 319 LEU A O 1
ATOM 2431 N N . PRO A 1 320 ? -2.525 -20.701 7.665 1.00 82.06 320 PRO A N 1
ATOM 2432 C CA . PRO A 1 320 ? -3.185 -21.301 6.507 1.00 82.06 320 PRO A CA 1
ATOM 2433 C C . PRO A 1 320 ? -3.949 -20.280 5.657 1.00 82.06 320 PRO A C 1
ATOM 2435 O O . PRO A 1 320 ? -3.779 -20.255 4.437 1.00 82.06 320 PRO A O 1
ATOM 2438 N N . GLY A 1 321 ? -4.739 -19.402 6.284 1.00 81.88 321 GLY A N 1
ATOM 2439 C CA . GLY A 1 321 ? -5.443 -18.325 5.584 1.00 81.88 321 GLY A CA 1
ATOM 2440 C C . GLY A 1 321 ? -4.479 -17.350 4.901 1.00 81.88 321 GLY A C 1
ATOM 2441 O O . GLY A 1 321 ? -4.663 -16.989 3.742 1.00 81.88 321 GLY A O 1
ATOM 2442 N N . ALA A 1 322 ? -3.393 -16.980 5.582 1.00 81.38 322 ALA A N 1
ATOM 2443 C CA . ALA A 1 322 ? -2.385 -16.074 5.045 1.00 81.38 322 ALA A CA 1
ATOM 2444 C C . ALA A 1 322 ? -1.655 -16.687 3.845 1.00 81.38 322 ALA A C 1
ATOM 2446 O O . ALA A 1 322 ? -1.521 -16.036 2.818 1.00 81.38 322 ALA A O 1
ATOM 2447 N N . LEU A 1 323 ? -1.227 -17.947 3.942 1.00 85.44 323 LEU A N 1
ATOM 2448 C CA . LEU A 1 323 ? -0.541 -18.640 2.853 1.00 85.44 323 LEU A CA 1
ATOM 2449 C C . LEU A 1 323 ? -1.450 -18.813 1.636 1.00 85.44 323 LEU A C 1
ATOM 2451 O O . LEU A 1 323 ? -1.025 -18.529 0.520 1.00 85.44 323 LEU A O 1
ATOM 2455 N N . THR A 1 324 ? -2.700 -19.236 1.845 1.00 89.00 324 THR A N 1
ATOM 2456 C CA . THR A 1 324 ? -3.655 -19.446 0.746 1.00 89.00 324 THR A CA 1
ATOM 2457 C C . THR A 1 324 ? -4.011 -18.142 0.042 1.00 89.00 324 THR A C 1
ATOM 2459 O O . THR A 1 324 ? -3.986 -18.103 -1.187 1.00 89.00 324 THR A O 1
ATOM 2462 N N . VAL A 1 325 ? -4.260 -17.052 0.777 1.00 85.94 325 VAL A N 1
ATOM 2463 C CA . VAL A 1 325 ? -4.566 -15.762 0.144 1.00 85.94 325 VAL A CA 1
ATOM 2464 C C . VAL A 1 325 ? -3.346 -15.131 -0.511 1.00 85.94 325 VAL A C 1
ATOM 2466 O O . VAL A 1 325 ? -3.459 -14.609 -1.616 1.00 85.94 325 VAL A O 1
ATOM 2469 N N . THR A 1 326 ? -2.171 -15.224 0.117 1.00 84.81 326 THR A N 1
ATOM 2470 C CA . THR A 1 326 ? -0.931 -14.703 -0.458 1.00 84.81 326 THR A CA 1
ATOM 2471 C C . THR A 1 326 ? -0.576 -15.443 -1.733 1.00 84.81 326 THR A C 1
ATOM 2473 O O . THR A 1 326 ? -0.374 -14.800 -2.756 1.00 84.81 326 THR A O 1
ATOM 2476 N N . ALA A 1 327 ? -0.553 -16.776 -1.712 1.00 88.44 327 ALA A N 1
ATOM 2477 C CA . ALA A 1 327 ? -0.273 -17.563 -2.906 1.00 88.44 327 ALA A CA 1
ATOM 2478 C C . ALA A 1 327 ? -1.353 -17.361 -3.983 1.00 88.44 327 ALA A C 1
ATOM 2480 O O . ALA A 1 327 ? -1.015 -17.194 -5.151 1.00 88.44 327 ALA A O 1
ATOM 2481 N N . GLY A 1 328 ? -2.634 -17.302 -3.599 1.00 90.56 328 GLY A N 1
ATOM 2482 C CA . GLY A 1 328 ? -3.746 -17.080 -4.523 1.00 90.56 328 GLY A CA 1
ATOM 2483 C C . GLY A 1 328 ? -3.680 -15.727 -5.235 1.00 90.56 328 GLY A C 1
ATOM 2484 O O . GLY A 1 328 ? -3.745 -15.682 -6.459 1.00 90.56 328 GLY A O 1
ATOM 2485 N N . VAL A 1 329 ? -3.493 -14.625 -4.497 1.00 87.44 329 VAL A N 1
ATOM 2486 C CA . VAL A 1 329 ? -3.358 -13.279 -5.086 1.00 87.44 329 VAL A CA 1
ATOM 2487 C C . VAL A 1 329 ? -2.083 -13.176 -5.922 1.00 87.44 329 VAL A C 1
ATOM 2489 O O . VAL A 1 329 ? -2.134 -12.662 -7.037 1.00 87.44 329 VAL A O 1
ATOM 2492 N N . SER A 1 330 ? -0.958 -13.706 -5.435 1.00 85.25 330 SER A N 1
ATOM 2493 C CA . SER A 1 330 ? 0.309 -13.723 -6.176 1.00 85.25 330 SER A CA 1
ATOM 2494 C C . SER A 1 330 ? 0.195 -14.457 -7.510 1.00 85.25 330 SER A C 1
ATOM 2496 O O . SER A 1 330 ? 0.624 -13.930 -8.534 1.00 85.25 330 SER A O 1
ATOM 2498 N N . LEU A 1 331 ? -0.413 -15.649 -7.521 1.00 90.25 331 LEU A N 1
ATOM 2499 C CA . LEU A 1 331 ? -0.626 -16.424 -8.745 1.00 90.25 331 LEU A CA 1
ATOM 2500 C C . LEU A 1 331 ? -1.652 -15.772 -9.669 1.00 90.25 331 LEU A C 1
ATOM 2502 O O . LEU A 1 331 ? -1.498 -15.859 -10.881 1.00 90.25 331 LEU A O 1
ATOM 2506 N N . LEU A 1 332 ? -2.664 -15.093 -9.124 1.00 89.81 332 LEU A N 1
ATOM 2507 C CA . LEU A 1 332 ? -3.627 -14.352 -9.933 1.00 89.81 332 LEU A CA 1
ATOM 2508 C C . LEU A 1 332 ? -2.943 -13.195 -10.670 1.00 89.81 332 LEU A C 1
ATOM 2510 O O . LEU A 1 332 ? -3.088 -13.072 -11.882 1.00 89.81 332 LEU A O 1
ATOM 2514 N N . VAL A 1 333 ? -2.163 -12.381 -9.950 1.00 83.88 333 VAL A N 1
ATOM 2515 C CA . VAL A 1 333 ? -1.387 -11.277 -10.536 1.00 83.88 333 VAL A CA 1
ATOM 2516 C C . VAL A 1 333 ? -0.389 -11.814 -11.562 1.00 83.88 333 VAL A C 1
ATOM 2518 O O . VAL A 1 333 ? -0.324 -11.299 -12.674 1.00 83.88 333 VAL A O 1
ATOM 2521 N N . TYR A 1 334 ? 0.338 -12.884 -11.225 1.00 84.06 334 TYR A N 1
ATOM 2522 C CA . TYR A 1 334 ? 1.288 -13.521 -12.136 1.00 84.06 334 TYR A CA 1
ATOM 2523 C C . TYR A 1 334 ? 0.614 -14.068 -13.403 1.00 84.06 334 TYR A C 1
ATOM 2525 O O . TYR A 1 334 ? 1.087 -13.815 -14.506 1.00 84.06 334 TYR A O 1
ATOM 2533 N N . GLY A 1 335 ? -0.504 -14.784 -13.264 1.00 87.69 335 GLY A N 1
ATOM 2534 C CA . GLY A 1 335 ? -1.247 -15.342 -14.391 1.00 87.69 335 GLY A CA 1
ATOM 2535 C C . GLY A 1 335 ? -1.779 -14.259 -15.327 1.00 87.69 335 GLY A C 1
ATOM 2536 O O . GLY A 1 335 ? -1.628 -14.380 -16.537 1.00 87.69 335 GLY A O 1
ATOM 2537 N N . LEU A 1 336 ? -2.330 -13.171 -14.780 1.00 85.94 336 LEU A N 1
ATOM 2538 C CA . LEU A 1 336 ? -2.804 -12.036 -15.578 1.00 85.94 336 LEU A CA 1
ATOM 2539 C C . LEU A 1 336 ? -1.661 -11.293 -16.283 1.00 85.94 336 LEU A C 1
ATOM 2541 O O . LEU A 1 336 ? -1.826 -10.891 -17.429 1.00 85.94 336 LEU A O 1
ATOM 2545 N N . ALA A 1 337 ? -0.499 -11.149 -15.643 1.00 78.62 337 ALA A N 1
ATOM 2546 C CA . ALA A 1 337 ? 0.684 -10.588 -16.296 1.00 78.62 337 ALA A CA 1
ATOM 2547 C C . ALA A 1 337 ? 1.189 -11.499 -17.430 1.00 78.62 337 ALA A C 1
ATOM 2549 O O . ALA A 1 337 ? 1.552 -11.028 -18.504 1.00 78.62 337 ALA A O 1
ATOM 2550 N N . ARG A 1 338 ? 1.150 -12.821 -17.228 1.00 83.06 338 ARG A N 1
ATOM 2551 C CA . ARG A 1 338 ? 1.573 -13.815 -18.223 1.00 83.06 338 ARG A CA 1
ATOM 2552 C C . ARG A 1 338 ? 0.693 -13.818 -19.477 1.00 83.06 338 ARG A C 1
ATOM 2554 O O . ARG A 1 338 ? 1.215 -14.026 -20.568 1.00 83.06 338 ARG A O 1
ATOM 2561 N N . VAL A 1 339 ? -0.606 -13.536 -19.346 1.00 84.81 339 VAL A N 1
ATOM 2562 C CA . VAL A 1 339 ? -1.527 -13.397 -20.492 1.00 84.81 339 VAL A CA 1
ATOM 2563 C C . VAL A 1 339 ? -1.021 -12.367 -21.504 1.00 84.81 339 VAL A C 1
ATOM 2565 O O . VAL A 1 339 ? -1.171 -12.584 -22.701 1.00 84.81 339 VAL A O 1
ATOM 2568 N N . ALA A 1 340 ? -0.398 -11.276 -21.048 1.00 74.44 340 ALA A N 1
ATOM 2569 C CA . ALA A 1 340 ? 0.087 -10.221 -21.937 1.00 74.44 340 ALA A CA 1
ATOM 2570 C C . ALA A 1 340 ? 1.215 -10.686 -22.878 1.00 74.44 340 ALA A C 1
ATOM 2572 O O . ALA A 1 340 ? 1.422 -10.079 -23.923 1.00 74.44 340 ALA A O 1
ATOM 2573 N N . THR A 1 341 ? 1.930 -11.760 -22.521 1.00 76.56 341 THR A N 1
ATOM 2574 C CA . THR A 1 341 ? 3.086 -12.274 -23.275 1.00 76.56 341 THR A CA 1
ATOM 2575 C C . THR A 1 341 ? 2.863 -13.656 -23.893 1.00 76.56 341 THR A C 1
ATOM 2577 O O . THR A 1 341 ? 3.544 -13.992 -24.856 1.00 76.56 341 THR A O 1
ATOM 2580 N N . HIS A 1 342 ? 1.942 -14.465 -23.356 1.00 79.25 342 HIS A N 1
ATOM 2581 C CA . HIS A 1 342 ? 1.754 -15.874 -23.742 1.00 79.25 342 HIS A CA 1
ATOM 2582 C C . HIS A 1 342 ? 0.312 -16.224 -24.151 1.00 79.25 342 HIS A C 1
ATOM 2584 O O . HIS A 1 342 ? -0.006 -17.401 -24.295 1.00 79.25 342 HIS A O 1
ATOM 2590 N N . ASP A 1 343 ? -0.554 -15.225 -24.342 1.00 79.00 343 ASP A N 1
ATOM 2591 C CA . ASP A 1 343 ? -1.977 -15.385 -24.662 1.00 79.00 343 ASP A CA 1
ATOM 2592 C C . ASP A 1 343 ? -2.790 -16.186 -23.619 1.00 79.00 343 ASP A C 1
ATOM 2594 O O . ASP A 1 343 ? -2.295 -16.800 -22.669 1.00 79.00 343 ASP A O 1
ATOM 2598 N N . TRP A 1 344 ? -4.112 -16.164 -23.783 1.00 89.31 344 TRP A N 1
ATOM 2599 C CA . TRP A 1 344 ? -5.062 -16.859 -22.907 1.00 89.31 344 TRP A CA 1
ATOM 2600 C C . TRP A 1 344 ? -5.083 -18.382 -23.093 1.00 89.31 344 TRP A C 1
ATOM 2602 O O . TRP A 1 344 ? -5.567 -19.110 -22.222 1.00 89.31 344 TRP A O 1
ATOM 2612 N N . SER A 1 345 ? -4.608 -18.870 -24.240 1.00 88.94 345 SER A N 1
ATOM 2613 C CA . SER A 1 345 ? -4.633 -20.289 -24.606 1.00 88.94 345 SER A CA 1
ATOM 2614 C C . SER A 1 345 ? -3.463 -21.086 -24.022 1.00 88.94 345 SER A C 1
ATOM 2616 O O . SER A 1 345 ? -3.556 -22.317 -23.976 1.00 88.94 345 SER A O 1
ATOM 2618 N N . ASP A 1 346 ? -2.412 -20.424 -23.519 1.00 91.25 346 ASP A N 1
ATOM 2619 C CA . ASP A 1 346 ? -1.270 -21.090 -22.889 1.00 91.25 346 ASP A CA 1
ATOM 2620 C C . ASP A 1 346 ? -1.719 -21.987 -21.725 1.00 91.25 346 ASP A C 1
ATOM 2622 O O . ASP A 1 346 ? -2.442 -21.585 -20.805 1.00 91.25 346 ASP A O 1
ATOM 2626 N N . ASN A 1 347 ? -1.274 -23.243 -21.767 1.00 92.81 347 ASN A N 1
ATOM 2627 C CA . ASN A 1 347 ? -1.618 -24.252 -20.770 1.00 92.81 347 ASN A CA 1
ATOM 2628 C C . ASN A 1 347 ? -1.127 -23.848 -19.380 1.00 92.81 347 ASN A C 1
ATOM 2630 O O . ASN A 1 347 ? -1.828 -24.077 -18.392 1.00 92.81 347 ASN A O 1
ATOM 2634 N N . VAL A 1 348 ? 0.048 -23.219 -19.302 1.00 90.25 348 VAL A N 1
ATOM 2635 C CA . VAL A 1 348 ? 0.613 -22.788 -18.023 1.00 90.25 348 VAL A CA 1
ATOM 2636 C C . VAL A 1 348 ? -0.162 -21.593 -17.476 1.00 90.25 348 VAL A C 1
ATOM 2638 O O . VAL A 1 348 ? -0.526 -21.614 -16.303 1.00 90.25 348 VAL A O 1
ATOM 2641 N N . THR A 1 349 ? -0.501 -20.601 -18.305 1.00 90.69 349 THR A N 1
ATOM 2642 C CA . THR A 1 349 ? -1.385 -19.488 -17.914 1.00 90.69 349 THR A CA 1
ATOM 2643 C C . THR A 1 349 ? -2.713 -19.991 -17.344 1.00 90.69 349 THR A C 1
ATOM 2645 O O . THR A 1 349 ? -3.105 -19.591 -16.245 1.00 90.69 349 THR A O 1
ATOM 2648 N N . ARG A 1 350 ? -3.382 -20.931 -18.028 1.00 93.19 350 ARG A N 1
ATOM 2649 C CA . ARG A 1 350 ? -4.644 -21.520 -17.544 1.00 93.19 350 ARG A CA 1
ATOM 2650 C C . ARG A 1 350 ? -4.473 -22.271 -16.226 1.00 93.19 350 ARG A C 1
ATOM 2652 O O . ARG A 1 350 ? -5.290 -22.094 -15.323 1.00 93.19 350 ARG A O 1
ATOM 2659 N N . ALA A 1 351 ? -3.413 -23.070 -16.091 1.00 93.56 351 ALA A N 1
ATOM 2660 C CA . ALA A 1 351 ? -3.121 -23.795 -14.857 1.00 93.56 351 ALA A CA 1
ATOM 2661 C C . ALA A 1 351 ? -2.856 -22.839 -13.684 1.00 93.56 351 ALA A C 1
ATOM 2663 O O . ALA A 1 351 ? -3.440 -23.001 -12.614 1.00 93.56 351 ALA A O 1
ATOM 2664 N N . VAL A 1 352 ? -2.039 -21.804 -13.892 1.00 92.38 352 VAL A N 1
ATOM 2665 C CA . VAL A 1 352 ? -1.728 -20.775 -12.888 1.00 92.38 352 VAL A CA 1
ATOM 2666 C C . VAL A 1 352 ? -2.995 -20.055 -12.427 1.00 92.38 352 VAL A C 1
ATOM 2668 O O . VAL A 1 352 ? -3.221 -19.937 -11.223 1.00 92.38 352 VAL A O 1
ATOM 2671 N N . LEU A 1 353 ? -3.850 -19.624 -13.361 1.00 92.81 353 LEU A N 1
ATOM 2672 C CA . LEU A 1 353 ? -5.115 -18.962 -13.034 1.00 92.81 353 LEU A CA 1
ATOM 2673 C C . LEU A 1 353 ? -6.082 -19.904 -12.300 1.00 92.81 353 LEU A C 1
ATOM 2675 O O . LEU A 1 353 ? -6.703 -19.498 -11.318 1.00 92.81 353 LEU A O 1
ATOM 2679 N N . ALA A 1 354 ? -6.177 -21.170 -12.712 1.00 94.50 354 ALA A N 1
ATOM 2680 C CA . ALA A 1 354 ? -7.009 -22.161 -12.032 1.00 94.50 354 ALA A CA 1
ATOM 2681 C C . ALA A 1 354 ? -6.532 -22.430 -10.593 1.00 94.50 354 ALA A C 1
ATOM 2683 O O . ALA A 1 354 ? -7.348 -22.476 -9.667 1.00 94.50 354 ALA A O 1
ATOM 2684 N N . ILE A 1 355 ? -5.217 -22.547 -10.377 1.00 94.69 355 ILE A N 1
ATOM 2685 C CA . ILE A 1 355 ? -4.627 -22.698 -9.039 1.00 94.69 355 ILE A CA 1
ATOM 2686 C C . ILE A 1 355 ? -4.892 -21.441 -8.202 1.00 94.69 355 ILE A C 1
ATOM 2688 O O . ILE A 1 355 ? -5.293 -21.559 -7.044 1.00 94.69 355 ILE A O 1
ATOM 2692 N N . ALA A 1 356 ? -4.738 -20.247 -8.782 1.00 93.38 356 ALA A N 1
ATOM 2693 C CA . ALA A 1 356 ? -5.027 -18.986 -8.107 1.00 93.38 356 ALA A CA 1
ATOM 2694 C C . ALA A 1 356 ? -6.479 -18.931 -7.605 1.00 93.38 356 ALA A C 1
ATOM 2696 O O . ALA A 1 356 ? -6.716 -18.696 -6.419 1.00 93.38 356 ALA A O 1
ATOM 2697 N N . VAL A 1 357 ? -7.449 -19.226 -8.478 1.00 94.56 357 VAL A N 1
ATOM 2698 C CA . VAL A 1 357 ? -8.877 -19.287 -8.122 1.00 94.56 357 VAL A CA 1
ATOM 2699 C C . VAL A 1 357 ? -9.121 -20.326 -7.029 1.00 94.56 357 VAL A C 1
ATOM 2701 O O . VAL A 1 357 ? -9.791 -20.033 -6.041 1.00 94.56 357 VAL A O 1
ATOM 2704 N N . THR A 1 358 ? -8.531 -21.515 -7.155 1.00 95.25 358 THR A N 1
ATOM 2705 C CA . THR A 1 358 ? -8.682 -22.601 -6.174 1.00 95.25 358 THR A CA 1
ATOM 2706 C C . THR A 1 358 ? -8.169 -22.190 -4.793 1.00 95.25 358 THR A C 1
ATOM 2708 O O . THR A 1 358 ? -8.842 -22.419 -3.785 1.00 95.25 358 THR A O 1
ATOM 2711 N N . LEU A 1 359 ? -7.010 -21.531 -4.722 1.00 92.88 359 LEU A N 1
ATOM 2712 C CA . LEU A 1 359 ? -6.439 -21.034 -3.470 1.00 92.88 359 LEU A CA 1
ATOM 2713 C C . LEU A 1 359 ? -7.284 -19.920 -2.849 1.00 92.88 359 LEU A C 1
ATOM 2715 O O . LEU A 1 359 ? -7.482 -19.924 -1.636 1.00 92.88 359 LEU A O 1
ATOM 2719 N N . LEU A 1 360 ? -7.833 -19.009 -3.656 1.00 90.25 360 LEU A N 1
ATOM 2720 C CA . LEU A 1 360 ? -8.716 -17.945 -3.169 1.00 90.25 360 LEU A CA 1
ATOM 2721 C C . LEU A 1 360 ? -10.050 -18.497 -2.647 1.00 90.25 360 LEU A C 1
ATOM 2723 O O . LEU A 1 360 ? -10.521 -18.070 -1.594 1.00 90.25 360 LEU A O 1
ATOM 2727 N N . VAL A 1 361 ? -10.638 -19.487 -3.324 1.00 91.38 361 VAL A N 1
ATOM 2728 C CA . VAL A 1 361 ? -11.834 -20.194 -2.833 1.00 91.38 361 VAL A CA 1
ATOM 2729 C C . VAL A 1 361 ? -11.520 -20.939 -1.534 1.00 91.38 361 VAL A C 1
ATOM 2731 O O . VAL A 1 361 ? -12.292 -20.870 -0.576 1.00 91.38 361 VAL A O 1
ATOM 2734 N N . THR A 1 362 ? -10.359 -21.594 -1.463 1.00 90.12 362 THR A N 1
ATOM 2735 C CA . THR A 1 362 ? -9.888 -22.277 -0.250 1.00 90.12 362 THR A CA 1
ATOM 2736 C C . THR A 1 362 ? -9.699 -21.291 0.900 1.00 90.12 362 THR A C 1
ATOM 2738 O O . THR A 1 362 ? -10.140 -21.566 2.013 1.00 90.12 362 THR A O 1
ATOM 2741 N N . PHE A 1 363 ? -9.124 -20.116 0.638 1.00 87.25 363 PHE A N 1
ATOM 2742 C CA . PHE A 1 363 ? -8.998 -19.039 1.616 1.00 87.25 363 PHE A CA 1
ATOM 2743 C C . PHE A 1 363 ? -10.363 -18.617 2.172 1.00 87.25 363 PHE A C 1
ATOM 2745 O O . PHE A 1 363 ? -10.542 -18.579 3.387 1.00 87.25 363 PHE A O 1
ATOM 2752 N N . VAL A 1 364 ? -11.355 -18.376 1.307 1.00 86.50 364 VAL A N 1
ATOM 2753 C CA . VAL A 1 364 ? -12.719 -18.024 1.742 1.00 86.50 364 VAL A CA 1
ATOM 2754 C C . VAL A 1 364 ? -13.329 -19.138 2.600 1.00 86.50 364 VAL A C 1
ATOM 2756 O O . VAL A 1 364 ? -13.944 -18.861 3.632 1.00 86.50 364 VAL A O 1
ATOM 2759 N N . ALA A 1 365 ? -13.127 -20.403 2.225 1.00 86.12 365 ALA A N 1
ATOM 2760 C CA . ALA A 1 365 ? -13.599 -21.541 3.006 1.00 86.12 365 ALA A CA 1
ATOM 2761 C C . ALA A 1 365 ? -12.920 -21.623 4.387 1.00 86.12 365 ALA A C 1
ATOM 2763 O O . ALA A 1 365 ? -13.610 -21.824 5.391 1.00 86.12 365 ALA A O 1
ATOM 2764 N N . LEU A 1 366 ? -11.600 -21.421 4.461 1.00 85.38 366 LEU A N 1
ATOM 2765 C CA . LEU A 1 366 ? -10.839 -21.391 5.715 1.00 85.38 366 LEU A CA 1
ATOM 2766 C C . LEU A 1 366 ? -11.297 -20.241 6.619 1.00 85.38 366 LEU A C 1
ATOM 2768 O O . LEU A 1 366 ? -11.618 -20.470 7.783 1.00 85.38 366 LEU A O 1
ATOM 2772 N N . GLU A 1 367 ? -11.437 -19.035 6.071 1.00 82.44 367 GLU A N 1
ATOM 2773 C CA . GLU A 1 367 ? -11.909 -17.850 6.796 1.00 82.44 367 GLU A CA 1
ATOM 2774 C C . GLU A 1 367 ? -13.341 -18.009 7.316 1.00 82.44 367 GLU A C 1
ATOM 2776 O O . GLU A 1 367 ? -13.662 -17.555 8.416 1.00 82.44 367 GLU A O 1
ATOM 2781 N N . SER A 1 368 ? -14.208 -18.696 6.564 1.00 80.38 368 SER A N 1
ATOM 2782 C CA . SER A 1 368 ? -15.588 -18.963 6.990 1.00 80.38 368 SER A CA 1
ATOM 2783 C C . SER A 1 368 ? -15.683 -19.915 8.189 1.00 80.38 368 SER A C 1
ATOM 2785 O O . SER A 1 368 ? -16.665 -19.871 8.930 1.00 80.38 368 SER A O 1
ATOM 2787 N N . ARG A 1 369 ? -14.661 -20.756 8.400 1.00 78.06 369 ARG A N 1
ATOM 2788 C CA . ARG A 1 369 ? -14.610 -21.786 9.455 1.00 78.06 369 ARG A CA 1
ATOM 2789 C C . ARG A 1 369 ? -13.627 -21.448 10.585 1.00 78.06 369 ARG A C 1
ATOM 2791 O O . ARG A 1 369 ? -13.669 -22.077 11.643 1.00 78.06 369 ARG A O 1
ATOM 2798 N N . GLY A 1 370 ? -12.733 -20.484 10.373 1.00 71.06 370 GLY A N 1
ATOM 2799 C CA . GLY A 1 370 ? -11.636 -20.141 11.273 1.00 71.06 370 GLY A CA 1
ATOM 2800 C C . GLY A 1 370 ? -12.076 -19.429 12.557 1.00 71.06 370 GLY A C 1
ATOM 2801 O O . GLY A 1 370 ? -12.984 -18.601 12.568 1.00 71.06 370 GLY A O 1
ATOM 2802 N N . ARG A 1 371 ? -11.380 -19.709 13.670 1.00 62.66 371 ARG A N 1
ATOM 2803 C CA . ARG A 1 371 ? -11.610 -19.044 14.975 1.00 62.66 371 ARG A CA 1
ATOM 2804 C C . ARG A 1 371 ? -11.035 -17.620 15.040 1.00 62.66 371 ARG A C 1
ATOM 2806 O O . ARG A 1 371 ? -11.508 -16.805 15.831 1.00 62.66 371 ARG A O 1
ATOM 2813 N N . HIS A 1 372 ? -10.027 -17.314 14.220 1.00 65.31 372 HIS A N 1
ATOM 2814 C CA . HIS A 1 372 ? -9.366 -16.004 14.150 1.00 65.31 372 HIS A CA 1
ATOM 2815 C C . HIS A 1 372 ? -9.179 -15.537 12.695 1.00 65.31 372 HIS A C 1
ATOM 2817 O O . HIS A 1 372 ? -8.035 -15.390 12.265 1.00 65.31 372 HIS A O 1
ATOM 2823 N N . PRO A 1 373 ? -10.284 -15.292 11.964 1.00 67.44 373 PRO A N 1
ATOM 2824 C CA . PRO A 1 373 ? -10.245 -14.904 10.556 1.00 67.44 373 PRO A CA 1
ATOM 2825 C C . PRO A 1 373 ? -9.400 -13.638 10.329 1.00 67.44 373 PRO A C 1
ATOM 2827 O O . PRO A 1 373 ? -9.509 -12.669 11.094 1.00 67.44 373 PRO A O 1
ATOM 2830 N N . LEU A 1 374 ? -8.572 -13.636 9.281 1.00 65.62 374 LEU A N 1
ATOM 2831 C CA . LEU A 1 374 ? -7.879 -12.461 8.745 1.00 65.62 374 LEU A CA 1
ATOM 2832 C C . LEU A 1 374 ? -8.879 -11.422 8.243 1.00 65.62 374 LEU A C 1
ATOM 2834 O O . LEU A 1 374 ? -8.665 -10.223 8.431 1.00 65.62 374 LEU A O 1
ATOM 2838 N N . MET A 1 375 ? -9.986 -11.877 7.653 1.00 69.94 375 MET A N 1
ATOM 2839 C CA . MET A 1 375 ? -11.055 -11.037 7.139 1.00 69.94 375 MET A CA 1
ATOM 2840 C C . MET A 1 375 ? -12.408 -11.546 7.650 1.00 69.94 375 MET A C 1
ATOM 2842 O O . MET A 1 375 ? -12.916 -12.560 7.181 1.00 69.94 375 MET A O 1
ATOM 2846 N N . PRO A 1 376 ? -13.075 -10.830 8.575 1.00 71.19 376 PRO A N 1
ATOM 2847 C CA . PRO A 1 376 ? -14.388 -11.242 9.051 1.00 71.19 376 PRO A CA 1
ATOM 2848 C C . PRO A 1 376 ? -15.420 -11.185 7.910 1.00 71.19 376 PRO A C 1
ATOM 2850 O O . PRO A 1 376 ? -15.981 -10.124 7.636 1.00 71.19 376 PRO A O 1
ATOM 2853 N N . LEU A 1 377 ? -15.724 -12.326 7.281 1.00 76.62 377 LEU A N 1
ATOM 2854 C CA . LEU A 1 377 ? -16.628 -12.411 6.120 1.00 76.62 377 LEU A CA 1
ATOM 2855 C C . LEU A 1 377 ? -18.034 -11.853 6.400 1.00 76.62 377 LEU A C 1
ATOM 2857 O O . LEU A 1 377 ? -18.701 -11.341 5.505 1.00 76.62 377 LEU A O 1
ATOM 2861 N N . ARG A 1 378 ? -18.449 -11.827 7.673 1.00 76.50 378 ARG A N 1
ATOM 2862 C CA . ARG A 1 378 ? -19.667 -11.150 8.157 1.00 76.50 378 ARG A CA 1
ATOM 2863 C C . ARG A 1 378 ? -19.775 -9.670 7.777 1.00 76.50 378 ARG A C 1
ATOM 2865 O O . ARG A 1 378 ? -20.869 -9.119 7.812 1.00 76.50 378 ARG A O 1
ATOM 2872 N N . ILE A 1 379 ? -18.673 -9.004 7.429 1.00 73.94 379 ILE A N 1
ATOM 2873 C CA . ILE A 1 379 ? -18.715 -7.626 6.930 1.00 73.94 379 ILE A CA 1
ATOM 2874 C C . ILE A 1 379 ? -19.494 -7.561 5.605 1.00 73.94 379 ILE A C 1
ATOM 2876 O O . ILE A 1 379 ? -20.250 -6.606 5.414 1.00 73.94 379 ILE A O 1
ATOM 2880 N N . PHE A 1 380 ? -19.382 -8.587 4.753 1.00 76.12 380 PHE A N 1
ATOM 2881 C CA . PHE A 1 380 ? -20.098 -8.668 3.477 1.00 76.12 380 PHE A CA 1
ATOM 2882 C C . PHE A 1 380 ? -21.584 -9.025 3.618 1.00 76.12 380 PHE A C 1
ATOM 2884 O O . PHE A 1 380 ? -22.355 -8.858 2.675 1.00 76.12 380 PHE A O 1
ATOM 2891 N N . ALA A 1 381 ? -22.022 -9.460 4.803 1.00 79.81 381 ALA A N 1
ATOM 2892 C CA . ALA A 1 381 ? -23.445 -9.656 5.077 1.00 79.81 381 ALA A CA 1
ATOM 2893 C C . ALA A 1 381 ? -24.211 -8.319 5.126 1.00 79.81 381 ALA A C 1
ATOM 2895 O O . ALA A 1 381 ? -25.426 -8.280 4.949 1.00 79.81 381 ALA A O 1
ATOM 2896 N N . ASN A 1 382 ? -23.513 -7.201 5.358 1.00 85.44 382 ASN A N 1
ATOM 2897 C CA . ASN A 1 382 ? -24.122 -5.879 5.336 1.00 85.44 382 ASN A CA 1
ATOM 2898 C C . ASN A 1 382 ? -24.134 -5.327 3.903 1.00 85.44 382 ASN A C 1
ATOM 2900 O O . ASN A 1 382 ? -23.096 -4.915 3.384 1.00 85.44 382 ASN A O 1
ATOM 2904 N N . ARG A 1 383 ? -25.327 -5.250 3.299 1.00 82.75 383 ARG A N 1
ATOM 2905 C CA . ARG A 1 383 ? -25.537 -4.771 1.922 1.00 82.75 383 ARG A CA 1
ATOM 2906 C C . ARG A 1 383 ? -24.926 -3.392 1.650 1.00 82.75 383 ARG A C 1
ATOM 2908 O O . ARG A 1 383 ? -24.349 -3.201 0.585 1.00 82.75 383 ARG A O 1
ATOM 2915 N N . ASN A 1 384 ? -24.974 -2.464 2.610 1.00 79.38 384 ASN A N 1
ATOM 2916 C CA . ASN A 1 384 ? -24.376 -1.134 2.446 1.00 79.38 384 ASN A CA 1
ATOM 2917 C C . ASN A 1 384 ? -22.846 -1.201 2.403 1.00 79.38 384 ASN A C 1
ATOM 2919 O O . ASN A 1 384 ? -22.222 -0.483 1.628 1.00 79.38 384 ASN A O 1
ATOM 2923 N N . ARG A 1 385 ? -22.226 -2.075 3.208 1.00 79.06 385 ARG A N 1
ATOM 2924 C CA . ARG A 1 385 ? -20.765 -2.256 3.193 1.00 79.06 385 ARG A CA 1
ATOM 2925 C C . ARG A 1 385 ? -20.309 -2.964 1.926 1.00 79.06 385 ARG A C 1
ATOM 2927 O O . ARG A 1 385 ? -19.377 -2.494 1.289 1.00 79.06 385 ARG A O 1
ATOM 2934 N N . SER A 1 386 ? -20.991 -4.037 1.535 1.00 84.12 386 SER A N 1
ATOM 2935 C CA . SER A 1 386 ? -20.704 -4.753 0.286 1.00 84.12 386 SER A CA 1
ATOM 2936 C C . SER A 1 386 ? -20.867 -3.851 -0.931 1.00 84.12 386 SER A C 1
ATOM 2938 O O . SER A 1 386 ? -19.990 -3.834 -1.787 1.00 84.12 386 SER A O 1
ATOM 2940 N N . GLY A 1 387 ? -21.929 -3.039 -0.966 1.00 82.50 387 GLY A N 1
ATOM 2941 C CA . GLY A 1 387 ? -22.126 -2.023 -1.997 1.00 82.50 387 GLY A CA 1
ATOM 2942 C C . GLY A 1 387 ? -20.997 -0.991 -2.023 1.00 82.50 387 GLY A C 1
ATOM 2943 O O . GLY A 1 387 ? -20.459 -0.713 -3.088 1.00 82.50 387 GLY A O 1
ATOM 2944 N N . ALA A 1 388 ? -20.571 -0.481 -0.863 1.00 78.38 388 ALA A N 1
ATOM 2945 C CA . ALA A 1 388 ? -19.460 0.467 -0.776 1.00 78.38 388 ALA A CA 1
ATOM 2946 C C . ALA A 1 388 ? -18.121 -0.138 -1.235 1.00 78.38 388 ALA A C 1
ATOM 2948 O O . ALA A 1 388 ? -17.353 0.536 -1.919 1.00 78.38 388 ALA A O 1
ATOM 2949 N N . TYR A 1 389 ? -17.839 -1.402 -0.907 1.00 81.62 389 TYR A N 1
ATOM 2950 C CA . TYR A 1 389 ? -16.640 -2.092 -1.390 1.00 81.62 389 TYR A CA 1
ATOM 2951 C C . TYR A 1 389 ? -16.701 -2.370 -2.892 1.00 81.62 389 TYR A C 1
ATOM 2953 O O . TYR A 1 389 ? -15.715 -2.128 -3.582 1.00 81.62 389 TYR A O 1
ATOM 2961 N N . GLY A 1 390 ? -17.853 -2.811 -3.404 1.00 83.44 390 GLY A N 1
ATOM 2962 C CA . GLY A 1 390 ? -18.069 -3.007 -4.837 1.00 83.44 390 GLY A CA 1
ATOM 2963 C C . GLY A 1 390 ? -17.914 -1.707 -5.624 1.00 83.44 390 GLY A C 1
ATOM 2964 O O . GLY A 1 390 ? -17.219 -1.681 -6.634 1.00 83.44 390 GLY A O 1
ATOM 2965 N N . LEU A 1 391 ? -18.469 -0.604 -5.114 1.00 83.69 391 LEU A N 1
ATOM 2966 C CA . LEU A 1 391 ? -18.290 0.721 -5.701 1.00 83.69 391 LEU A CA 1
ATOM 2967 C C . LEU A 1 391 ? -16.826 1.172 -5.639 1.00 83.69 391 LEU A C 1
ATOM 2969 O O . LEU A 1 391 ? -16.316 1.705 -6.614 1.00 83.69 391 LEU A O 1
ATOM 2973 N N . SER A 1 392 ? -16.131 0.922 -4.526 1.00 76.12 392 SER A N 1
ATOM 2974 C CA . SER A 1 392 ? -14.707 1.261 -4.387 1.00 76.12 392 SER A CA 1
ATOM 2975 C C . SER A 1 392 ? -13.840 0.494 -5.392 1.00 76.12 392 SER A C 1
ATOM 2977 O O . SER A 1 392 ? -12.937 1.074 -5.992 1.00 76.12 392 SER A O 1
ATOM 2979 N N . LEU A 1 393 ? -14.144 -0.790 -5.615 1.00 80.62 393 LEU A N 1
ATOM 2980 C CA . LEU A 1 393 ? -13.502 -1.614 -6.639 1.00 80.62 393 LEU A CA 1
ATOM 2981 C C . LEU A 1 393 ? -13.791 -1.076 -8.046 1.00 80.62 393 LEU A C 1
ATOM 2983 O O . LEU A 1 393 ? -12.864 -0.912 -8.834 1.00 80.62 393 LEU A O 1
ATOM 2987 N N . ALA A 1 394 ? -15.056 -0.768 -8.344 1.00 84.19 394 ALA A N 1
ATOM 2988 C CA . ALA A 1 394 ? -15.473 -0.239 -9.639 1.00 84.19 394 ALA A CA 1
ATOM 2989 C C . ALA A 1 394 ? -14.825 1.119 -9.939 1.00 84.19 394 ALA A C 1
ATOM 2991 O O . ALA A 1 394 ? -14.326 1.317 -11.041 1.00 84.19 394 ALA A O 1
ATOM 2992 N N . ILE A 1 395 ? -14.772 2.023 -8.955 1.00 79.56 395 ILE A N 1
ATOM 2993 C CA . ILE A 1 395 ? -14.086 3.315 -9.075 1.00 79.56 395 ILE A CA 1
ATOM 2994 C C . ILE A 1 395 ? -12.602 3.093 -9.362 1.00 79.56 395 ILE A C 1
ATOM 2996 O O . ILE A 1 395 ? -12.088 3.702 -10.291 1.00 79.56 395 ILE A O 1
ATOM 3000 N N . GLY A 1 396 ? -11.925 2.213 -8.615 1.00 72.69 396 GLY A N 1
ATOM 3001 C CA . GLY A 1 396 ? -10.510 1.907 -8.843 1.00 72.69 396 GLY A CA 1
ATOM 3002 C C . GLY A 1 396 ? -10.244 1.357 -10.247 1.00 72.69 396 GLY A C 1
ATOM 3003 O O . GLY A 1 396 ? -9.387 1.877 -10.956 1.00 72.69 396 GLY A O 1
ATOM 3004 N N . ALA A 1 397 ? -11.023 0.360 -10.677 1.00 77.81 397 ALA A N 1
ATOM 3005 C CA . ALA A 1 397 ? -10.908 -0.237 -12.007 1.00 77.81 397 ALA A CA 1
ATOM 3006 C C . ALA A 1 397 ? -11.198 0.776 -13.128 1.00 77.81 397 ALA A C 1
ATOM 3008 O O . ALA A 1 397 ? -10.447 0.852 -14.100 1.00 77.81 397 ALA A O 1
ATOM 3009 N N . ALA A 1 398 ? -12.252 1.584 -12.973 1.00 82.75 398 ALA A N 1
ATOM 3010 C CA . ALA A 1 398 ? -12.616 2.618 -13.932 1.00 82.75 398 ALA A CA 1
ATOM 3011 C C . ALA A 1 398 ? -11.545 3.710 -14.023 1.00 82.75 398 ALA A C 1
ATOM 3013 O O . ALA A 1 398 ? -11.191 4.097 -15.129 1.00 82.75 398 ALA A O 1
ATOM 3014 N N . LEU A 1 399 ? -10.984 4.170 -12.898 1.00 75.31 399 LEU A N 1
ATOM 3015 C CA . LEU A 1 399 ? -9.907 5.167 -12.885 1.00 75.31 399 LEU A CA 1
ATOM 3016 C C . LEU A 1 399 ? -8.649 4.646 -13.579 1.00 75.31 399 LEU A C 1
ATOM 3018 O O . LEU A 1 399 ? -8.098 5.334 -14.435 1.00 75.31 399 LEU A O 1
ATOM 3022 N N . SER A 1 400 ? -8.212 3.427 -13.251 1.00 70.75 400 SER A N 1
ATOM 3023 C CA . SER A 1 400 ? -7.045 2.814 -13.893 1.00 70.75 400 SER A CA 1
ATOM 3024 C C . SER A 1 400 ? -7.262 2.611 -15.395 1.00 70.75 400 SER A C 1
ATOM 3026 O O . SER A 1 400 ? -6.406 2.996 -16.191 1.00 70.75 400 SER A O 1
ATOM 3028 N N . GLY A 1 401 ? -8.418 2.065 -15.791 1.00 76.19 401 GLY A N 1
ATOM 3029 C CA . GLY A 1 401 ? -8.765 1.860 -17.199 1.00 76.19 401 GLY A CA 1
ATOM 3030 C C . GLY A 1 401 ? -8.898 3.172 -17.972 1.00 76.19 401 GLY A C 1
ATOM 3031 O O . GLY A 1 401 ? -8.354 3.295 -19.066 1.00 76.19 401 GLY A O 1
ATOM 3032 N N . MET A 1 402 ? -9.553 4.177 -17.383 1.00 82.56 402 MET A N 1
ATOM 3033 C CA . MET A 1 402 ? -9.707 5.512 -17.965 1.00 82.56 402 MET A CA 1
ATOM 3034 C C . MET A 1 402 ? -8.350 6.164 -18.219 1.00 82.56 402 MET A C 1
ATOM 3036 O O . MET A 1 402 ? -8.121 6.640 -19.324 1.00 82.56 402 MET A O 1
ATOM 3040 N N . LEU A 1 403 ? -7.446 6.184 -17.232 1.00 71.44 403 LEU A N 1
ATOM 3041 C CA . LEU A 1 403 ? -6.128 6.809 -17.388 1.00 71.44 403 LEU A CA 1
ATOM 3042 C C . LEU A 1 403 ? -5.323 6.157 -18.517 1.00 71.44 403 LEU A C 1
ATOM 3044 O O . LEU A 1 403 ? -4.734 6.863 -19.335 1.00 71.44 403 LEU A O 1
ATOM 3048 N N . PHE A 1 404 ? -5.334 4.826 -18.594 1.00 75.00 404 PHE A N 1
ATOM 3049 C CA . PHE A 1 404 ? -4.636 4.086 -19.641 1.00 75.00 404 PHE A CA 1
ATOM 3050 C C . PHE A 1 404 ? -5.232 4.345 -21.032 1.00 75.00 404 PHE A C 1
ATOM 3052 O O . PHE A 1 404 ? -4.526 4.795 -21.936 1.00 75.00 404 PHE A O 1
ATOM 3059 N N . LEU A 1 405 ? -6.539 4.118 -21.196 1.00 82.19 405 LEU A N 1
ATOM 3060 C CA . LEU A 1 405 ? -7.223 4.263 -22.483 1.00 82.19 405 LEU A CA 1
ATOM 3061 C C . LEU A 1 405 ? -7.210 5.708 -22.984 1.00 82.19 405 LEU A C 1
ATOM 3063 O O . LEU A 1 405 ? -7.013 5.937 -24.174 1.00 82.19 405 LEU A O 1
ATOM 3067 N N . LEU A 1 406 ? -7.376 6.686 -22.090 1.00 81.12 406 LEU A N 1
ATOM 3068 C CA . LEU A 1 406 ? -7.328 8.099 -22.454 1.00 81.12 406 LEU A CA 1
ATOM 3069 C C . LEU A 1 406 ? -5.914 8.526 -22.863 1.00 81.12 406 LEU A C 1
ATOM 3071 O O . LEU A 1 406 ? -5.771 9.283 -23.817 1.00 81.12 406 LEU A O 1
ATOM 3075 N N . THR A 1 407 ? -4.870 8.010 -22.201 1.00 75.25 407 THR A N 1
ATOM 3076 C CA . THR A 1 407 ? -3.476 8.256 -22.614 1.00 75.25 407 THR A CA 1
ATOM 3077 C C . THR A 1 407 ? -3.218 7.709 -24.014 1.00 75.25 407 THR A C 1
ATOM 3079 O O . THR A 1 407 ? -2.675 8.427 -24.852 1.00 75.25 407 THR A O 1
ATOM 3082 N N . LEU A 1 408 ? -3.646 6.469 -24.279 1.00 79.06 408 LEU A N 1
ATOM 3083 C CA . LEU A 1 408 ? -3.565 5.865 -25.609 1.00 79.06 408 LEU A CA 1
ATOM 3084 C C . LEU A 1 408 ? -4.302 6.722 -26.634 1.00 79.06 408 LEU A C 1
ATOM 3086 O O . LEU A 1 408 ? -3.695 7.137 -27.608 1.00 79.06 408 LEU A O 1
ATOM 3090 N N . PHE A 1 409 ? -5.563 7.070 -26.385 1.00 87.06 409 PHE A N 1
ATOM 3091 C CA . PHE A 1 409 ? -6.351 7.901 -27.294 1.00 87.06 409 PHE A CA 1
ATOM 3092 C C . PHE A 1 409 ? -5.672 9.247 -27.604 1.00 87.06 409 PHE A C 1
ATOM 3094 O O . PHE A 1 409 ? -5.556 9.630 -28.766 1.00 87.06 409 PHE A O 1
ATOM 3101 N N . LEU A 1 410 ? -5.164 9.946 -26.585 1.00 82.00 410 LEU A N 1
ATOM 3102 C CA . LEU A 1 410 ? -4.474 11.223 -26.768 1.00 82.00 410 LEU A CA 1
ATOM 3103 C C . LEU A 1 410 ? -3.204 11.075 -27.619 1.00 82.00 410 LEU A C 1
ATOM 3105 O O . LEU A 1 410 ? -2.971 11.886 -28.510 1.00 82.00 410 LEU A O 1
ATOM 3109 N N . GLN A 1 411 ? -2.386 10.053 -27.370 1.00 76.50 411 GLN A N 1
ATOM 3110 C CA . GLN A 1 411 ? -1.091 9.918 -28.044 1.00 76.50 411 GLN A CA 1
ATOM 3111 C C . GLN A 1 411 ? -1.188 9.227 -29.409 1.00 76.50 411 GLN A C 1
ATOM 3113 O O . GLN A 1 411 ? -0.539 9.664 -30.354 1.00 76.50 411 GLN A O 1
ATOM 3118 N N . THR A 1 412 ? -1.993 8.169 -29.543 1.00 86.88 412 THR A N 1
ATOM 3119 C CA . THR A 1 412 ? -2.061 7.355 -30.769 1.00 86.88 412 THR A CA 1
ATOM 3120 C C . THR A 1 412 ? -3.132 7.819 -31.747 1.00 86.88 412 THR A C 1
ATOM 3122 O O . THR A 1 412 ? -2.928 7.690 -32.950 1.00 86.88 412 THR A O 1
ATOM 3125 N N . VAL A 1 413 ? -4.251 8.372 -31.263 1.00 93.00 413 VAL A N 1
ATOM 3126 C CA . VAL A 1 413 ? -5.349 8.846 -32.126 1.00 93.00 413 VAL A CA 1
ATOM 3127 C C . VAL A 1 413 ? -5.248 10.349 -32.365 1.00 93.00 413 VAL A C 1
ATOM 3129 O O . VAL A 1 413 ? -5.331 10.791 -33.506 1.00 93.00 413 VAL A O 1
ATOM 3132 N N . LEU A 1 414 ? -5.040 11.140 -31.308 1.00 90.25 414 LEU A N 1
ATOM 3133 C CA . LEU A 1 414 ? -4.925 12.601 -31.416 1.00 90.25 414 LEU A CA 1
ATOM 3134 C C . LEU A 1 414 ? -3.492 13.090 -31.683 1.00 90.25 414 LEU A C 1
ATOM 3136 O O . LEU A 1 414 ? -3.294 14.281 -31.916 1.00 90.25 414 LEU A O 1
ATOM 3140 N N . GLY A 1 415 ? -2.497 12.196 -31.664 1.00 88.44 415 GLY A N 1
ATOM 3141 C CA . GLY A 1 415 ? -1.105 12.526 -31.982 1.00 88.44 415 GLY A CA 1
ATOM 3142 C C . GLY A 1 415 ? -0.430 13.456 -30.971 1.00 88.44 415 GLY A C 1
ATOM 3143 O O . GLY A 1 415 ? 0.545 14.126 -31.310 1.00 88.44 415 GLY A O 1
ATOM 3144 N N . PHE A 1 416 ? -0.945 13.550 -29.741 1.00 82.81 416 PHE A N 1
ATOM 3145 C CA . PHE A 1 416 ? -0.357 14.414 -28.723 1.00 82.81 416 PHE A CA 1
ATOM 3146 C C . PHE A 1 416 ? 1.029 13.905 -28.340 1.00 82.81 416 PHE A C 1
ATOM 3148 O O . PHE A 1 416 ? 1.228 12.722 -28.061 1.00 82.81 416 PHE A O 1
ATOM 3155 N N . SER A 1 417 ? 1.982 14.829 -28.230 1.00 73.81 417 SER A N 1
ATOM 3156 C CA . SER A 1 417 ? 3.248 14.536 -27.558 1.00 73.81 417 SER A CA 1
ATOM 3157 C C . SER A 1 417 ? 3.001 14.117 -26.096 1.00 73.81 417 SER A C 1
ATOM 3159 O O . SER A 1 417 ? 2.007 14.542 -25.491 1.00 73.81 417 SER A O 1
ATOM 3161 N N . PRO A 1 418 ? 3.915 13.352 -25.464 1.00 64.19 418 PRO A N 1
ATOM 3162 C CA . PRO A 1 418 ? 3.782 12.965 -24.057 1.00 64.19 418 PRO A CA 1
ATOM 3163 C C . PRO A 1 418 ? 3.552 14.156 -23.116 1.00 64.19 418 PRO A C 1
ATOM 3165 O O . PRO A 1 418 ? 2.785 14.059 -22.159 1.00 64.19 418 PRO A O 1
ATOM 3168 N N . LEU A 1 419 ? 4.165 15.307 -23.421 1.00 68.38 419 LEU A N 1
ATOM 3169 C CA . LEU A 1 419 ? 4.005 16.532 -22.641 1.00 68.38 419 LEU A CA 1
ATOM 3170 C C . LEU A 1 419 ? 2.590 17.118 -22.777 1.00 68.38 419 LEU A C 1
ATOM 3172 O O . LEU A 1 419 ? 1.970 17.467 -21.775 1.00 68.38 419 LEU A O 1
ATOM 3176 N N . GLN A 1 420 ? 2.050 17.182 -23.998 1.00 72.62 420 GLN A N 1
ATOM 3177 C CA . GLN A 1 420 ? 0.680 17.647 -24.249 1.00 72.62 420 GLN A CA 1
ATOM 3178 C C . GLN A 1 420 ? -0.361 16.719 -23.618 1.00 72.62 420 GLN A C 1
ATOM 3180 O O . GLN A 1 420 ? -1.322 17.202 -23.023 1.00 72.62 420 GLN A O 1
ATOM 3185 N N . ALA A 1 421 ? -0.153 15.401 -23.690 1.00 71.69 421 ALA A N 1
ATOM 3186 C CA . ALA A 1 421 ? -1.004 14.434 -23.006 1.00 71.69 421 ALA A CA 1
ATOM 3187 C C . ALA A 1 421 ? -0.988 14.666 -21.484 1.00 71.69 421 ALA A C 1
ATOM 3189 O O . ALA A 1 421 ? -2.045 14.708 -20.861 1.00 71.69 421 ALA A O 1
ATOM 3190 N N . GLY A 1 422 ? 0.188 14.917 -20.896 1.00 65.69 422 GLY A N 1
ATOM 3191 C CA . GLY A 1 422 ? 0.319 15.297 -19.486 1.00 65.69 422 GLY A CA 1
ATOM 3192 C C . GLY A 1 422 ? -0.472 16.559 -19.121 1.00 65.69 422 GLY A C 1
ATOM 3193 O O . GLY A 1 422 ? -1.199 16.562 -18.128 1.00 65.69 422 GLY A O 1
ATOM 3194 N N . PHE A 1 423 ? -0.405 17.608 -19.948 1.00 78.25 423 PHE A N 1
ATOM 3195 C CA . PHE A 1 423 ? -1.209 18.822 -19.758 1.00 78.25 423 PHE A CA 1
ATOM 3196 C C . PHE A 1 423 ? -2.716 18.565 -19.883 1.00 78.25 423 PHE A C 1
ATOM 3198 O O . PHE A 1 423 ? -3.497 19.129 -19.116 1.00 78.25 423 PHE A O 1
ATOM 3205 N N . ALA A 1 424 ? -3.133 17.676 -20.786 1.00 81.62 424 ALA A N 1
ATOM 3206 C CA . ALA A 1 424 ? -4.535 17.304 -20.961 1.00 81.62 424 ALA A CA 1
ATOM 3207 C C . ALA A 1 424 ? -5.137 16.594 -19.731 1.00 81.62 424 ALA A C 1
ATOM 3209 O O . ALA A 1 424 ? -6.355 16.602 -19.561 1.00 81.62 424 ALA A O 1
ATOM 3210 N N . PHE A 1 425 ? -4.309 16.039 -18.836 1.00 74.62 425 PHE A N 1
ATOM 3211 C CA . PHE A 1 425 ? -4.754 15.455 -17.565 1.00 74.62 425 PHE A CA 1
ATOM 3212 C C . PHE A 1 425 ? -4.928 16.470 -16.423 1.00 74.62 425 PHE A C 1
ATOM 3214 O O . PHE A 1 425 ? -5.509 16.120 -15.390 1.00 74.62 425 PHE A O 1
ATOM 3221 N N . LEU A 1 426 ? -4.478 17.723 -16.577 1.00 77.75 426 LEU A N 1
ATOM 3222 C CA . LEU A 1 426 ? -4.604 18.743 -15.527 1.00 77.75 426 LEU A CA 1
ATOM 3223 C C . LEU A 1 426 ? -6.049 18.988 -15.064 1.00 77.75 426 LEU A C 1
ATOM 3225 O O . LEU A 1 426 ? -6.246 19.063 -13.851 1.00 77.75 426 LEU A O 1
ATOM 3229 N N . PRO A 1 427 ? -7.072 19.062 -15.940 1.00 82.62 427 PRO A N 1
ATOM 3230 C CA . PRO A 1 427 ? -8.459 19.218 -15.501 1.00 82.62 427 PRO A CA 1
ATOM 3231 C C . PRO A 1 427 ? -8.918 18.081 -14.583 1.00 82.62 427 PRO A C 1
ATOM 3233 O O . PRO A 1 427 ? -9.578 18.327 -13.576 1.00 82.62 427 PRO A O 1
ATOM 3236 N N . THR A 1 428 ? -8.512 16.843 -14.877 1.00 75.19 428 THR A N 1
ATOM 3237 C CA . THR A 1 428 ? -8.816 15.669 -14.048 1.00 75.19 428 THR A CA 1
ATOM 3238 C C . THR A 1 428 ? -8.139 15.774 -12.682 1.00 75.19 428 THR A C 1
ATOM 3240 O O . THR A 1 428 ? -8.786 15.567 -11.656 1.00 75.19 428 THR A O 1
ATOM 3243 N N . ALA A 1 429 ? -6.858 16.155 -12.643 1.00 67.38 429 ALA A N 1
ATOM 3244 C CA . ALA A 1 429 ? -6.125 16.357 -11.393 1.00 67.38 429 ALA A CA 1
ATOM 3245 C C . ALA A 1 429 ? -6.727 17.493 -10.546 1.00 67.38 429 ALA A C 1
ATOM 3247 O O . ALA A 1 429 ? -6.914 17.334 -9.339 1.00 67.38 429 ALA A O 1
ATOM 3248 N N . LEU A 1 430 ? -7.094 18.611 -11.177 1.00 74.94 430 LEU A N 1
ATOM 3249 C CA . LEU A 1 430 ? -7.776 19.731 -10.528 1.00 74.94 430 LEU A CA 1
ATOM 3250 C C . LEU A 1 430 ? -9.139 19.310 -9.979 1.00 74.94 430 LEU A C 1
ATOM 3252 O O . LEU A 1 430 ? -9.451 19.628 -8.835 1.00 74.94 430 LEU A O 1
ATOM 3256 N N . GLY A 1 431 ? -9.917 18.543 -10.744 1.00 76.50 431 GLY A N 1
ATOM 3257 C CA . GLY A 1 431 ? -11.195 17.994 -10.295 1.00 76.50 431 GLY A CA 1
ATOM 3258 C C . GLY A 1 431 ? -11.050 17.120 -9.048 1.00 76.50 431 GLY A C 1
ATOM 3259 O O . GLY A 1 431 ? -11.825 17.265 -8.105 1.00 76.50 431 GLY A O 1
ATOM 3260 N N . VAL A 1 432 ? -10.014 16.274 -8.993 1.00 68.25 432 VAL A N 1
ATOM 3261 C CA . VAL A 1 432 ? -9.702 15.463 -7.803 1.00 68.25 432 VAL A CA 1
ATOM 3262 C C . VAL A 1 432 ? -9.327 16.341 -6.608 1.00 68.25 432 VAL A C 1
ATOM 3264 O O . VAL A 1 432 ? -9.815 16.101 -5.506 1.00 68.25 432 VAL A O 1
ATOM 3267 N N . VAL A 1 433 ? -8.490 17.365 -6.800 1.00 65.19 433 VAL A N 1
ATOM 3268 C CA . VAL A 1 433 ? -8.063 18.272 -5.718 1.00 65.19 433 VAL A CA 1
ATOM 3269 C C . VAL A 1 433 ? -9.237 19.082 -5.171 1.00 65.19 433 VAL A C 1
ATOM 3271 O O . VAL A 1 433 ? -9.413 19.153 -3.955 1.00 65.19 433 VAL A O 1
ATOM 3274 N N . VAL A 1 434 ? -10.056 19.659 -6.051 1.00 73.69 434 VAL A N 1
ATOM 3275 C CA . VAL A 1 434 ? -11.259 20.410 -5.668 1.00 73.69 434 VAL A CA 1
ATOM 3276 C C . VAL A 1 434 ? -12.247 19.486 -4.961 1.00 73.69 434 VAL A C 1
ATOM 3278 O O . VAL A 1 434 ? -12.723 19.818 -3.879 1.00 73.69 434 VAL A O 1
ATOM 3281 N N . GLY A 1 435 ? -12.489 18.294 -5.512 1.00 69.69 435 GLY A N 1
ATOM 3282 C CA . GLY A 1 435 ? -13.374 17.294 -4.920 1.00 69.69 435 GLY A CA 1
ATOM 3283 C C . GLY A 1 435 ? -12.904 16.785 -3.556 1.00 69.69 435 GLY A C 1
ATOM 3284 O O . GLY A 1 435 ? -13.731 16.530 -2.694 1.00 69.69 435 GLY A O 1
ATOM 3285 N N . ALA A 1 436 ? -11.592 16.681 -3.323 1.00 56.03 436 ALA A N 1
ATOM 3286 C CA . ALA A 1 436 ? -11.037 16.295 -2.023 1.00 56.03 436 ALA A CA 1
ATOM 3287 C C . ALA A 1 436 ? -11.175 17.389 -0.945 1.00 56.03 436 ALA A C 1
ATOM 3289 O O . ALA A 1 436 ? -11.006 17.100 0.243 1.00 56.03 436 ALA A O 1
ATOM 3290 N N . GLY A 1 437 ? -11.412 18.639 -1.357 1.00 51.38 437 GLY A N 1
ATOM 3291 C CA . GLY A 1 437 ? -11.650 19.778 -0.471 1.00 51.38 437 GLY A CA 1
ATOM 3292 C C . GLY A 1 437 ? -13.119 19.991 -0.083 1.00 51.38 437 GLY A C 1
ATOM 3293 O O . GLY A 1 437 ? -13.365 20.711 0.888 1.00 51.38 437 GLY A O 1
ATOM 3294 N N . LEU A 1 438 ? -14.055 19.379 -0.820 1.00 52.59 438 LEU A N 1
ATOM 3295 C CA . LEU A 1 438 ? -15.495 19.325 -0.527 1.00 52.59 438 LEU A CA 1
ATOM 3296 C C . LEU A 1 438 ? -15.798 18.196 0.471 1.00 52.59 438 LEU A C 1
ATOM 3298 O O . LEU A 1 438 ? -16.696 18.400 1.322 1.00 52.59 438 LEU A O 1
#

Radius of gyration: 28.54 Å; chains: 1; bounding box: 68×48×82 Å

Sequence (438 aa):
MPVVGILRHRGRRSGREYATPIGMRPLGDGFVIPRTFSDNAAWYQNVKAAGEGRITYLGRHYRVVEPEVVDYATAKPAFPRYELAQFRLIGINEYMRMRVLPDDVNQTQEQNVVDTKSAIQLKSPPRNLNLALVVIALAQLMVVLDVAIVNVALPSIQRELHFAATDLEWVVNAYAIAFGGLLLFGGRTGDLFGRRRMFIIGALMFTAGSMAGGLATSSTFLIAARAAQGVGAAILAPTALSLLAATFRQGAQRNRALGVYSAVSAGGGGIGLLMGGVITNYLSWRWIMFVNVPIGLLLAFAAPRVLIRGEGKPGRLDLPGALTVTAGVSLLVYGLARVATHDWSDNVTRAVLAIAVTLLVTFVALESRGRHPLMPLRIFANRNRSGAYGLSLAIGAALSGMLFLLTLFLQTVLGFSPLQAGFAFLPTALGVVVGAGL

=== Feature glossary ===
Annotated list of the representations used here:

Nearest PDB structures. The Foldseek neighbor list gives the closest experimentally determined structures in the PDB, ranked by structural alignment. TM-score near 1 means near-identical fold; near 0.3 means only rough topology match. This is how one finds what a novel AlphaFold prediction most resembles in the solved-structure universe.

Foldseek 3Di. Foldseek's 3Di representation compresses backbone geometry into a per-residue letter drawn from a learned twenty-state alphabet. It captures the tertiary interaction pattern around each residue — which residues are packed against it in space, regardless of where they are in sequence.

Radius of gyration, Cα contacts, bounding box. Radius of gyration (Rg) is the root-mean-square distance of Cα atoms from their centroid — a single number for overall size and compactness. A globular domain of N residues has Rg ≈ 2.2·N^0.38 Å; an extended or disordered chain has a much larger Rg. The Cα contact count is the number of residue pairs whose Cα atoms are within 8 Å and are more than four positions apart in sequence — a standard proxy for tertiary packing density. The bounding box is the smallest axis-aligned box enclosing all Cα atoms.

InterPro / GO / CATH / organism. The annotation block draws on four external resources. InterPro: which protein families and domains the sequence belongs to. GO: standardized terms for what the protein does, what process it participates in, and where in the cell it acts. CATH: which structural fold it has in the CATH hierarchy. Organism: the species of origin.

mmCIF coordinates. The mmCIF block holds the 3D Cartesian coordinates of each backbone atom (N, Cα, C, O) in ångströms. mmCIF is the PDB's canonical archive format — a tagged-loop text representation of the atomic model.

pLDDT. pLDDT is the predicted lDDT-Cα score: AlphaFold's confidence that the local environment of each residue (all inter-atomic distances within 15 Å) is correctly placed. It is a per-residue number between 0 and 100, with higher meaning more reliable.

Backbone torsions (φ/ψ). φ (phi) and ψ (psi) are the two rotatable backbone dihedrals per residue: φ is the C(i-1)–N–Cα–C torsion, ψ is the N–Cα–C–N(i+1) torsion, both in degrees on (−180°, 180°]. α-helical residues cluster near (−60°, −45°); β-strand residues near (−120°, +130°). A Ramachandran plot is simply a scatter of (φ, ψ) for every residue.

B-factor. For experimental (PDB) structures, the B-factor (temperature factor) quantifies the positional spread of each atom in the crystal — a combination of thermal vibration and static disorder — in units of Å². High B-factors mark flexible loops or poorly resolved regions; low B-factors mark the rigid, well-ordered core.

Secondary structure (3-state, P-SEA). SS3 is a coarse helix/strand/coil call (letters a/b/c) made by the P-SEA algorithm from inter-Cα distances and dihedrals. It is less detailed than DSSP but needs only Cα positions.

Predicted aligned error. Predicted aligned error is AlphaFold's pairwise confidence. Unlike pLDDT (per-residue), PAE is per-residue-pair and captures whether two parts of the structure are correctly placed relative to each other. Units are ångströms of expected positional error.

Solvent-accessible surface area. Solvent-accessible surface area (SASA) is the area in Å² traced out by the centre of a 1.4 Å probe sphere (a water molecule) rolled over the protein's van der Waals surface (Shrake–Rupley / Lee–Richards construction). Buried residues have near-zero SASA; fully exposed residues can exceed 200 Å². The total SASA scales roughly with the number of surface residues.

Secondary structure (8-state, DSSP). The SS8 string is DSSP's per-residue secondary-structure call. α-helix (H) means an i→i+4 H-bond ladder; β-strand (E) means the residue participates in a β-sheet; 3₁₀ (G) and π (I) are tighter and wider helices; T/S are turns/bends; '-' is loop.

Rendered structure images. Structure images are PyMOL renders from six orthogonal camera directions. Cartoon representation draws helices as coils and strands as arrows; sticks shows the backbone as bonds; surface shows the solvent-excluded envelope. Rainbow coloring maps sequence position to hue (blue→red, N→C); chain coloring assigns a distinct color per polypeptide.

Sequence. The amino-acid sequence is the protein's primary structure: the linear order of residues from the N-terminus to the C-terminus, written in one-letter code. Everything else here — the 3D coordinates, the secondary structure, the domain annotations — is ultimately a consequence of this string.

Contact-map, Ramachandran, and PAE plots. Three diagnostic plots accompany the record. The Cα contact map visualizes the tertiary structure as a 2D adjacency matrix (8 Å cutoff, sequence-local contacts suppressed). The Ramachandran plot shows the distribution of backbone (φ, ψ) torsions, with points in the α and β basins reflecting secondary structure content. The PAE plot shows AlphaFold's inter-residue confidence as a color matrix.